Protein AF-A0A0V0VMG2-F1 (afdb_monomer_lite)

Secondary structure (DSSP, 8-state):
----------------S--HHHHHTTS-HHHHHHHHHHHHHHT-HHHHHSHHHHHHHHHHHHHHHHHHHHHHHTHHHHH---SSHHHHHHHHHHHHTTTEEEEEEE-----TT----SHHHHHHHHHHHHHHHHHHTT--TT-EEEE-HHHHS-HHHHHHHHHHHHHHHHHHHHHH---HHHHHHS-B-GGGG-S--TT-EETTEEPPHHHHHHHHHHS-B-TTS-B--S--STTSTTTHHHHHHHHTTGGGTTT--HHHHHHHHHHHHHHHHHHHHHHHHT-EEEE----TTTHHHHHHHHHHHHHHH-SSS-SEEEEEETTBTTHHHHHHHHHHHHHHTT--EEEEEE--S-HHHHHHHHHHTT---SB-SSHHHHHHHHHHHHHHHHHHHHHSPTTSEEEEEE---HHHHHHHHHHHHHTT---SSTT-TTGGGEEEEEETTS-HHHHHHHHHTT--EEEEEEES-HHHHHHHHHHHHHHHHTTHHHHHHHHHHHHHHHHHHHHHHHHHHHHTS-----------------------------------------------------------------PPP-PPPP----S--HHHHHHHHHHHHHHH-GGGGSTT----SSSSSSSTTSSTTS-----------PPPPPS-HHHHHHHHHHTT--S--SSPPPPPHHHHHHHHH-

Structure (mmCIF, N/CA/C/O backbone):
data_AF-A0A0V0VMG2-F1
#
_entry.id   AF-A0A0V0VMG2-F1
#
loop_
_atom_site.group_PDB
_atom_site.id
_atom_site.type_symbol
_atom_site.label_atom_id
_atom_site.label_alt_id
_atom_site.label_comp_id
_atom_site.label_asym_id
_atom_site.label_entity_id
_atom_site.label_seq_id
_atom_site.pdbx_PDB_ins_code
_atom_site.Cartn_x
_atom_site.Cartn_y
_atom_site.Cartn_z
_atom_site.occupancy
_atom_site.B_iso_or_equiv
_atom_site.auth_seq_id
_atom_site.auth_comp_id
_atom_site.auth_asym_id
_atom_site.auth_atom_id
_atom_site.pdbx_PDB_model_num
ATOM 1 N N . LEU A 1 1 ? -10.700 -21.697 -31.529 1.00 39.81 1 LEU A N 1
ATOM 2 C CA . LEU A 1 1 ? -10.931 -23.102 -31.113 1.00 39.81 1 LEU A CA 1
ATOM 3 C C . LEU A 1 1 ? -10.022 -23.966 -31.989 1.00 39.81 1 LEU A C 1
ATOM 5 O O . LEU A 1 1 ? -10.316 -24.110 -33.157 1.00 39.81 1 LEU A O 1
ATOM 9 N N . SER A 1 2 ? -8.810 -24.315 -31.566 1.00 21.41 2 SER A N 1
ATOM 10 C CA . SER A 1 2 ? -8.546 -25.522 -30.778 1.00 21.41 2 SER A CA 1
ATOM 11 C C . SER A 1 2 ? -7.475 -25.305 -29.703 1.00 21.41 2 SER A C 1
ATOM 13 O O . SER A 1 2 ? -6.423 -24.722 -29.942 1.00 21.41 2 SER A O 1
ATOM 15 N N . SER A 1 3 ? -7.785 -25.816 -28.518 1.00 31.03 3 SER A N 1
ATOM 16 C CA . SER A 1 3 ? -6.946 -26.024 -27.337 1.00 31.03 3 SER A CA 1
ATOM 17 C C . SER A 1 3 ? -5.453 -26.283 -27.607 1.00 31.03 3 SER A C 1
ATOM 19 O O . SER A 1 3 ? -5.036 -27.425 -27.800 1.00 31.03 3 SER A O 1
ATOM 21 N N . GLY A 1 4 ? -4.630 -25.239 -27.500 1.00 25.58 4 GLY A N 1
ATOM 22 C CA . GLY A 1 4 ? -3.201 -25.367 -27.218 1.00 25.58 4 GLY A CA 1
ATOM 23 C C . GLY A 1 4 ? -3.015 -25.719 -25.745 1.00 25.58 4 GLY A C 1
ATOM 24 O O . GLY A 1 4 ? -2.840 -24.839 -24.904 1.00 25.58 4 GLY A O 1
ATOM 25 N N . GLY A 1 5 ? -3.140 -27.005 -25.416 1.00 25.36 5 GLY A N 1
ATOM 26 C CA . GLY A 1 5 ? -2.872 -27.512 -24.076 1.00 25.36 5 GLY A CA 1
ATOM 27 C C . GLY A 1 5 ? -1.445 -27.162 -23.660 1.00 25.36 5 GLY A C 1
ATOM 28 O O . GLY A 1 5 ? -0.486 -27.651 -24.255 1.00 25.36 5 GLY A O 1
ATOM 29 N N . LEU A 1 6 ? -1.304 -26.313 -22.636 1.00 35.09 6 LEU A N 1
ATOM 30 C CA . LEU A 1 6 ? -0.023 -26.099 -21.972 1.00 35.09 6 LEU A CA 1
ATOM 31 C C . LEU A 1 6 ? 0.527 -27.462 -21.536 1.00 35.09 6 LEU A C 1
ATOM 33 O O . LEU A 1 6 ? -0.142 -28.191 -20.799 1.00 35.09 6 LEU A O 1
ATOM 37 N N . LYS A 1 7 ? 1.773 -27.767 -21.907 1.00 30.28 7 LYS A N 1
ATOM 38 C CA . LYS A 1 7 ? 2.566 -28.815 -21.255 1.00 30.28 7 LYS A CA 1
ATOM 39 C C . LYS A 1 7 ? 2.822 -28.399 -19.797 1.00 30.28 7 LYS A C 1
ATOM 41 O O . LYS A 1 7 ? 3.878 -27.880 -19.466 1.00 30.28 7 LYS A O 1
ATOM 46 N N . ARG A 1 8 ? 1.837 -28.587 -18.913 1.00 38.66 8 ARG A N 1
ATOM 47 C CA . ARG A 1 8 ? 1.962 -28.415 -17.456 1.00 38.66 8 ARG A CA 1
ATOM 48 C C . ARG A 1 8 ? 2.475 -29.711 -16.829 1.00 38.66 8 ARG A C 1
ATOM 50 O O . ARG A 1 8 ? 1.759 -30.361 -16.081 1.00 38.66 8 ARG A O 1
ATOM 57 N N . ASN A 1 9 ? 3.712 -30.080 -17.153 1.00 30.77 9 ASN A N 1
ATOM 58 C CA . ASN A 1 9 ? 4.460 -31.101 -16.420 1.00 30.77 9 ASN A CA 1
ATOM 59 C C . ASN A 1 9 ? 5.628 -30.415 -15.716 1.00 30.77 9 ASN A C 1
ATOM 61 O O . ASN A 1 9 ? 6.744 -30.382 -16.221 1.00 30.77 9 ASN A O 1
ATOM 65 N N . GLY A 1 10 ? 5.345 -29.842 -14.554 1.00 33.88 10 GLY A N 1
ATOM 66 C CA . GLY A 1 10 ? 6.359 -29.365 -13.632 1.00 33.88 10 GLY A CA 1
ATOM 67 C C . GLY A 1 10 ? 5.893 -29.675 -12.222 1.00 33.88 10 GLY A C 1
ATOM 68 O O . GLY A 1 10 ? 4.932 -29.086 -11.738 1.00 33.88 10 GLY A O 1
ATOM 69 N N . THR A 1 11 ? 6.572 -30.598 -11.544 1.00 38.75 11 THR A N 1
ATOM 70 C CA . THR A 1 11 ? 6.748 -30.475 -10.091 1.00 38.75 11 THR A CA 1
ATOM 71 C C . THR A 1 11 ? 7.225 -29.053 -9.792 1.00 38.75 11 THR A C 1
ATOM 73 O O . THR A 1 11 ? 7.869 -28.471 -10.663 1.00 38.75 11 THR A O 1
ATOM 76 N N . VAL A 1 12 ? 6.965 -28.498 -8.601 1.00 46.84 12 VAL A N 1
ATOM 77 C CA . VAL A 1 12 ? 7.639 -27.264 -8.148 1.00 46.84 12 VAL A CA 1
ATOM 78 C C . VAL A 1 12 ? 9.145 -27.540 -8.158 1.00 46.84 12 VAL A C 1
ATOM 80 O O . VAL A 1 12 ? 9.714 -28.028 -7.181 1.00 46.84 12 VAL A O 1
ATOM 83 N N . GLY A 1 13 ? 9.764 -27.332 -9.317 1.00 54.22 13 GLY A N 1
ATOM 84 C CA . GLY A 1 13 ? 11.194 -27.312 -9.489 1.00 54.22 13 GLY A CA 1
ATOM 85 C C . GLY A 1 13 ? 11.717 -26.180 -8.630 1.00 54.22 13 GLY A C 1
ATOM 86 O O . GLY A 1 13 ? 11.004 -25.226 -8.314 1.00 54.22 13 GLY A O 1
ATOM 87 N N . GLU A 1 14 ? 12.955 -26.318 -8.194 1.00 66.00 14 GLU A N 1
ATOM 88 C CA . GLU A 1 14 ? 13.645 -25.235 -7.518 1.00 66.00 14 GLU A CA 1
ATOM 89 C C . GLU A 1 14 ? 13.591 -23.987 -8.413 1.00 66.00 14 GLU A C 1
ATOM 91 O O . GLU A 1 14 ? 14.091 -24.013 -9.538 1.00 66.00 14 GLU A O 1
ATOM 96 N N . VAL A 1 15 ? 12.903 -22.931 -7.961 1.00 82.06 15 VAL A N 1
ATOM 97 C CA . VAL A 1 15 ? 12.816 -21.673 -8.711 1.00 82.06 15 VAL A CA 1
ATOM 98 C C . VAL A 1 15 ? 14.220 -21.086 -8.761 1.00 82.06 15 VAL A C 1
ATOM 100 O O . VAL A 1 15 ? 14.785 -20.729 -7.726 1.00 82.06 15 VAL A O 1
ATOM 103 N N . LYS A 1 16 ? 14.792 -21.018 -9.963 1.00 85.81 16 LYS A N 1
ATOM 104 C CA . LYS A 1 16 ? 16.144 -20.509 -10.190 1.00 85.81 16 LYS A CA 1
ATOM 105 C C . LYS A 1 16 ? 16.098 -19.024 -10.516 1.00 85.81 16 LYS A C 1
ATOM 107 O O . LYS A 1 16 ? 15.518 -18.624 -11.522 1.00 85.81 16 LYS A O 1
ATOM 112 N N . PHE A 1 17 ? 16.721 -18.215 -9.666 1.00 89.25 17 PHE A N 1
ATOM 113 C CA . PHE A 1 17 ? 16.782 -16.756 -9.819 1.00 89.25 17 PHE A CA 1
ATOM 114 C C . PHE A 1 17 ? 18.029 -16.273 -10.580 1.00 89.25 17 PHE A C 1
ATOM 116 O O . PHE A 1 17 ? 18.249 -15.074 -10.719 1.00 89.25 17 PHE A O 1
ATOM 123 N N . ASP A 1 18 ? 18.853 -17.195 -11.082 1.00 88.81 18 ASP A N 1
ATOM 124 C CA . ASP A 1 18 ? 20.083 -16.935 -11.835 1.00 88.81 18 ASP A CA 1
ATOM 125 C C . ASP A 1 18 ? 19.953 -17.220 -13.346 1.00 88.81 18 ASP A C 1
ATOM 127 O O . ASP A 1 18 ? 20.904 -17.014 -14.103 1.00 88.81 18 ASP A O 1
ATOM 131 N N . ASP A 1 19 ? 18.773 -17.629 -13.826 1.00 88.94 19 ASP A N 1
ATOM 132 C CA . ASP A 1 19 ? 18.527 -17.834 -15.255 1.00 88.94 19 ASP A CA 1
ATOM 133 C C . ASP A 1 19 ? 18.270 -16.500 -15.979 1.00 88.94 19 ASP A C 1
ATOM 135 O O . ASP A 1 19 ? 17.160 -15.957 -16.012 1.00 88.94 19 ASP A O 1
ATOM 139 N N . SER A 1 20 ? 19.324 -15.981 -16.613 1.00 90.62 20 SER A N 1
ATOM 140 C CA . SER A 1 20 ? 19.277 -14.728 -17.376 1.00 90.62 20 SER A CA 1
ATOM 141 C C . SER A 1 20 ? 18.314 -14.749 -18.579 1.00 90.62 20 SER A C 1
ATOM 143 O O . SER A 1 20 ? 17.763 -13.700 -18.933 1.00 90.62 20 SER A O 1
ATOM 145 N N . LYS A 1 21 ? 18.052 -15.918 -19.185 1.00 89.75 21 LYS A N 1
ATOM 146 C CA . LYS A 1 21 ? 17.154 -16.056 -20.344 1.00 89.75 21 LYS A CA 1
ATOM 147 C C . LYS A 1 21 ? 15.699 -15.940 -19.905 1.00 89.75 21 LYS A C 1
ATOM 149 O O . LYS A 1 21 ? 14.932 -15.226 -20.554 1.00 89.75 21 LYS A O 1
ATOM 154 N N . ILE A 1 22 ? 15.324 -16.600 -18.808 1.00 88.81 22 ILE A N 1
ATOM 155 C CA . ILE A 1 22 ? 13.973 -16.494 -18.234 1.00 88.81 22 ILE A CA 1
ATOM 156 C C . ILE A 1 22 ? 13.742 -15.074 -17.707 1.00 88.81 22 ILE A C 1
ATOM 158 O O . ILE A 1 22 ? 12.740 -14.445 -18.049 1.00 88.81 22 ILE A O 1
ATOM 162 N N . ALA A 1 23 ? 14.702 -14.536 -16.949 1.00 88.94 23 ALA A N 1
ATOM 163 C CA . ALA A 1 23 ? 14.617 -13.207 -16.350 1.00 88.94 23 ALA A CA 1
ATOM 164 C C . ALA A 1 23 ? 14.405 -12.093 -17.390 1.00 88.94 23 ALA A C 1
ATOM 166 O O . ALA A 1 23 ? 13.524 -11.246 -17.242 1.00 88.94 23 ALA A O 1
ATOM 167 N N . PHE A 1 24 ? 15.194 -12.096 -18.470 1.00 91.25 24 PHE A N 1
ATOM 168 C CA . PHE A 1 24 ? 15.283 -10.951 -19.380 1.00 91.25 24 PHE A CA 1
ATOM 169 C C . PHE A 1 24 ? 14.869 -11.233 -20.823 1.00 91.25 24 PHE A C 1
ATOM 171 O O . PHE A 1 24 ? 14.927 -10.328 -21.660 1.00 91.25 24 PHE A O 1
ATOM 178 N N . GLY A 1 25 ? 14.400 -12.442 -21.139 1.00 86.25 25 GLY A N 1
ATOM 179 C CA . GLY A 1 25 ? 13.949 -12.816 -22.484 1.00 86.25 25 GLY A CA 1
ATOM 180 C C . GLY A 1 25 ? 12.873 -11.888 -23.060 1.00 86.25 25 GLY A C 1
ATOM 181 O O . GLY A 1 25 ? 12.805 -11.706 -24.270 1.00 86.25 25 GLY A O 1
ATOM 182 N N . HIS A 1 26 ? 12.085 -11.242 -22.198 1.00 85.75 26 HIS A N 1
ATOM 183 C CA . HIS A 1 26 ? 11.036 -10.295 -22.578 1.00 85.75 26 HIS A CA 1
ATOM 184 C C . HIS A 1 26 ? 11.552 -8.892 -22.961 1.00 85.75 26 HIS A C 1
ATOM 186 O O . HIS A 1 26 ? 10.819 -8.126 -23.584 1.00 85.75 26 HIS A O 1
ATOM 192 N N . LYS A 1 27 ? 12.783 -8.517 -22.580 1.00 89.25 27 LYS A N 1
ATOM 193 C CA . LYS A 1 27 ? 13.355 -7.197 -22.895 1.00 89.25 27 LYS A CA 1
ATOM 194 C C . LYS A 1 27 ? 14.030 -7.199 -24.255 1.00 89.25 27 LYS A C 1
ATOM 196 O O . LYS A 1 27 ? 14.632 -8.195 -24.639 1.00 89.25 27 LYS A O 1
ATOM 201 N N . THR A 1 28 ? 14.046 -6.065 -24.949 1.00 90.88 28 THR A N 1
ATOM 202 C CA . THR A 1 28 ? 14.885 -5.847 -26.141 1.00 90.88 28 THR A CA 1
ATOM 203 C C . THR A 1 28 ? 16.340 -5.541 -25.762 1.00 90.88 28 THR A C 1
ATOM 205 O O . THR A 1 28 ? 16.650 -5.231 -24.611 1.00 90.88 28 THR A O 1
ATOM 208 N N . LYS A 1 29 ? 17.267 -5.585 -26.733 1.00 92.00 29 LYS A N 1
ATOM 209 C CA . LYS A 1 29 ? 18.683 -5.225 -26.500 1.00 92.00 29 LYS A CA 1
ATOM 210 C C . LYS A 1 29 ? 18.839 -3.776 -26.017 1.00 92.00 29 LYS A C 1
ATOM 212 O O . LYS A 1 29 ? 19.644 -3.512 -25.132 1.00 92.00 29 LYS A O 1
ATOM 217 N N . ILE A 1 30 ? 18.048 -2.855 -26.573 1.00 90.88 30 ILE A N 1
ATOM 218 C CA . ILE A 1 30 ? 18.053 -1.436 -26.182 1.00 90.88 30 ILE A CA 1
ATOM 219 C C . ILE A 1 30 ? 17.526 -1.282 -24.754 1.00 90.88 30 ILE A C 1
ATOM 221 O O . ILE A 1 30 ? 18.122 -0.569 -23.954 1.00 90.88 30 ILE A O 1
ATOM 225 N N . GLN A 1 31 ? 16.451 -1.995 -24.406 1.00 90.44 31 GLN A N 1
ATOM 226 C CA . GLN A 1 31 ? 15.920 -1.987 -23.043 1.00 90.44 31 GLN A CA 1
ATOM 227 C C . GLN A 1 31 ? 16.929 -2.545 -22.034 1.00 90.44 31 GLN A C 1
ATOM 229 O O . GLN A 1 31 ? 17.082 -1.950 -20.974 1.00 90.44 31 GLN A O 1
ATOM 234 N N . LEU A 1 32 ? 17.652 -3.619 -22.374 1.00 90.81 32 LEU A N 1
ATOM 235 C CA . LEU A 1 32 ? 18.738 -4.156 -21.546 1.00 90.81 32 LEU A CA 1
ATOM 236 C C . LEU A 1 32 ? 19.848 -3.125 -21.316 1.00 90.81 32 LEU A C 1
ATOM 238 O O . LEU A 1 32 ? 20.233 -2.885 -20.175 1.00 90.81 32 LEU A O 1
ATOM 242 N N . LEU A 1 33 ? 20.331 -2.480 -22.382 1.00 91.44 33 LEU A N 1
ATOM 243 C CA . LEU A 1 33 ? 21.357 -1.437 -22.279 1.00 91.44 33 LEU A CA 1
ATOM 244 C C . LEU A 1 33 ? 20.886 -0.251 -21.429 1.00 91.44 33 LEU A C 1
ATOM 246 O O . LEU A 1 33 ? 21.636 0.229 -20.582 1.00 91.44 33 LEU A O 1
ATOM 250 N N . ARG A 1 34 ? 19.634 0.185 -21.610 1.00 91.38 34 ARG A N 1
ATOM 251 C CA . ARG A 1 34 ? 19.020 1.236 -20.793 1.00 91.38 34 ARG A CA 1
ATOM 252 C C . ARG A 1 34 ? 18.950 0.833 -19.322 1.00 91.38 34 ARG A C 1
ATOM 254 O O . ARG A 1 34 ? 19.379 1.609 -18.479 1.00 91.38 34 ARG A O 1
ATOM 261 N N . SER A 1 35 ? 18.462 -0.367 -19.007 1.00 89.56 35 SER A N 1
ATOM 262 C CA . SER A 1 35 ? 18.397 -0.872 -17.629 1.00 89.56 35 SER A CA 1
ATOM 263 C C . SER A 1 35 ? 19.784 -0.933 -16.987 1.00 89.56 35 SER A C 1
ATOM 265 O O . SER A 1 35 ? 19.972 -0.433 -15.883 1.00 89.56 35 SER A O 1
ATOM 267 N N . MET A 1 36 ? 20.789 -1.438 -17.707 1.00 89.12 36 MET A N 1
ATOM 268 C CA . MET A 1 36 ? 22.181 -1.438 -17.245 1.00 89.12 36 MET A CA 1
ATOM 269 C C . MET A 1 36 ? 22.717 -0.021 -16.977 1.00 89.12 36 MET A C 1
ATOM 271 O O . MET A 1 36 ? 23.418 0.189 -15.987 1.00 89.12 36 MET A O 1
ATOM 275 N N . ALA A 1 37 ? 22.388 0.956 -17.829 1.00 89.00 37 ALA A N 1
ATOM 276 C CA . ALA A 1 37 ? 22.774 2.351 -17.630 1.00 89.00 37 ALA A CA 1
ATOM 277 C C . ALA A 1 37 ? 22.079 2.971 -16.407 1.00 89.00 37 ALA A C 1
ATOM 279 O O . ALA A 1 37 ? 22.745 3.603 -15.589 1.00 89.00 37 ALA A O 1
ATOM 280 N N . VAL A 1 38 ? 20.772 2.747 -16.242 1.00 86.62 38 VAL A N 1
ATOM 281 C CA . VAL A 1 38 ? 20.004 3.264 -15.100 1.00 86.62 38 VAL A CA 1
ATOM 282 C C . VAL A 1 38 ? 20.502 2.675 -13.784 1.00 86.62 38 VAL A C 1
ATOM 284 O O . VAL A 1 38 ? 20.740 3.438 -12.855 1.00 86.62 38 VAL A O 1
ATOM 287 N N . LEU A 1 39 ? 20.776 1.367 -13.705 1.00 81.62 39 LEU A N 1
ATOM 288 C CA . LEU A 1 39 ? 21.361 0.769 -12.496 1.00 81.62 39 LEU A CA 1
ATOM 289 C C . LEU A 1 39 ? 22.702 1.416 -12.119 1.00 81.62 39 LEU A C 1
ATOM 291 O O . LEU A 1 39 ? 22.976 1.646 -10.941 1.00 81.62 39 LEU A O 1
ATOM 295 N N . LYS A 1 40 ? 23.525 1.774 -13.113 1.00 83.00 40 LYS A N 1
ATOM 296 C CA . LYS A 1 40 ? 24.779 2.497 -12.875 1.00 83.00 40 LYS A CA 1
ATOM 297 C C . LYS A 1 40 ? 24.532 3.928 -12.386 1.00 83.00 40 LYS A C 1
ATOM 299 O O . LYS A 1 40 ? 25.229 4.387 -11.483 1.00 83.00 40 LYS A O 1
ATOM 304 N N . LEU A 1 41 ? 23.526 4.622 -12.914 1.00 80.94 41 LEU A N 1
ATOM 305 C CA . LEU A 1 41 ? 23.134 5.946 -12.418 1.00 80.94 41 LEU A CA 1
ATOM 306 C C . LEU A 1 41 ? 22.622 5.869 -10.970 1.00 80.94 41 LEU A C 1
ATOM 308 O O . LEU A 1 41 ? 23.076 6.650 -10.140 1.00 80.94 41 LEU A O 1
ATOM 312 N N . CYS A 1 42 ? 21.797 4.870 -10.636 1.00 75.94 42 CYS A N 1
ATOM 313 C CA . CYS A 1 42 ? 21.347 4.601 -9.264 1.00 75.94 42 CYS A CA 1
ATOM 314 C C . CYS A 1 42 ? 22.496 4.251 -8.309 1.00 75.94 42 CYS A C 1
ATOM 316 O O . CYS A 1 42 ? 22.347 4.391 -7.106 1.00 75.94 42 CYS A O 1
ATOM 318 N N . SER A 1 43 ? 23.648 3.796 -8.808 1.00 74.75 43 SER A N 1
ATOM 319 C CA . SER A 1 43 ? 24.835 3.567 -7.971 1.00 74.75 43 SER A CA 1
ATOM 320 C C . SER A 1 43 ? 25.621 4.847 -7.645 1.00 74.75 43 SER A C 1
ATOM 322 O O . SER A 1 43 ? 26.595 4.800 -6.897 1.00 74.75 43 SER A O 1
ATOM 324 N N . THR A 1 44 ? 25.217 6.002 -8.189 1.00 78.38 44 THR A N 1
ATOM 325 C CA . THR A 1 44 ? 25.938 7.273 -8.039 1.00 78.38 44 THR A CA 1
ATOM 326 C C . THR A 1 44 ? 25.295 8.154 -6.972 1.00 78.38 44 THR A C 1
ATOM 328 O O . THR A 1 44 ? 24.248 8.752 -7.206 1.00 78.38 44 THR A O 1
ATOM 331 N N . LYS A 1 45 ? 25.970 8.319 -5.826 1.00 75.38 45 LYS A N 1
ATOM 332 C CA . LYS A 1 45 ? 25.470 9.098 -4.676 1.00 75.38 45 LYS A CA 1
ATOM 333 C C . LYS A 1 45 ? 24.998 10.516 -5.034 1.00 75.38 45 LYS A C 1
ATOM 335 O O . LYS A 1 45 ? 23.925 10.922 -4.617 1.00 75.38 45 LYS A O 1
ATOM 340 N N . MET A 1 46 ? 25.734 11.237 -5.884 1.00 76.06 46 MET A N 1
ATOM 341 C CA . MET A 1 46 ? 25.354 12.595 -6.309 1.00 76.06 46 MET A CA 1
ATOM 342 C C . MET A 1 46 ? 24.005 12.647 -7.047 1.00 76.06 46 MET A C 1
ATOM 344 O O . MET A 1 46 ? 23.242 13.588 -6.859 1.00 76.06 46 MET A O 1
ATOM 348 N N . VAL A 1 47 ? 23.712 11.643 -7.881 1.00 75.19 47 VAL A N 1
ATOM 349 C CA . VAL A 1 47 ? 22.453 11.566 -8.643 1.00 75.19 47 VAL A CA 1
ATOM 350 C C . VAL A 1 47 ? 21.274 11.274 -7.715 1.00 75.19 47 VAL A C 1
ATOM 352 O O . VAL A 1 47 ? 20.169 11.729 -7.976 1.00 75.19 47 VAL A O 1
ATOM 355 N N . LEU A 1 48 ? 21.508 10.539 -6.629 1.00 70.25 48 LEU A N 1
ATOM 356 C CA . LEU A 1 48 ? 20.483 10.186 -5.649 1.00 70.25 48 LEU A CA 1
ATOM 357 C C . LEU A 1 48 ? 20.178 11.342 -4.698 1.00 70.25 48 LEU A C 1
ATOM 359 O O . LEU A 1 48 ? 19.014 11.662 -4.482 1.00 70.25 48 LEU A O 1
ATOM 363 N N . ASP A 1 49 ? 21.227 11.963 -4.155 1.00 72.75 49 ASP A N 1
ATOM 364 C CA . ASP A 1 49 ? 21.101 12.985 -3.115 1.00 72.75 49 ASP A CA 1
ATOM 365 C C . ASP A 1 49 ? 20.636 14.330 -3.692 1.00 72.75 49 ASP A C 1
ATOM 367 O O . ASP A 1 49 ? 19.983 15.103 -3.002 1.00 72.75 49 ASP A O 1
ATOM 371 N N . ARG A 1 50 ? 20.970 14.622 -4.959 1.00 78.94 50 ARG A N 1
ATOM 372 C CA . ARG A 1 50 ? 20.644 15.892 -5.636 1.00 78.94 50 ARG A CA 1
ATOM 373 C C . ARG A 1 50 ? 19.852 15.701 -6.926 1.00 78.94 50 ARG A C 1
ATOM 375 O O . ARG A 1 50 ? 19.871 16.569 -7.792 1.00 78.94 50 ARG A O 1
ATOM 382 N N . GLY A 1 51 ? 19.188 14.559 -7.101 1.00 76.94 51 GLY A N 1
ATOM 383 C CA . GLY A 1 51 ? 18.508 14.219 -8.356 1.00 76.94 51 GLY A CA 1
ATOM 384 C C . GLY A 1 51 ? 17.454 15.245 -8.775 1.00 76.94 51 GLY A C 1
ATOM 385 O O . GLY A 1 51 ? 17.363 15.586 -9.953 1.00 76.94 51 GLY A O 1
ATOM 386 N N . GLU A 1 52 ? 16.708 15.780 -7.808 1.00 78.81 52 GLU A N 1
ATOM 387 C CA . GLU A 1 52 ? 15.704 16.813 -8.057 1.00 78.81 52 GLU A CA 1
ATOM 388 C C . GLU A 1 52 ? 16.339 18.135 -8.503 1.00 78.81 52 GLU A C 1
ATOM 390 O O . GLU A 1 52 ? 15.951 18.685 -9.532 1.00 78.81 52 GLU A O 1
ATOM 395 N N . ASP A 1 53 ? 17.365 18.605 -7.789 1.00 83.12 53 ASP A N 1
ATOM 396 C CA . ASP A 1 53 ? 18.090 19.834 -8.130 1.00 83.12 53 ASP A CA 1
ATOM 397 C C . ASP A 1 53 ? 18.783 19.715 -9.487 1.00 83.12 53 ASP A C 1
ATOM 399 O O . ASP A 1 53 ? 18.705 20.620 -10.313 1.00 83.12 53 ASP A O 1
ATOM 403 N N . LEU A 1 54 ? 19.412 18.569 -9.762 1.00 82.88 54 LEU A N 1
ATOM 404 C CA . LEU A 1 54 ? 20.032 18.277 -11.054 1.00 82.88 54 LEU A CA 1
ATOM 405 C C . LEU A 1 54 ? 19.001 18.309 -12.181 1.00 82.88 54 LEU A C 1
ATOM 407 O O . LEU A 1 54 ? 19.288 18.837 -13.255 1.00 82.88 54 LEU A O 1
ATOM 411 N N . PHE A 1 55 ? 17.804 17.771 -11.950 1.00 82.69 55 PHE A N 1
ATOM 412 C CA . PHE A 1 55 ? 16.736 17.812 -12.939 1.00 82.69 55 PHE A CA 1
ATOM 413 C C . PHE A 1 55 ? 16.174 19.227 -13.123 1.00 82.69 55 PHE A C 1
ATOM 415 O O . PHE A 1 55 ? 15.937 19.634 -14.259 1.00 82.69 55 PHE A O 1
ATOM 422 N N . LYS A 1 56 ? 16.032 20.014 -12.048 1.00 85.00 56 LYS A N 1
ATOM 423 C CA . LYS A 1 56 ? 15.659 21.438 -12.117 1.00 85.00 56 LYS A CA 1
ATOM 424 C C . LYS A 1 56 ? 16.685 22.243 -12.914 1.00 85.00 56 LYS A C 1
ATOM 426 O O . LYS A 1 56 ? 16.301 22.982 -13.815 1.00 85.00 56 LYS A O 1
ATOM 431 N N . ILE A 1 57 ? 17.978 22.042 -12.655 1.00 86.81 57 ILE A N 1
ATOM 432 C CA . ILE A 1 57 ? 19.073 22.668 -13.410 1.00 86.81 57 ILE A CA 1
ATOM 433 C C . ILE A 1 57 ? 19.015 22.241 -14.879 1.00 86.81 57 ILE A C 1
ATOM 435 O O . ILE A 1 57 ? 19.101 23.088 -15.761 1.00 86.81 57 ILE A O 1
ATOM 439 N N . LEU A 1 58 ? 18.814 20.950 -15.162 1.00 86.00 58 LEU A N 1
ATOM 440 C CA . LEU A 1 58 ? 18.689 20.445 -16.530 1.00 86.00 58 LEU A CA 1
ATOM 441 C C . LEU A 1 58 ? 17.525 21.116 -17.276 1.00 86.00 58 LEU A C 1
ATOM 443 O O . LEU A 1 58 ? 17.717 21.575 -18.403 1.00 86.00 58 LEU A O 1
ATOM 447 N N . ARG A 1 59 ? 16.350 21.224 -16.637 1.00 87.81 59 ARG A N 1
ATOM 448 C CA . ARG A 1 59 ? 15.176 21.922 -17.191 1.00 87.81 59 ARG A CA 1
ATOM 449 C C . ARG A 1 59 ? 15.460 23.395 -17.424 1.00 87.81 59 ARG A C 1
ATOM 451 O O . ARG A 1 59 ? 15.147 23.900 -18.495 1.00 87.81 59 ARG A O 1
ATOM 458 N N . TRP A 1 60 ? 16.099 24.059 -16.469 1.00 89.06 60 TRP A N 1
ATOM 459 C CA . TRP A 1 60 ? 16.467 25.464 -16.589 1.00 89.06 60 TRP A CA 1
ATOM 460 C C . TRP A 1 60 ? 17.479 25.710 -17.722 1.00 89.06 60 TRP A C 1
ATOM 462 O O . TRP A 1 60 ? 17.337 26.665 -18.477 1.00 89.06 60 TRP A O 1
ATOM 472 N N . THR A 1 61 ? 18.471 24.831 -17.898 1.00 91.06 61 THR A N 1
ATOM 473 C CA . THR A 1 61 ? 19.528 24.994 -18.913 1.00 91.06 61 THR A CA 1
ATOM 474 C C . THR A 1 61 ? 19.098 24.575 -20.321 1.00 91.06 61 THR A C 1
ATOM 476 O O . THR A 1 61 ? 19.451 25.241 -21.291 1.00 91.06 61 THR A O 1
ATOM 479 N N . PHE A 1 62 ? 18.377 23.461 -20.465 1.00 90.75 62 PHE A N 1
ATOM 480 C CA . PHE A 1 62 ? 18.074 22.852 -21.771 1.00 90.75 62 PHE A CA 1
ATOM 481 C C . PHE A 1 62 ? 16.585 22.878 -22.137 1.00 90.75 62 PHE A C 1
ATOM 483 O O . PHE A 1 62 ? 16.201 22.425 -23.220 1.00 90.75 62 PHE A O 1
ATOM 490 N N . GLY A 1 63 ? 15.737 23.386 -21.245 1.00 89.12 63 GLY A N 1
ATOM 491 C CA . GLY A 1 63 ? 14.290 23.395 -21.400 1.00 89.12 63 GLY A CA 1
ATOM 492 C C . GLY A 1 63 ? 13.638 22.032 -21.154 1.00 89.12 63 GLY A C 1
ATOM 493 O O . GLY A 1 63 ? 14.281 20.977 -21.059 1.00 89.12 63 GLY A O 1
ATOM 494 N N . ASP A 1 64 ? 12.309 22.048 -21.099 1.00 86.12 64 ASP A N 1
ATOM 495 C CA . ASP A 1 64 ? 11.488 20.879 -20.771 1.00 86.12 64 ASP A CA 1
ATOM 496 C C . ASP A 1 64 ? 11.574 19.763 -21.806 1.00 86.12 64 ASP A C 1
ATOM 498 O O . ASP A 1 64 ? 11.603 18.584 -21.458 1.00 86.12 64 ASP A O 1
ATOM 502 N N . ARG A 1 65 ? 11.668 20.109 -23.092 1.00 88.62 65 ARG A N 1
ATOM 503 C CA . ARG A 1 65 ? 11.664 19.120 -24.175 1.00 88.62 65 ARG A CA 1
ATOM 504 C C . ARG A 1 65 ? 12.863 18.175 -24.099 1.00 88.62 65 ARG A C 1
ATOM 506 O O . ARG A 1 65 ? 12.695 16.959 -24.196 1.00 88.62 65 ARG A O 1
ATOM 513 N N . ILE A 1 66 ? 14.065 18.727 -23.934 1.00 88.38 66 ILE A N 1
ATOM 514 C CA . ILE A 1 66 ? 15.305 17.942 -23.863 1.00 88.38 66 ILE A CA 1
ATOM 515 C C . ILE A 1 66 ? 15.352 17.177 -22.542 1.00 88.38 66 ILE A C 1
ATOM 517 O O . ILE A 1 66 ? 15.619 15.975 -22.538 1.00 88.38 66 ILE A O 1
ATOM 521 N N . SER A 1 67 ? 15.015 17.846 -21.440 1.00 86.19 67 SER A N 1
ATOM 522 C CA . SER A 1 67 ? 15.039 17.256 -20.101 1.00 86.19 67 SER A CA 1
ATOM 523 C C . SER A 1 67 ? 14.079 16.074 -19.972 1.00 86.19 67 SER A C 1
ATOM 525 O O . SER A 1 67 ? 14.476 14.995 -19.528 1.00 86.19 67 SER A O 1
ATOM 527 N N . ASN A 1 68 ? 12.840 16.224 -20.449 1.00 86.44 68 ASN A N 1
ATOM 528 C CA . ASN A 1 68 ? 11.852 15.146 -20.441 1.00 86.44 68 ASN A CA 1
ATOM 529 C C . ASN A 1 68 ? 12.257 14.005 -21.379 1.00 86.44 68 ASN A C 1
ATOM 531 O O . ASN A 1 68 ? 12.093 12.839 -21.027 1.00 86.44 68 ASN A O 1
ATOM 535 N N . SER A 1 69 ? 12.832 14.310 -22.547 1.00 87.94 69 SER A N 1
ATOM 536 C CA . SER A 1 69 ? 13.356 13.283 -23.457 1.00 87.94 69 SER A CA 1
ATOM 537 C C . SER A 1 69 ? 14.472 12.460 -22.802 1.00 87.94 69 SER A C 1
ATOM 539 O O . SER A 1 69 ? 14.449 11.228 -22.852 1.00 87.94 69 SER A O 1
ATOM 541 N N . LEU A 1 70 ? 15.403 13.117 -22.099 1.00 87.94 70 LEU A N 1
ATOM 542 C CA . LEU A 1 70 ? 16.471 12.439 -21.365 1.00 87.94 70 LEU A CA 1
ATOM 543 C C . LEU A 1 70 ? 15.918 11.556 -20.239 1.00 87.94 70 LEU A C 1
ATOM 545 O O . LEU A 1 70 ? 16.349 10.410 -20.089 1.00 87.94 70 LEU A O 1
ATOM 549 N N . MET A 1 71 ? 14.932 12.046 -19.483 1.00 86.56 71 MET A N 1
ATOM 550 C CA . MET A 1 71 ? 14.268 11.249 -18.448 1.00 86.56 71 MET A CA 1
ATOM 551 C C . MET A 1 71 ? 13.595 10.010 -19.038 1.00 86.56 71 MET A C 1
ATOM 553 O O . MET A 1 71 ? 13.820 8.899 -18.549 1.00 86.56 71 MET A O 1
ATOM 557 N N . LYS A 1 72 ? 12.841 10.164 -20.135 1.00 88.12 72 LYS A N 1
ATOM 558 C CA . LYS A 1 72 ? 12.190 9.056 -20.861 1.00 88.12 72 LYS A CA 1
ATOM 559 C C . LYS A 1 72 ? 13.193 8.035 -21.392 1.00 88.12 72 LYS A C 1
ATOM 561 O O . LYS A 1 72 ? 12.935 6.831 -21.347 1.00 88.12 72 LYS A O 1
ATOM 566 N N . ALA A 1 73 ? 14.357 8.492 -21.842 1.00 87.62 73 ALA A N 1
ATOM 567 C CA . ALA A 1 73 ? 15.439 7.624 -22.288 1.00 87.62 73 ALA A CA 1
ATOM 568 C C . ALA A 1 73 ? 16.142 6.877 -21.135 1.00 87.62 73 ALA A C 1
ATOM 570 O O . ALA A 1 73 ? 16.833 5.892 -21.393 1.00 87.62 73 ALA A O 1
ATOM 571 N N . THR A 1 74 ? 15.959 7.304 -19.879 1.00 87.81 74 THR A N 1
ATOM 572 C CA . THR A 1 74 ? 16.670 6.791 -18.695 1.00 87.81 74 THR A CA 1
ATOM 573 C C . THR A 1 74 ? 15.707 6.260 -17.620 1.00 87.81 74 THR A C 1
ATOM 575 O O . THR A 1 74 ? 15.076 5.221 -17.835 1.00 87.81 74 THR A O 1
ATOM 578 N N . PHE A 1 75 ? 15.616 6.929 -16.462 1.00 83.44 75 PHE A N 1
ATOM 579 C CA . PHE A 1 75 ? 14.889 6.493 -15.265 1.00 83.44 75 PHE A CA 1
ATOM 580 C C . PHE A 1 75 ? 13.403 6.299 -15.534 1.00 83.44 75 PHE A C 1
ATOM 582 O O . PHE A 1 75 ? 12.844 5.259 -15.190 1.00 83.44 75 PHE A O 1
ATOM 589 N N . TYR A 1 76 ? 12.783 7.278 -16.195 1.00 88.38 76 TYR A N 1
ATOM 590 C CA . TYR A 1 76 ? 11.355 7.250 -16.465 1.00 88.38 76 TYR A CA 1
ATOM 591 C C . TYR A 1 76 ? 11.001 6.040 -17.329 1.00 88.38 76 TYR A C 1
ATOM 593 O O . TYR A 1 76 ? 10.209 5.201 -16.924 1.00 88.38 76 TYR A O 1
ATOM 601 N N . GLY A 1 77 ? 11.662 5.862 -18.476 1.00 87.25 77 GLY A N 1
ATOM 602 C CA . GLY A 1 77 ? 11.352 4.739 -19.361 1.00 87.25 77 GLY A CA 1
ATOM 603 C C . GLY A 1 77 ? 11.691 3.363 -18.775 1.00 87.25 77 GLY A C 1
ATOM 604 O O . GLY A 1 77 ? 11.257 2.349 -19.327 1.00 87.25 77 GLY A O 1
ATOM 605 N N . HIS A 1 78 ? 12.492 3.302 -17.707 1.00 89.12 78 HIS A N 1
ATOM 606 C CA . HIS A 1 78 ? 12.830 2.060 -17.020 1.00 89.12 78 HIS A CA 1
ATOM 607 C C . HIS A 1 78 ? 11.811 1.671 -15.943 1.00 89.12 78 HIS A C 1
ATOM 609 O O . HIS A 1 78 ? 11.436 0.499 -15.899 1.00 89.12 78 HIS A O 1
ATOM 615 N N . PHE A 1 79 ? 11.380 2.626 -15.114 1.00 90.06 79 PHE A N 1
ATOM 616 C CA . PHE A 1 79 ? 10.520 2.376 -13.951 1.00 90.06 79 PHE A CA 1
ATOM 617 C C . PHE A 1 79 ? 9.046 2.733 -14.175 1.00 90.06 79 PHE A C 1
ATOM 619 O O . PHE A 1 79 ? 8.204 2.278 -13.409 1.00 90.06 79 PHE A O 1
ATOM 626 N N . VAL A 1 80 ? 8.723 3.507 -15.214 1.00 92.12 80 VAL A N 1
ATOM 627 C CA . VAL A 1 80 ? 7.371 4.004 -15.511 1.00 92.12 80 VAL A CA 1
ATOM 628 C C . VAL A 1 80 ? 6.850 3.364 -16.790 1.00 92.12 80 VAL A C 1
ATOM 630 O O . VAL A 1 80 ? 7.585 3.167 -17.761 1.00 92.12 80 VAL A O 1
ATOM 633 N N . ALA A 1 81 ? 5.574 2.999 -16.778 1.00 92.31 81 ALA A N 1
ATOM 634 C CA . ALA A 1 81 ? 4.915 2.290 -17.869 1.00 92.31 81 ALA A CA 1
ATOM 635 C C . ALA A 1 81 ? 4.603 3.184 -19.075 1.00 92.31 81 ALA A C 1
ATOM 637 O O . ALA A 1 81 ? 4.494 2.681 -20.192 1.00 92.31 81 ALA A O 1
ATOM 638 N N . GLY A 1 82 ? 4.471 4.489 -18.839 1.00 90.94 82 GLY A N 1
ATOM 639 C CA . GLY A 1 82 ? 4.124 5.490 -19.837 1.00 90.94 82 GLY A CA 1
ATOM 640 C C . GLY A 1 82 ? 3.474 6.722 -19.214 1.00 90.94 82 GLY A C 1
ATOM 641 O O . GLY A 1 82 ? 3.250 6.767 -18.001 1.00 90.94 82 GLY A O 1
ATOM 642 N N . GLU A 1 83 ? 3.201 7.727 -20.048 1.00 90.56 83 GLU A N 1
ATOM 643 C CA . GLU A 1 83 ? 2.699 9.033 -19.586 1.00 90.56 83 GLU A CA 1
ATOM 644 C C . GLU A 1 83 ? 1.198 9.046 -19.359 1.00 90.56 83 GLU A C 1
ATOM 646 O O . GLU A 1 83 ? 0.700 9.787 -18.518 1.00 90.56 83 GLU A O 1
ATOM 651 N N . ASN A 1 84 ? 0.488 8.211 -20.103 1.00 93.38 84 ASN A N 1
ATOM 652 C CA . ASN A 1 84 ? -0.958 8.134 -20.107 1.00 93.38 84 ASN A CA 1
ATOM 653 C C . ASN A 1 84 ? -1.411 6.683 -19.896 1.00 93.38 84 ASN A C 1
ATOM 655 O O . ASN A 1 84 ? -0.620 5.733 -19.928 1.00 93.38 84 ASN A O 1
ATOM 659 N N . LEU A 1 85 ? -2.715 6.521 -19.685 1.00 94.75 85 LEU A N 1
ATOM 660 C CA . LEU A 1 85 ? -3.322 5.220 -19.434 1.00 94.75 85 LEU A CA 1
ATOM 661 C C . LEU A 1 85 ? -3.137 4.246 -20.609 1.00 94.75 85 LEU A C 1
ATOM 663 O O . LEU A 1 85 ? -2.921 3.057 -20.383 1.00 94.75 85 LEU A O 1
ATOM 667 N N . HIS A 1 86 ? -3.181 4.730 -21.852 1.00 94.69 86 HIS A N 1
ATOM 668 C CA . HIS A 1 86 ? -3.010 3.886 -23.035 1.00 94.69 86 HIS A CA 1
ATOM 669 C C . HIS A 1 86 ? -1.629 3.206 -23.049 1.00 94.69 86 HIS A C 1
ATOM 671 O O . HIS A 1 86 ? -1.539 1.980 -23.155 1.00 94.69 86 HIS A O 1
ATOM 677 N N . ASP A 1 87 ? -0.556 3.972 -22.841 1.00 94.00 87 ASP A N 1
ATOM 678 C CA . ASP A 1 87 ? 0.812 3.443 -22.773 1.00 94.00 87 ASP A CA 1
ATOM 679 C C . ASP A 1 87 ? 0.983 2.433 -21.626 1.00 94.00 87 ASP A C 1
ATOM 681 O O . ASP A 1 87 ? 1.653 1.396 -21.758 1.00 94.00 87 ASP A O 1
ATOM 685 N N . ALA A 1 88 ? 0.344 2.721 -20.489 1.00 95.69 88 ALA A N 1
ATOM 686 C CA . ALA A 1 88 ? 0.353 1.838 -19.339 1.00 95.69 88 ALA A CA 1
ATOM 687 C C . ALA A 1 88 ? -0.332 0.502 -19.661 1.00 95.69 88 ALA A C 1
ATOM 689 O O . ALA A 1 88 ? 0.251 -0.555 -19.414 1.00 95.69 88 ALA A O 1
ATOM 690 N N . VAL A 1 89 ? -1.513 0.530 -20.287 1.00 96.19 89 VAL A N 1
ATOM 691 C CA . VAL A 1 89 ? -2.278 -0.662 -20.693 1.00 96.19 89 VAL A CA 1
ATOM 692 C C . VAL A 1 89 ? -1.512 -1.510 -21.710 1.00 96.19 89 VAL A C 1
ATOM 694 O O . VAL A 1 89 ? -1.511 -2.737 -21.600 1.00 96.19 89 VAL A O 1
ATOM 697 N N . GLU A 1 90 ? -0.787 -0.900 -22.648 1.00 95.44 90 GLU A N 1
ATOM 698 C CA . GLU A 1 90 ? 0.103 -1.643 -23.550 1.00 95.44 90 GLU A CA 1
ATOM 699 C C . GLU A 1 90 ? 1.211 -2.377 -22.782 1.00 95.44 90 GLU A C 1
ATOM 701 O O . GLU A 1 90 ? 1.539 -3.533 -23.071 1.00 95.44 90 GLU A O 1
ATOM 706 N N . THR A 1 91 ? 1.752 -1.762 -21.729 1.00 94.81 91 THR A N 1
ATOM 707 C CA . THR A 1 91 ? 2.691 -2.443 -20.830 1.00 94.81 91 THR A CA 1
ATOM 708 C C . THR A 1 91 ? 2.026 -3.581 -20.051 1.00 94.81 91 THR A C 1
ATOM 710 O O . THR A 1 91 ? 2.620 -4.659 -19.951 1.00 94.81 91 THR A O 1
ATOM 713 N N . VAL A 1 92 ? 0.789 -3.399 -19.573 1.00 95.75 92 VAL A N 1
ATOM 714 C CA . VAL A 1 92 ? 0.005 -4.461 -18.915 1.00 95.75 92 VAL A CA 1
ATOM 715 C C . VAL A 1 92 ? -0.178 -5.660 -19.849 1.00 95.75 92 VAL A C 1
ATOM 717 O O . VAL A 1 92 ? 0.093 -6.794 -19.451 1.00 95.75 92 VAL A O 1
ATOM 720 N N . LYS A 1 93 ? -0.571 -5.437 -21.112 1.00 95.31 93 LYS A N 1
ATOM 721 C CA . LYS A 1 93 ? -0.739 -6.506 -22.114 1.00 95.31 93 LYS A CA 1
ATOM 722 C C . LYS A 1 93 ? 0.562 -7.281 -22.343 1.00 95.31 93 LYS A C 1
ATOM 724 O O . LYS A 1 93 ? 0.547 -8.515 -22.342 1.00 95.31 93 LYS A O 1
ATOM 729 N N . ARG A 1 94 ? 1.697 -6.579 -22.471 1.00 93.38 94 ARG A N 1
ATOM 730 C CA . ARG A 1 94 ? 3.025 -7.205 -22.632 1.00 93.38 94 ARG A CA 1
ATOM 731 C C . ARG A 1 94 ? 3.419 -8.072 -21.436 1.00 93.38 94 ARG A C 1
ATOM 733 O O . ARG A 1 94 ? 3.937 -9.170 -21.631 1.00 93.38 94 ARG A O 1
ATOM 740 N N . LEU A 1 95 ? 3.176 -7.602 -20.212 1.00 93.75 95 LEU A N 1
ATOM 741 C CA . LEU A 1 95 ? 3.446 -8.377 -18.996 1.00 93.75 95 LEU A CA 1
ATOM 742 C C . LEU A 1 95 ? 2.528 -9.606 -18.912 1.00 93.75 95 LEU A C 1
ATOM 744 O O . LEU A 1 95 ? 3.004 -10.721 -18.675 1.00 93.75 95 LEU A O 1
ATOM 748 N N . LYS A 1 96 ? 1.234 -9.430 -19.209 1.00 92.06 96 LYS A N 1
ATOM 749 C CA . LYS A 1 96 ? 0.233 -10.505 -19.184 1.00 92.06 96 LYS A CA 1
ATOM 750 C C . LYS A 1 96 ? 0.577 -11.638 -20.153 1.00 92.06 96 LYS A C 1
ATOM 752 O O . LYS A 1 96 ? 0.440 -12.804 -19.788 1.00 92.06 96 LYS A O 1
ATOM 757 N N . ALA A 1 97 ? 1.105 -11.325 -21.340 1.00 92.38 97 ALA A N 1
ATOM 758 C CA . ALA A 1 97 ? 1.584 -12.319 -22.312 1.00 92.38 97 ALA A CA 1
ATOM 759 C C . ALA A 1 97 ? 2.719 -13.223 -21.775 1.00 92.38 97 ALA A C 1
ATOM 761 O O . ALA A 1 97 ? 3.034 -14.266 -22.349 1.00 92.38 97 ALA A O 1
ATOM 762 N N . ARG A 1 98 ? 3.342 -12.842 -20.655 1.00 89.94 98 ARG A N 1
ATOM 763 C CA . ARG A 1 98 ? 4.388 -13.596 -19.951 1.00 89.94 98 ARG A CA 1
ATOM 764 C C . ARG A 1 98 ? 3.921 -14.104 -18.582 1.00 89.94 98 ARG A C 1
ATOM 766 O O . ARG A 1 98 ? 4.752 -14.417 -17.741 1.00 89.94 98 ARG A O 1
ATOM 773 N N . ASN A 1 99 ? 2.604 -14.199 -18.371 1.00 89.12 99 ASN A N 1
ATOM 774 C CA . ASN A 1 99 ? 1.977 -14.651 -17.125 1.00 89.12 99 ASN A CA 1
ATOM 775 C C . ASN A 1 99 ? 2.300 -13.772 -15.896 1.00 89.12 99 ASN A C 1
ATOM 777 O O . ASN A 1 99 ? 2.195 -14.219 -14.757 1.00 89.12 99 ASN A O 1
ATOM 781 N N . VAL A 1 100 ? 2.662 -12.506 -16.122 1.00 92.62 100 VAL A N 1
ATOM 782 C CA . VAL A 1 100 ? 2.874 -11.503 -15.071 1.00 92.62 100 VAL A CA 1
ATOM 783 C C . VAL A 1 100 ? 1.734 -10.494 -15.143 1.00 92.62 100 VAL A C 1
ATOM 785 O O . VAL A 1 100 ? 1.491 -9.896 -16.187 1.00 92.62 100 VAL A O 1
ATOM 788 N N . ARG A 1 101 ? 1.004 -10.303 -14.048 1.00 94.69 101 ARG A N 1
ATOM 789 C CA . ARG A 1 101 ? -0.074 -9.310 -13.967 1.00 94.69 101 ARG A CA 1
ATOM 790 C C . ARG A 1 101 ? 0.460 -7.963 -13.515 1.00 94.69 101 ARG A C 1
ATOM 792 O O . ARG A 1 101 ? 1.618 -7.841 -13.114 1.00 94.69 101 ARG A O 1
ATOM 799 N N . SER A 1 102 ? -0.392 -6.951 -13.565 1.00 94.81 102 SER A N 1
ATOM 800 C CA . SER A 1 102 ? -0.028 -5.605 -13.158 1.00 94.81 102 SER A CA 1
ATOM 801 C C . SER A 1 102 ? -0.893 -5.145 -11.998 1.00 94.81 102 SER A C 1
ATOM 803 O O . SER A 1 102 ? -2.086 -5.431 -11.932 1.00 94.81 102 SER A O 1
ATOM 805 N N . LEU A 1 103 ? -0.253 -4.442 -11.075 1.00 97.00 103 LEU A N 1
ATOM 806 C CA . LEU A 1 103 ? -0.915 -3.574 -10.120 1.00 97.00 103 LEU A CA 1
ATOM 807 C C . LEU A 1 103 ? -0.715 -2.154 -10.647 1.00 97.00 103 LEU A C 1
ATOM 809 O O . LEU A 1 103 ? 0.358 -1.582 -10.463 1.00 97.00 103 LEU A O 1
ATOM 813 N N . LEU A 1 104 ? -1.690 -1.664 -11.410 1.00 97.31 104 LEU A N 1
ATOM 814 C CA . LEU A 1 104 ? -1.608 -0.389 -12.118 1.00 97.31 104 LEU A CA 1
ATOM 815 C C . LEU A 1 104 ? -1.722 0.769 -11.124 1.00 97.31 104 LEU A C 1
ATOM 817 O O . LEU A 1 104 ? -2.663 0.797 -10.338 1.00 97.31 104 LEU A O 1
ATOM 821 N N . ASP A 1 105 ? -0.784 1.709 -11.162 1.00 95.94 105 ASP A N 1
ATOM 822 C CA . ASP A 1 105 ? -0.715 2.837 -10.231 1.00 95.94 105 ASP A CA 1
ATOM 823 C C . ASP A 1 105 ? -0.682 4.160 -10.994 1.00 95.94 105 ASP A C 1
ATOM 825 O O . ASP A 1 105 ? 0.285 4.445 -11.704 1.00 95.94 105 ASP A O 1
ATOM 829 N N . TYR A 1 106 ? -1.728 4.971 -10.834 1.00 94.62 106 TYR A N 1
ATOM 830 C CA . TYR A 1 106 ? -1.675 6.363 -11.263 1.00 94.62 106 TYR A CA 1
ATOM 831 C C . TYR A 1 106 ? -0.836 7.136 -10.246 1.00 94.62 106 TYR A C 1
ATOM 833 O O . TYR A 1 106 ? -1.238 7.326 -9.098 1.00 94.62 106 TYR A O 1
ATOM 841 N N . CYS A 1 107 ? 0.366 7.523 -10.663 1.00 84.88 107 CYS A N 1
ATOM 842 C CA . CYS A 1 107 ? 1.433 7.963 -9.774 1.00 84.88 107 CYS A CA 1
ATOM 843 C C . CYS A 1 107 ? 1.304 9.457 -9.419 1.00 84.88 107 CYS A C 1
ATOM 845 O O . CYS A 1 107 ? 2.216 10.251 -9.644 1.00 84.88 107 CYS A O 1
ATOM 847 N N . PHE A 1 108 ? 0.152 9.816 -8.857 1.00 83.12 108 PHE A N 1
ATOM 848 C CA . PHE A 1 108 ? -0.157 11.141 -8.339 1.00 83.12 108 PHE A CA 1
ATOM 849 C C . PHE A 1 108 ? -0.297 11.095 -6.810 1.00 83.12 108 PHE A C 1
ATOM 851 O O . PHE A 1 108 ? -1.012 10.254 -6.260 1.00 83.12 108 PHE A O 1
ATOM 858 N N . GLU A 1 109 ? 0.393 12.005 -6.123 1.00 73.25 109 GLU A N 1
ATOM 859 C CA . GLU A 1 109 ? 0.378 12.167 -4.665 1.00 73.25 109 GLU A CA 1
ATOM 860 C C . GLU A 1 109 ? 0.163 13.649 -4.336 1.00 73.25 109 GLU A C 1
ATOM 862 O O . GLU A 1 109 ? 0.845 14.509 -4.895 1.00 73.25 109 GLU A O 1
ATOM 867 N N . GLN A 1 110 ? -0.769 13.956 -3.429 1.00 75.19 110 GLN A N 1
ATOM 868 C CA . GLN A 1 110 ? -0.968 15.328 -2.955 1.00 75.19 110 GLN A CA 1
ATOM 869 C C . GLN A 1 110 ? -0.031 15.650 -1.784 1.00 75.19 110 GLN A C 1
ATOM 871 O O . GLN A 1 110 ? 0.222 14.807 -0.921 1.00 75.19 110 GLN A O 1
ATOM 876 N N . THR A 1 111 ? 0.455 16.890 -1.727 1.00 72.00 111 THR A N 1
ATOM 877 C CA . THR A 1 111 ? 1.218 17.430 -0.593 1.00 72.00 111 THR A CA 1
ATOM 878 C C . THR A 1 111 ? 0.291 18.064 0.450 1.00 72.00 111 THR A C 1
ATOM 880 O O . THR A 1 111 ? -0.869 18.365 0.175 1.00 72.00 111 THR A O 1
ATOM 883 N N . LEU A 1 112 ? 0.800 18.262 1.672 1.00 68.69 112 LEU A N 1
ATOM 884 C CA . LEU A 1 112 ? 0.044 18.876 2.776 1.00 68.69 112 LEU A CA 1
ATOM 885 C C . LEU A 1 112 ? -0.298 20.356 2.535 1.00 68.69 112 LEU A C 1
ATOM 887 O O . LEU A 1 112 ? -1.241 20.855 3.145 1.00 68.69 112 LEU A O 1
ATOM 891 N N . ASP A 1 113 ? 0.443 21.027 1.654 1.00 63.25 113 ASP A N 1
ATOM 892 C CA . ASP A 1 113 ? 0.322 22.467 1.393 1.00 63.25 113 ASP A CA 1
ATOM 893 C C . ASP A 1 113 ? -0.859 22.813 0.471 1.00 63.25 113 ASP A C 1
ATOM 895 O O . ASP A 1 113 ? -1.250 23.972 0.354 1.00 63.25 113 ASP A O 1
ATOM 899 N N . ASN A 1 114 ? -1.461 21.805 -0.164 1.00 61.62 114 ASN A N 1
ATOM 900 C CA . ASN A 1 114 ? -2.578 21.995 -1.078 1.00 61.62 114 ASN A CA 1
ATOM 901 C C . ASN A 1 114 ? -3.904 21.951 -0.307 1.00 61.62 114 ASN A C 1
ATOM 903 O O . ASN A 1 114 ? -4.438 20.873 -0.026 1.00 61.62 114 ASN A O 1
ATOM 907 N N . ASP A 1 115 ? -4.473 23.116 0.012 1.00 64.69 115 ASP A N 1
ATOM 908 C CA . ASP A 1 115 ? -5.871 23.181 0.444 1.00 64.69 115 ASP A CA 1
ATOM 909 C C . ASP A 1 115 ? -6.771 23.044 -0.791 1.00 64.69 115 ASP A C 1
ATOM 911 O O . ASP A 1 115 ? -7.011 24.000 -1.526 1.00 64.69 115 ASP A O 1
ATOM 915 N N . SER A 1 116 ? -7.178 21.809 -1.091 1.00 68.69 116 SER A N 1
ATOM 916 C CA . SER A 1 116 ? -7.997 21.524 -2.267 1.00 68.69 116 SER A CA 1
ATOM 917 C C . SER A 1 116 ? -9.481 21.780 -2.001 1.00 68.69 116 SER A C 1
ATOM 919 O O . SER A 1 116 ? -10.036 21.375 -0.975 1.00 68.69 116 SER A O 1
ATOM 921 N N . ASP A 1 117 ? -10.142 22.374 -2.992 1.00 81.12 117 ASP A N 1
ATOM 922 C CA . ASP A 1 117 ? -11.599 22.454 -3.128 1.00 81.12 117 ASP A CA 1
ATOM 923 C C . ASP A 1 117 ? -12.245 21.103 -3.515 1.00 81.12 117 ASP A C 1
ATOM 925 O O . ASP A 1 117 ? -13.465 20.995 -3.637 1.00 81.12 117 ASP A O 1
ATOM 929 N N . GLY A 1 118 ? -11.436 20.052 -3.687 1.00 85.06 118 GLY A N 1
ATOM 930 C CA . GLY A 1 118 ? -11.861 18.712 -4.067 1.00 85.06 118 GLY A CA 1
ATOM 931 C C . GLY A 1 118 ? -11.790 18.424 -5.569 1.00 85.06 118 GLY A C 1
ATOM 932 O O . GLY A 1 118 ? -12.047 17.283 -5.963 1.00 85.06 118 GLY A O 1
ATOM 933 N N . SER A 1 119 ? -11.460 19.414 -6.407 1.00 89.19 119 SER A N 1
ATOM 934 C CA . SER A 1 119 ? -11.371 19.261 -7.869 1.00 89.19 119 SER A CA 1
ATOM 935 C C . SER A 1 119 ? -10.280 18.272 -8.292 1.00 89.19 119 SER A C 1
ATOM 937 O O . SER A 1 119 ? -10.490 17.445 -9.184 1.00 89.19 119 SER A O 1
ATOM 939 N N . VAL A 1 120 ? -9.135 18.302 -7.607 1.00 89.56 120 VAL A N 1
ATOM 940 C CA . VAL A 1 120 ? -7.985 17.427 -7.871 1.00 89.56 120 VAL A CA 1
ATOM 941 C C . VAL A 1 120 ? -8.329 15.973 -7.556 1.00 89.56 120 VAL A C 1
ATOM 943 O O . VAL A 1 120 ? -8.025 15.074 -8.344 1.00 89.56 120 VAL A O 1
ATOM 946 N N . GLU A 1 121 ? -9.000 15.711 -6.436 1.00 92.88 121 GLU A N 1
ATOM 947 C CA . GLU A 1 121 ? -9.440 14.358 -6.096 1.00 92.88 121 GLU A CA 1
ATOM 948 C C . GLU A 1 121 ? -10.553 13.854 -7.012 1.00 92.88 121 GLU A C 1
ATOM 950 O O . GLU A 1 121 ? -10.632 12.653 -7.260 1.00 92.88 121 GLU A O 1
ATOM 955 N N . GLU A 1 122 ? -11.405 14.738 -7.536 1.00 94.75 122 GLU A N 1
ATOM 956 C CA . GLU A 1 122 ? -12.416 14.357 -8.526 1.00 94.75 122 GLU A CA 1
ATOM 957 C C . GLU A 1 122 ? -11.767 13.991 -9.869 1.00 94.75 122 GLU A C 1
ATOM 959 O O . GLU A 1 122 ? -12.142 13.000 -10.497 1.00 94.75 122 GLU A O 1
ATOM 964 N N . CYS A 1 123 ? -10.742 14.738 -10.290 1.00 93.19 123 CYS A N 1
ATOM 965 C CA . CYS A 1 123 ? -9.924 14.386 -11.450 1.00 93.19 123 CYS A CA 1
ATOM 966 C C . CYS A 1 123 ? -9.211 13.040 -11.239 1.00 93.19 123 CYS A C 1
ATOM 968 O O . CYS A 1 123 ? -9.270 12.152 -12.091 1.00 93.19 123 CYS A O 1
ATOM 970 N N . THR A 1 124 ? -8.623 12.843 -10.056 1.00 94.69 124 THR A N 1
ATOM 971 C CA . THR A 1 124 ? -7.975 11.582 -9.672 1.00 94.69 124 THR A CA 1
ATOM 972 C C . THR A 1 124 ? -8.966 10.418 -9.705 1.00 94.69 124 THR A C 1
ATOM 974 O O . THR A 1 124 ? -8.657 9.367 -10.267 1.00 94.69 124 THR A O 1
ATOM 977 N N . LEU A 1 125 ? -10.175 10.600 -9.162 1.00 97.12 125 LEU A N 1
ATOM 978 C CA . LEU A 1 125 ? -11.243 9.605 -9.222 1.00 97.12 125 LEU A CA 1
ATOM 979 C C . LEU A 1 125 ? -11.554 9.226 -10.674 1.00 97.12 125 LEU A C 1
ATOM 981 O O . LEU A 1 125 ? -11.547 8.039 -10.993 1.00 97.12 125 LEU A O 1
ATOM 985 N N . LYS A 1 126 ? -11.764 10.204 -11.565 1.00 97.12 126 LYS A N 1
ATOM 986 C CA . LYS A 1 126 ? -12.031 9.951 -12.992 1.00 97.12 126 LYS A CA 1
ATOM 987 C C . LYS A 1 126 ? -10.911 9.147 -13.655 1.00 97.12 126 LYS A C 1
ATOM 989 O O . LYS A 1 126 ? -11.192 8.166 -14.343 1.00 97.12 126 LYS A O 1
ATOM 994 N N . THR A 1 127 ? -9.652 9.502 -13.402 1.00 96.62 127 THR A N 1
ATOM 995 C CA . THR A 1 127 ? -8.491 8.763 -13.921 1.00 96.62 127 THR A CA 1
ATOM 996 C C . THR A 1 127 ? -8.468 7.319 -13.419 1.00 96.62 127 THR A C 1
ATOM 998 O O . THR A 1 127 ? -8.255 6.392 -14.204 1.00 96.62 127 THR A O 1
ATOM 1001 N N . LEU A 1 128 ? -8.735 7.095 -12.130 1.00 97.81 128 LEU A N 1
ATOM 1002 C CA . LEU A 1 128 ? -8.773 5.753 -11.545 1.00 97.81 128 LEU A CA 1
ATOM 1003 C C . LEU A 1 128 ? -9.963 4.919 -12.050 1.00 97.81 128 LEU A C 1
ATOM 1005 O O . LEU A 1 128 ? -9.808 3.717 -12.264 1.00 97.81 128 LEU A O 1
ATOM 1009 N N . ILE A 1 129 ? -11.122 5.534 -12.303 1.00 98.38 129 ILE A N 1
ATOM 1010 C CA . ILE A 1 129 ? -12.253 4.878 -12.979 1.00 98.38 129 ILE A CA 1
ATOM 1011 C C . ILE A 1 129 ? -11.846 4.440 -14.390 1.00 98.38 129 ILE A C 1
ATOM 1013 O O . ILE A 1 129 ? -12.028 3.274 -14.736 1.00 98.38 129 ILE A O 1
ATOM 1017 N N . GLY A 1 130 ? -11.193 5.318 -15.159 1.00 98.00 130 GLY A N 1
ATOM 1018 C CA . GLY A 1 130 ? -10.642 4.965 -16.469 1.00 98.00 130 GLY A CA 1
ATOM 1019 C C . GLY A 1 130 ? -9.657 3.791 -16.400 1.00 98.00 130 GLY A C 1
ATOM 1020 O O . GLY A 1 130 ? -9.706 2.892 -17.239 1.00 98.00 130 GLY A O 1
ATOM 1021 N N . CYS A 1 131 ? -8.810 3.738 -15.364 1.00 97.88 131 CYS A N 1
ATOM 1022 C CA . CYS A 1 131 ? -7.915 2.600 -15.122 1.00 97.88 131 CYS A CA 1
ATOM 1023 C C . CYS A 1 131 ? -8.689 1.293 -14.920 1.00 97.88 131 CYS A C 1
ATOM 1025 O O . CYS A 1 131 ? -8.321 0.265 -15.491 1.00 97.88 131 CYS A O 1
ATOM 1027 N N . ILE A 1 132 ? -9.754 1.326 -14.115 1.00 98.00 132 ILE A N 1
ATOM 1028 C CA . ILE A 1 132 ? -10.605 0.161 -13.864 1.00 98.00 132 ILE A CA 1
ATOM 1029 C C . ILE A 1 132 ? -11.267 -0.308 -15.164 1.00 98.00 132 ILE A C 1
ATOM 1031 O O . ILE A 1 132 ? -11.191 -1.495 -15.483 1.00 98.00 132 ILE A O 1
ATOM 1035 N N . ASP A 1 133 ? -11.862 0.604 -15.933 1.00 97.75 133 ASP A N 1
ATOM 1036 C CA . ASP A 1 133 ? -12.503 0.290 -17.214 1.00 97.75 133 ASP A CA 1
ATOM 1037 C C . ASP A 1 133 ? -11.512 -0.331 -18.212 1.00 97.75 133 ASP A C 1
ATOM 1039 O O . ASP A 1 133 ? -11.796 -1.363 -18.829 1.00 97.75 133 ASP A O 1
ATOM 1043 N N . ALA A 1 134 ? -10.312 0.243 -18.323 1.00 96.50 134 ALA A N 1
ATOM 1044 C CA . ALA A 1 134 ? -9.281 -0.254 -19.225 1.00 96.50 134 ALA A CA 1
ATOM 1045 C C . ALA A 1 134 ? -8.772 -1.652 -18.833 1.00 96.50 134 ALA A C 1
ATOM 1047 O O . ALA A 1 134 ? -8.560 -2.500 -19.702 1.00 96.50 134 ALA A O 1
ATOM 1048 N N . LEU A 1 135 ? -8.599 -1.923 -17.533 1.00 95.62 135 LEU A N 1
ATOM 1049 C CA . LEU A 1 135 ? -8.208 -3.251 -17.050 1.00 95.62 135 LEU A CA 1
ATOM 1050 C C . LEU A 1 135 ? -9.333 -4.279 -17.208 1.00 95.62 135 LEU A C 1
ATOM 1052 O O . LEU A 1 135 ? -9.054 -5.427 -17.561 1.00 95.62 135 LEU A O 1
ATOM 1056 N N . ALA A 1 136 ? -10.590 -3.880 -17.003 1.00 94.88 136 ALA A N 1
ATOM 1057 C CA . ALA A 1 136 ? -11.749 -4.746 -17.205 1.00 94.88 136 ALA A CA 1
ATOM 1058 C C . ALA A 1 136 ? -11.849 -5.230 -18.662 1.00 94.88 136 ALA A C 1
ATOM 1060 O O . ALA A 1 136 ? -12.112 -6.409 -18.905 1.00 94.88 136 ALA A O 1
ATOM 1061 N N . GLY A 1 137 ? -11.518 -4.365 -19.630 1.00 93.56 137 GLY A N 1
ATOM 1062 C CA . GLY A 1 137 ? -11.437 -4.716 -21.053 1.00 93.56 137 GLY A CA 1
ATOM 1063 C C . GLY A 1 137 ? -10.413 -5.812 -21.390 1.00 93.56 137 GLY A C 1
ATOM 1064 O O . GLY A 1 137 ? -10.475 -6.408 -22.464 1.00 93.56 137 GLY A O 1
ATOM 1065 N N . LEU A 1 138 ? -9.489 -6.140 -20.477 1.00 90.69 138 LEU A N 1
ATOM 1066 C CA . LEU A 1 138 ? -8.518 -7.223 -20.663 1.00 90.69 138 LEU A CA 1
ATOM 1067 C C . LEU A 1 138 ? -9.078 -8.615 -20.328 1.00 90.69 138 LEU A C 1
ATOM 1069 O O . LEU A 1 138 ? -8.348 -9.595 -20.511 1.00 90.69 138 LEU A O 1
ATOM 1073 N N . ASN A 1 139 ? -10.317 -8.728 -19.832 1.00 86.25 139 ASN A N 1
ATOM 1074 C CA . ASN A 1 139 ? -10.965 -9.994 -19.457 1.00 86.25 139 ASN A CA 1
ATOM 1075 C C . ASN A 1 139 ? -10.113 -10.853 -18.495 1.00 86.25 139 ASN A C 1
ATOM 1077 O O . ASN A 1 139 ? -9.934 -12.056 -18.695 1.00 86.25 139 ASN A O 1
ATOM 1081 N N . ASP A 1 140 ? -9.517 -10.231 -17.474 1.00 85.06 140 ASP A N 1
ATOM 1082 C CA . ASP A 1 140 ? -8.730 -10.906 -16.434 1.00 85.06 140 ASP A CA 1
ATOM 1083 C C . ASP A 1 140 ? -9.129 -10.380 -15.046 1.00 85.06 140 ASP A C 1
ATOM 1085 O O . ASP A 1 140 ? -8.703 -9.289 -14.669 1.00 85.06 140 ASP A O 1
ATOM 1089 N N . PRO A 1 141 ? -9.917 -11.145 -14.268 1.00 79.12 141 PRO A N 1
ATOM 1090 C CA . PRO A 1 141 ? -10.506 -10.684 -13.005 1.00 79.12 141 PRO A CA 1
ATOM 1091 C C . PRO A 1 141 ? -9.489 -10.553 -11.860 1.00 79.12 141 PRO A C 1
ATOM 1093 O O . PRO A 1 141 ? -9.826 -10.216 -10.727 1.00 79.12 141 PRO A O 1
ATOM 1096 N N . LEU A 1 142 ? -8.227 -10.889 -12.130 1.00 87.44 142 LEU A N 1
ATOM 1097 C CA . LEU A 1 142 ? -7.127 -10.764 -11.184 1.00 87.44 142 LEU A CA 1
ATOM 1098 C C . LEU A 1 142 ? -6.344 -9.459 -11.378 1.00 87.44 142 LEU A C 1
ATOM 1100 O O . LEU A 1 142 ? -5.391 -9.232 -10.644 1.00 87.44 142 LEU A O 1
ATOM 1104 N N . GLN A 1 143 ? -6.699 -8.607 -12.345 1.00 88.81 143 GLN A N 1
ATOM 1105 C CA . GLN A 1 143 ? -6.060 -7.298 -12.490 1.00 88.81 143 GLN A CA 1
ATOM 1106 C C . GLN A 1 143 ? -6.426 -6.371 -11.328 1.00 88.81 143 GLN A C 1
ATOM 1108 O O . GLN A 1 143 ? -7.503 -6.474 -10.731 1.00 88.81 143 GLN A O 1
ATOM 1113 N N . MET A 1 144 ? -5.496 -5.477 -10.995 1.00 96.12 144 MET A N 1
ATOM 1114 C CA . MET A 1 144 ? -5.604 -4.630 -9.815 1.00 96.12 144 MET A CA 1
ATOM 1115 C C . MET A 1 144 ? -5.218 -3.185 -10.116 1.00 96.12 144 MET A C 1
ATOM 1117 O O . MET A 1 144 ? -4.271 -2.935 -10.865 1.00 96.12 144 MET A O 1
ATOM 1121 N N . VAL A 1 145 ? -5.904 -2.250 -9.462 1.00 97.50 145 VAL A N 1
ATOM 1122 C CA . VAL A 1 145 ? -5.541 -0.827 -9.424 1.00 97.50 145 VAL A CA 1
ATOM 1123 C C . VAL A 1 145 ? -5.070 -0.467 -8.018 1.00 97.50 145 VAL A C 1
ATOM 1125 O O . VAL A 1 145 ? -5.713 -0.831 -7.032 1.00 97.50 145 VAL A O 1
ATOM 1128 N N . ALA A 1 146 ? -3.939 0.227 -7.921 1.00 97.62 146 ALA A N 1
ATOM 1129 C CA . ALA A 1 146 ? -3.473 0.841 -6.689 1.00 97.62 146 ALA A CA 1
ATOM 1130 C C . ALA A 1 146 ? -4.148 2.203 -6.508 1.00 97.62 146 ALA A C 1
ATOM 1132 O O . ALA A 1 146 ? -4.259 2.977 -7.458 1.00 97.62 146 ALA A O 1
ATOM 1133 N N . ILE A 1 147 ? -4.588 2.495 -5.288 1.00 97.00 147 ILE A N 1
ATOM 1134 C CA . ILE A 1 147 ? -5.136 3.798 -4.914 1.00 97.00 147 ILE A CA 1
ATOM 1135 C C . ILE A 1 147 ? -4.424 4.314 -3.668 1.00 97.00 147 ILE A C 1
ATOM 1137 O O . ILE A 1 147 ? -4.025 3.532 -2.801 1.00 97.00 147 ILE A O 1
ATOM 1141 N N . LYS A 1 148 ? -4.310 5.635 -3.560 1.00 95.19 148 LYS A N 1
ATOM 1142 C CA . LYS A 1 148 ? -3.790 6.333 -2.381 1.00 95.19 148 LYS A CA 1
ATOM 1143 C C . LYS A 1 148 ? -4.923 7.144 -1.780 1.00 95.19 148 LYS A C 1
ATOM 1145 O O . LYS A 1 148 ? -5.724 7.733 -2.502 1.00 95.19 148 LYS A O 1
ATOM 1150 N N . LEU A 1 149 ? -5.049 7.127 -0.459 1.00 94.69 149 LEU A N 1
ATOM 1151 C CA . LEU A 1 149 ? -6.180 7.803 0.172 1.00 94.69 149 LEU A CA 1
ATOM 1152 C C . LEU A 1 149 ? -5.962 9.315 0.216 1.00 94.69 149 LEU A C 1
ATOM 1154 O O . LEU A 1 149 ? -6.938 10.051 0.122 1.00 94.69 149 LEU A O 1
ATOM 1158 N N . THR A 1 150 ? -4.712 9.777 0.262 1.00 92.31 150 THR A N 1
ATOM 1159 C CA . THR A 1 150 ? -4.366 11.207 0.162 1.00 92.31 150 THR A CA 1
ATOM 1160 C C . THR A 1 150 ? -4.665 11.827 -1.207 1.00 92.31 150 THR A C 1
ATOM 1162 O O . THR A 1 150 ? -4.787 13.042 -1.304 1.00 92.31 150 THR A O 1
ATOM 1165 N N . SER A 1 151 ? -4.797 11.029 -2.273 1.00 91.25 151 SER A N 1
ATOM 1166 C CA . SER A 1 151 ? -5.186 11.531 -3.600 1.00 91.25 151 SER A CA 1
ATOM 1167 C C . SER A 1 151 ? -6.699 11.493 -3.833 1.00 91.25 151 SER A C 1
ATOM 1169 O O . SER A 1 151 ? -7.206 12.127 -4.754 1.00 91.25 151 SER A O 1
ATOM 1171 N N . LEU A 1 152 ? -7.432 10.782 -2.971 1.00 93.38 152 LEU A N 1
ATOM 1172 C CA . LEU A 1 152 ? -8.893 10.689 -2.970 1.00 93.38 152 LEU A CA 1
ATOM 1173 C C . LEU A 1 152 ? -9.539 11.424 -1.791 1.00 93.38 152 LEU A C 1
ATOM 1175 O O . LEU A 1 152 ? -10.763 11.378 -1.659 1.00 93.38 152 LEU A O 1
ATOM 1179 N N . GLY A 1 153 ? -8.766 12.110 -0.950 1.00 91.31 153 GLY A N 1
ATOM 1180 C CA . GLY A 1 153 ? -9.233 12.931 0.165 1.00 91.31 153 GLY A CA 1
ATOM 1181 C C . GLY A 1 153 ? -8.175 13.939 0.603 1.00 91.31 153 GLY A C 1
ATOM 1182 O O . GLY A 1 153 ? -6.986 13.671 0.483 1.00 91.31 153 GLY A O 1
ATOM 1183 N N . CYS A 1 154 ? -8.608 15.072 1.159 1.00 89.81 154 CYS A N 1
ATOM 1184 C CA . CYS A 1 154 ? -7.712 16.135 1.618 1.00 89.81 154 CYS A CA 1
ATOM 1185 C C . CYS A 1 154 ? -6.660 15.601 2.626 1.00 89.81 154 CYS A C 1
ATOM 1187 O O . CYS A 1 154 ? -7.041 15.125 3.706 1.00 89.81 154 CYS A O 1
ATOM 1189 N N . PRO A 1 155 ? -5.345 15.713 2.337 1.00 90.56 155 PRO A N 1
ATOM 1190 C CA . PRO A 1 155 ? -4.288 15.230 3.229 1.00 90.56 155 PRO A CA 1
ATOM 1191 C C . PRO A 1 155 ? -4.336 15.865 4.625 1.00 90.56 155 PRO A C 1
ATOM 1193 O O . PRO A 1 155 ? -4.230 15.164 5.631 1.00 90.56 155 PRO A O 1
ATOM 1196 N N . LYS A 1 156 ? -4.579 17.180 4.711 1.00 89.06 156 LYS A N 1
ATOM 1197 C CA . LYS A 1 156 ? -4.706 17.900 5.989 1.00 89.06 156 LYS A CA 1
ATOM 1198 C C . LYS A 1 156 ? -5.840 17.338 6.849 1.00 89.06 156 LYS A C 1
ATOM 1200 O O . LYS A 1 156 ? -5.644 17.091 8.034 1.00 89.06 156 LYS A O 1
ATOM 1205 N N . MET A 1 157 ? -6.992 17.045 6.244 1.00 91.06 157 MET A N 1
ATOM 1206 C CA . MET A 1 157 ? -8.103 16.386 6.938 1.00 91.06 157 MET A CA 1
ATOM 1207 C C . MET A 1 157 ? -7.697 14.998 7.456 1.00 91.06 157 MET A C 1
ATOM 1209 O O . MET A 1 157 ? -7.969 14.676 8.612 1.00 91.06 157 MET A O 1
ATOM 1213 N N . LEU A 1 158 ? -7.041 14.171 6.634 1.00 91.88 158 LEU A N 1
ATOM 1214 C CA . LEU A 1 158 ? -6.588 12.838 7.050 1.00 91.88 158 LEU A CA 1
ATOM 1215 C C . LEU A 1 158 ? -5.591 12.891 8.209 1.00 91.88 158 LEU A C 1
ATOM 1217 O O . LEU A 1 158 ? -5.667 12.052 9.110 1.00 91.88 158 LEU A O 1
ATOM 1221 N N . LEU A 1 159 ? -4.693 13.878 8.208 1.00 91.06 159 LEU A N 1
ATOM 1222 C CA . LEU A 1 159 ? -3.768 14.129 9.309 1.00 91.06 159 LEU A CA 1
ATOM 1223 C C . LEU A 1 159 ? -4.523 14.517 10.586 1.00 91.06 159 LEU A C 1
ATOM 1225 O O . LEU A 1 159 ? -4.313 13.885 11.619 1.00 91.06 159 LEU A O 1
ATOM 1229 N N . THR A 1 160 ? -5.441 15.487 10.510 1.00 89.94 160 THR A N 1
ATOM 1230 C CA . THR A 1 160 ? -6.250 15.936 11.657 1.00 89.94 160 THR A CA 1
ATOM 1231 C C . THR A 1 160 ? -7.049 14.788 12.271 1.00 89.94 160 THR A C 1
ATOM 1233 O O . THR A 1 160 ? -7.044 14.592 13.488 1.00 89.94 160 THR A O 1
ATOM 1236 N N . LEU A 1 161 ? -7.707 13.982 11.436 1.00 90.81 161 LEU A N 1
ATOM 1237 C CA . LEU A 1 161 ? -8.466 12.819 11.890 1.00 90.81 161 LEU A CA 1
ATOM 1238 C C . LEU A 1 161 ? -7.542 11.742 12.490 1.00 90.81 161 LEU A C 1
ATOM 1240 O O . LEU A 1 161 ? -7.885 11.146 13.510 1.00 90.81 161 LEU A O 1
ATOM 1244 N N . SER A 1 162 ? -6.355 11.519 11.914 1.00 91.69 162 SER A N 1
ATOM 1245 C CA . SER A 1 162 ? -5.378 10.547 12.434 1.00 91.69 162 SER A CA 1
ATOM 1246 C C . SER A 1 162 ? -4.815 10.952 13.789 1.00 91.69 162 SER A C 1
ATOM 1248 O O . SER A 1 162 ? -4.716 10.108 14.683 1.00 91.69 162 SER A O 1
ATOM 1250 N N . ASP A 1 163 ? -4.494 12.230 13.968 1.00 88.62 163 ASP A N 1
ATOM 1251 C CA . ASP A 1 163 ? -4.031 12.766 15.245 1.00 88.62 163 ASP A CA 1
ATOM 1252 C C . ASP A 1 163 ? -5.146 12.694 16.301 1.00 88.62 163 ASP A C 1
ATOM 1254 O O . ASP A 1 163 ? -4.955 12.135 17.382 1.00 88.62 163 ASP A O 1
ATOM 1258 N N . SER A 1 164 ? -6.359 13.135 15.953 1.00 87.81 164 SER A N 1
ATOM 1259 C CA . SER A 1 164 ? -7.533 13.062 16.834 1.00 87.81 164 SER A CA 1
ATOM 1260 C C . SER A 1 164 ? -7.826 11.636 17.308 1.00 87.81 164 SER A C 1
ATOM 1262 O O . SER A 1 164 ? -8.035 11.382 18.502 1.00 87.81 164 SER A O 1
ATOM 1264 N N . TRP A 1 165 ? -7.764 10.671 16.391 1.00 87.69 165 TRP A N 1
ATOM 1265 C CA . TRP A 1 165 ? -7.926 9.258 16.705 1.00 87.69 165 TRP A CA 1
ATOM 1266 C C . TRP A 1 165 ? -6.815 8.730 17.622 1.00 87.69 165 TRP A C 1
ATOM 1268 O O . TRP A 1 165 ? -7.096 8.105 18.646 1.00 87.69 165 TRP A O 1
ATOM 1278 N N . THR A 1 166 ? -5.556 9.032 17.305 1.00 87.25 166 THR A N 1
ATOM 1279 C CA . THR A 1 166 ? -4.389 8.578 18.079 1.00 87.25 166 THR A CA 1
ATOM 1280 C C . THR A 1 166 ? -4.412 9.125 19.507 1.00 87.25 166 THR A C 1
ATOM 1282 O O . THR A 1 166 ? -4.177 8.382 20.466 1.00 87.25 166 THR A O 1
ATOM 1285 N N . ARG A 1 167 ? -4.771 10.402 19.685 1.00 86.06 167 ARG A N 1
ATOM 1286 C CA . ARG A 1 167 ? -4.940 11.019 21.009 1.00 86.06 167 ARG A CA 1
ATOM 1287 C C . ARG A 1 167 ? -6.082 10.380 21.794 1.00 86.06 167 ARG A C 1
ATOM 1289 O O . ARG A 1 167 ? -5.907 10.084 22.978 1.00 86.06 167 ARG A O 1
ATOM 1296 N N . THR A 1 168 ? -7.211 10.115 21.132 1.00 84.69 168 THR A N 1
ATOM 1297 C CA . THR A 1 168 ? -8.365 9.447 21.751 1.00 84.69 168 THR A CA 1
ATOM 1298 C C . THR A 1 168 ? -7.972 8.062 22.267 1.00 84.69 168 THR A C 1
ATOM 1300 O O . THR A 1 168 ? -8.216 7.741 23.427 1.00 84.69 168 THR A O 1
ATOM 1303 N N . LEU A 1 169 ? -7.284 7.259 21.457 1.00 83.31 169 LEU A N 1
ATOM 1304 C CA . LEU A 1 169 ? -6.825 5.929 21.862 1.00 83.31 169 LEU A CA 1
ATOM 1305 C C . LEU A 1 169 ? -5.803 5.970 22.994 1.00 83.31 169 LEU A C 1
ATOM 1307 O O . LEU A 1 169 ? -5.920 5.201 23.942 1.00 83.31 169 LEU A O 1
ATOM 1311 N N . THR A 1 170 ? -4.849 6.901 22.935 1.00 84.12 170 THR A N 1
ATOM 1312 C CA . THR A 1 170 ? -3.843 7.085 23.993 1.00 84.12 170 THR A CA 1
ATOM 1313 C C . THR A 1 170 ? -4.508 7.438 25.326 1.00 84.12 170 THR A C 1
ATOM 1315 O O . THR A 1 170 ? -4.109 6.952 26.385 1.00 84.12 170 THR A O 1
ATOM 1318 N N . MET A 1 171 ? -5.549 8.276 25.295 1.00 84.31 171 MET A N 1
ATOM 1319 C CA . MET A 1 171 ? -6.355 8.582 26.477 1.00 84.31 171 MET A CA 1
ATOM 1320 C C . MET A 1 171 ? -7.043 7.320 27.018 1.00 84.31 171 MET A C 1
ATOM 1322 O O . MET A 1 171 ? -6.996 7.070 28.224 1.00 84.31 171 MET A O 1
ATOM 1326 N N . VAL A 1 172 ? -7.664 6.522 26.145 1.00 82.69 172 VAL A N 1
ATOM 1327 C CA . VAL A 1 172 ? -8.363 5.292 26.542 1.00 82.69 172 VAL A CA 1
ATOM 1328 C C . VAL A 1 172 ? -7.403 4.244 27.104 1.00 82.69 172 VAL A C 1
ATOM 1330 O O . VAL A 1 172 ? -7.718 3.625 28.119 1.00 82.69 172 VAL A O 1
ATOM 1333 N N . GLU A 1 173 ? -6.224 4.071 26.512 1.00 83.12 173 GLU A N 1
ATOM 1334 C CA . GLU A 1 173 ? -5.180 3.159 26.994 1.00 83.12 173 GLU A CA 1
ATOM 1335 C C . GLU A 1 173 ? -4.722 3.545 28.403 1.00 83.12 173 GLU A C 1
ATOM 1337 O O . GLU A 1 173 ? -4.751 2.722 29.319 1.00 83.12 173 GLU A O 1
ATOM 1342 N N . ARG A 1 174 ? -4.411 4.830 28.626 1.00 81.25 174 ARG A N 1
ATOM 1343 C CA . ARG A 1 174 ? -4.038 5.346 29.956 1.00 81.25 174 ARG A CA 1
ATOM 1344 C C . ARG A 1 174 ? -5.125 5.130 31.005 1.00 81.25 174 ARG A C 1
ATOM 1346 O O . ARG A 1 174 ? -4.807 4.960 32.179 1.00 81.25 174 ARG A O 1
ATOM 1353 N N . ARG A 1 175 ? -6.396 5.188 30.602 1.00 77.94 175 ARG A N 1
ATOM 1354 C CA . ARG A 1 175 ? -7.538 5.013 31.505 1.00 77.94 175 ARG A CA 1
ATOM 1355 C C . ARG A 1 175 ? -7.771 3.546 31.809 1.00 77.94 175 ARG A C 1
ATOM 1357 O O . ARG A 1 175 ? -7.699 3.147 32.958 1.00 77.94 175 ARG A O 1
ATOM 1364 N N . THR A 1 176 ? -8.018 2.746 30.787 1.00 79.31 176 THR A N 1
ATOM 1365 C CA . THR A 1 176 ? -8.393 1.336 30.937 1.00 79.31 176 THR A CA 1
ATOM 1366 C C . THR A 1 176 ? -7.234 0.450 31.405 1.00 79.31 176 THR A C 1
ATOM 1368 O O . THR A 1 176 ? -7.476 -0.668 31.860 1.00 79.31 176 THR A O 1
ATOM 1371 N N . GLY A 1 177 ? -5.983 0.906 31.246 1.00 79.56 177 GLY A N 1
ATOM 1372 C CA . GLY A 1 177 ? -4.782 0.083 31.413 1.00 79.56 177 GLY A CA 1
ATOM 1373 C C . GLY A 1 177 ? -4.658 -1.019 30.356 1.00 79.56 177 GLY A C 1
ATOM 1374 O O . GLY A 1 177 ? -3.739 -1.835 30.419 1.00 79.56 177 GLY A O 1
ATOM 1375 N N . LEU A 1 178 ? -5.592 -1.069 29.401 1.00 79.88 178 LEU A N 1
ATOM 1376 C CA . LEU A 1 178 ? -5.546 -1.970 28.270 1.00 79.88 178 LEU A CA 1
ATOM 1377 C C . LEU A 1 178 ? -4.669 -1.330 27.218 1.00 79.88 178 LEU A C 1
ATOM 1379 O O . LEU A 1 178 ? -4.910 -0.202 26.795 1.00 79.88 178 LEU A O 1
ATOM 1383 N N . SER A 1 179 ? -3.674 -2.089 26.791 1.00 74.50 179 SER A N 1
ATOM 1384 C CA . SER A 1 179 ? -2.843 -1.688 25.678 1.00 74.50 179 SER A CA 1
ATOM 1385 C C . SER A 1 179 ? -3.683 -1.482 24.417 1.00 74.50 179 SER A C 1
ATOM 1387 O O . SER A 1 179 ? -4.760 -2.077 24.267 1.00 74.50 179 SER A O 1
ATOM 1389 N N . TRP A 1 180 ? -3.187 -0.655 23.499 1.00 68.31 180 TRP A N 1
ATOM 1390 C CA . TRP A 1 180 ? -3.905 -0.325 22.268 1.00 68.31 180 TRP A CA 1
ATOM 1391 C C . TRP A 1 180 ? -4.414 -1.551 21.485 1.00 68.31 180 TRP A C 1
ATOM 1393 O O . TRP A 1 180 ? -5.474 -1.498 20.863 1.00 68.31 180 TRP A O 1
ATOM 1403 N N . GLU A 1 181 ? -3.706 -2.678 21.555 1.00 64.19 181 GLU A N 1
ATOM 1404 C CA . GLU A 1 181 ? -4.112 -3.930 20.916 1.00 64.19 181 GLU A CA 1
ATOM 1405 C C . GLU A 1 181 ? -5.419 -4.447 21.521 1.00 64.19 181 GLU A C 1
ATOM 1407 O O . GLU A 1 181 ? -6.434 -4.525 20.832 1.00 64.19 181 GLU A O 1
ATOM 1412 N N . ASN A 1 182 ? -5.440 -4.665 22.836 1.00 69.31 182 ASN A N 1
ATOM 1413 C CA . ASN A 1 182 ? -6.610 -5.179 23.547 1.00 69.31 182 ASN A CA 1
ATOM 1414 C C . ASN A 1 182 ? -7.836 -4.264 23.414 1.00 69.31 182 ASN A C 1
ATOM 1416 O O . ASN A 1 182 ? -8.968 -4.742 23.492 1.00 69.31 182 ASN A O 1
ATOM 1420 N N . LEU A 1 183 ? -7.616 -2.961 23.203 1.00 69.19 183 LEU A N 1
ATOM 1421 C CA . LEU A 1 183 ? -8.696 -1.998 23.001 1.00 69.19 183 LEU A CA 1
ATOM 1422 C C . LEU A 1 183 ? -9.495 -2.233 21.715 1.00 69.19 183 LEU A C 1
ATOM 1424 O O . LEU A 1 183 ? -10.668 -1.870 21.650 1.00 69.19 183 LEU A O 1
ATOM 1428 N N . LEU A 1 184 ? -8.859 -2.794 20.686 1.00 69.12 184 LEU A N 1
ATOM 1429 C CA . LEU A 1 184 ? -9.454 -2.962 19.360 1.00 69.12 184 LEU A CA 1
ATOM 1430 C C . LEU A 1 184 ? -9.795 -4.421 19.033 1.00 69.12 184 LEU A C 1
ATOM 1432 O O . LEU A 1 184 ? -10.561 -4.669 18.101 1.00 69.12 184 LEU A O 1
ATOM 1436 N N . GLU A 1 185 ? -9.260 -5.380 19.792 1.00 67.12 185 GLU A N 1
ATOM 1437 C CA . GLU A 1 185 ? -9.531 -6.812 19.615 1.00 67.12 185 GLU A CA 1
ATOM 1438 C C . GLU A 1 185 ? -10.969 -7.202 19.988 1.00 67.12 185 GLU A C 1
ATOM 1440 O O . GLU A 1 185 ? -11.600 -8.013 19.302 1.00 67.12 185 GLU A O 1
ATOM 1445 N N . SER A 1 186 ? -11.518 -6.626 21.063 1.00 72.50 186 SER A N 1
ATOM 1446 C CA . SER A 1 186 ? -12.842 -6.997 21.571 1.00 72.50 186 SER A CA 1
ATOM 1447 C C . SER A 1 186 ? -13.579 -5.831 22.234 1.00 72.50 186 SER A C 1
ATOM 1449 O O . SER A 1 186 ? -12.936 -4.908 22.734 1.00 72.50 186 SER A O 1
ATOM 1451 N N . PRO A 1 187 ? -14.927 -5.858 22.255 1.00 81.06 187 PRO A N 1
ATOM 1452 C CA . PRO A 1 187 ? -15.711 -4.913 23.038 1.00 81.06 187 PRO A CA 1
ATOM 1453 C C . PRO A 1 187 ? -15.338 -4.954 24.523 1.00 81.06 187 PRO A C 1
ATOM 1455 O O . PRO A 1 187 ? -15.073 -6.013 25.092 1.00 81.06 187 PRO A O 1
ATOM 1458 N N . ILE A 1 188 ? -15.348 -3.790 25.158 1.00 82.75 188 ILE A N 1
ATOM 1459 C CA . ILE A 1 188 ? -14.805 -3.574 26.495 1.00 82.75 188 ILE A CA 1
ATOM 1460 C C . ILE A 1 188 ? -15.944 -3.276 27.464 1.00 82.75 188 ILE A C 1
ATOM 1462 O O . ILE A 1 188 ? -16.848 -2.505 27.156 1.00 82.75 188 ILE A O 1
ATOM 1466 N N . ALA A 1 189 ? -15.895 -3.845 28.665 1.00 81.38 189 ALA A N 1
ATOM 1467 C CA . ALA A 1 189 ? -16.874 -3.537 29.700 1.00 81.38 189 ALA A CA 1
ATOM 1468 C C . ALA A 1 189 ? -16.867 -2.032 30.045 1.00 81.38 189 ALA A C 1
ATOM 1470 O O . ALA A 1 189 ? -15.810 -1.423 30.222 1.00 81.38 189 ALA A O 1
ATOM 1471 N N . ALA A 1 190 ? -18.057 -1.423 30.094 1.00 77.19 190 ALA A N 1
ATOM 1472 C CA . ALA A 1 190 ? -18.222 0.026 30.248 1.00 77.19 190 ALA A CA 1
ATOM 1473 C C . ALA A 1 190 ? -17.653 0.566 31.575 1.00 77.19 190 ALA A C 1
ATOM 1475 O O . ALA A 1 190 ? -17.226 1.716 31.655 1.00 77.19 190 ALA A O 1
ATOM 1476 N N . ASP A 1 191 ? -17.597 -0.269 32.612 1.00 76.56 191 ASP A N 1
ATOM 1477 C CA . ASP A 1 191 ? -17.013 0.049 33.915 1.00 76.56 191 ASP A CA 1
ATOM 1478 C C . ASP A 1 191 ? -15.504 0.340 33.845 1.00 76.56 191 ASP A C 1
ATOM 1480 O O . ASP A 1 191 ? -15.021 1.194 34.588 1.00 76.56 191 ASP A O 1
ATOM 1484 N N . LYS A 1 192 ? -14.770 -0.260 32.896 1.00 78.56 192 LYS A N 1
ATOM 1485 C CA . LYS A 1 192 ? -13.345 0.044 32.661 1.00 78.56 192 LYS A CA 1
ATOM 1486 C C . LYS A 1 192 ? -13.094 1.481 32.199 1.00 78.56 192 LYS A C 1
ATOM 1488 O O . LYS A 1 192 ? -11.972 1.969 32.322 1.00 78.56 192 LYS A O 1
ATOM 1493 N N . PHE A 1 193 ? -14.116 2.163 31.684 1.00 76.94 193 PHE A N 1
ATOM 1494 C CA . PHE A 1 193 ? -14.045 3.577 31.307 1.00 76.94 193 PHE A CA 1
ATOM 1495 C C . PHE A 1 193 ? -14.415 4.514 32.465 1.00 76.94 193 PHE A C 1
ATOM 1497 O O . PHE A 1 193 ? -14.080 5.696 32.413 1.00 76.94 193 PHE A O 1
ATOM 1504 N N . ASN A 1 194 ? -15.053 4.004 33.524 1.00 65.69 194 ASN A N 1
ATOM 1505 C CA . ASN A 1 194 ? -15.539 4.766 34.679 1.00 65.69 194 ASN A CA 1
ATOM 1506 C C . ASN A 1 194 ? -14.497 4.857 35.809 1.00 65.69 194 ASN A C 1
ATOM 1508 O O . ASN A 1 194 ? -14.788 4.614 36.981 1.00 65.69 194 ASN A O 1
ATOM 1512 N N . LEU A 1 195 ? -13.259 5.215 35.469 1.00 62.69 195 LEU A N 1
ATOM 1513 C CA . LEU A 1 195 ? -12.188 5.421 36.447 1.00 62.69 195 LEU A CA 1
ATOM 1514 C C . LEU A 1 195 ? -12.091 6.902 36.822 1.00 62.69 195 LEU A C 1
ATOM 1516 O O . LEU A 1 195 ? -12.043 7.749 35.937 1.00 62.69 195 LEU A O 1
ATOM 1520 N N . ASN A 1 196 ? -12.044 7.180 38.132 1.00 64.06 196 ASN A N 1
ATOM 1521 C CA . ASN A 1 196 ? -11.988 8.490 38.805 1.00 64.06 196 ASN A CA 1
ATOM 1522 C C . ASN A 1 196 ? -11.733 9.703 37.871 1.00 64.06 196 ASN A C 1
ATOM 1524 O O . ASN A 1 196 ? -10.636 9.852 37.331 1.00 64.06 196 ASN A O 1
ATOM 1528 N N . ASN A 1 197 ? -12.718 10.596 37.704 1.00 66.25 197 ASN A N 1
ATOM 1529 C CA . ASN A 1 197 ? -12.712 11.697 36.715 1.00 66.25 197 ASN A CA 1
ATOM 1530 C C . ASN A 1 197 ? -11.718 12.848 37.005 1.00 66.25 197 ASN A C 1
ATOM 1532 O O . ASN A 1 197 ? -11.830 13.933 36.435 1.00 66.25 197 ASN A O 1
ATOM 1536 N N . SER A 1 198 ? -10.733 12.647 37.880 1.00 63.97 198 SER A N 1
ATOM 1537 C CA . SER A 1 198 ? -9.660 13.611 38.115 1.00 63.97 198 SER A CA 1
ATOM 1538 C C . SER A 1 198 ? -8.610 13.555 36.994 1.00 63.97 198 SER A C 1
ATOM 1540 O O . SER A 1 198 ? -8.309 12.489 36.452 1.00 63.97 198 SER A O 1
ATOM 1542 N N . ASN A 1 199 ? -8.054 14.716 36.625 1.00 69.00 199 ASN A N 1
ATOM 1543 C CA . ASN A 1 199 ? -6.968 14.869 35.642 1.00 69.00 199 ASN A CA 1
ATOM 1544 C C . ASN A 1 199 ? -7.222 14.202 34.269 1.00 69.00 199 ASN A C 1
ATOM 1546 O O . ASN A 1 199 ? -6.326 13.576 33.699 1.00 69.00 199 ASN A O 1
ATOM 1550 N N . LEU A 1 200 ? -8.440 14.300 33.721 1.00 74.50 200 LEU A N 1
ATOM 1551 C CA . LEU A 1 200 ? -8.726 13.839 32.356 1.00 74.50 200 LEU A CA 1
ATOM 1552 C C . LEU A 1 200 ? -7.951 14.692 31.337 1.00 74.50 200 LEU A C 1
ATOM 1554 O O . LEU A 1 200 ? -8.060 15.919 31.343 1.00 74.50 200 LEU A O 1
ATOM 1558 N N . ARG A 1 201 ? -7.161 14.042 30.474 1.00 76.25 201 ARG A N 1
ATOM 1559 C CA . ARG A 1 201 ? -6.383 14.694 29.412 1.00 76.25 201 ARG A CA 1
ATOM 1560 C C . ARG A 1 201 ? -6.454 13.914 28.101 1.00 76.25 201 ARG A C 1
ATOM 1562 O O . ARG A 1 201 ? -6.320 12.691 28.124 1.00 76.25 201 ARG A O 1
ATOM 1569 N N . CYS A 1 202 ? -6.594 14.626 26.986 1.00 76.31 202 CYS A N 1
ATOM 1570 C CA . CYS A 1 202 ? -6.482 14.102 25.622 1.00 76.31 202 CYS A CA 1
ATOM 1571 C C . CYS A 1 202 ? -5.426 14.922 24.868 1.00 76.31 202 CYS A C 1
ATOM 1573 O O . CYS A 1 202 ? -5.635 16.095 24.554 1.00 76.31 202 CYS A O 1
ATOM 1575 N N . GLY A 1 203 ? -4.250 14.327 24.648 1.00 77.56 203 GLY A N 1
ATOM 1576 C CA . GLY A 1 203 ? -3.052 15.100 24.303 1.00 77.56 203 GLY A CA 1
ATOM 1577 C C . GLY A 1 203 ? -2.765 16.151 25.382 1.00 77.56 203 GLY A C 1
ATOM 1578 O O . GLY A 1 203 ? -2.780 15.833 26.575 1.00 77.56 203 GLY A O 1
ATOM 1579 N N . ASP A 1 204 ? -2.579 17.398 24.956 1.00 74.38 204 ASP A N 1
ATOM 1580 C CA . ASP A 1 204 ? -2.309 18.538 25.843 1.00 74.38 204 ASP A CA 1
ATOM 1581 C C . ASP A 1 204 ? -3.577 19.182 26.430 1.00 74.38 204 ASP A C 1
ATOM 1583 O O . ASP A 1 204 ? -3.496 20.041 27.307 1.00 74.38 204 ASP A O 1
ATOM 1587 N N . HIS A 1 205 ? -4.764 18.742 26.004 1.00 74.81 205 HIS A N 1
ATOM 1588 C CA . HIS A 1 205 ? -6.034 19.335 26.417 1.00 74.81 205 HIS A CA 1
ATOM 1589 C C . HIS A 1 205 ? -6.557 18.694 27.702 1.00 74.81 205 HIS A C 1
ATOM 1591 O O . HIS A 1 205 ? -6.653 17.468 27.805 1.00 74.81 205 HIS A O 1
ATOM 1597 N N . GLN A 1 206 ? -6.953 19.523 28.670 1.00 79.44 206 GLN A N 1
ATOM 1598 C CA . GLN A 1 206 ? -7.664 19.081 29.868 1.00 79.44 206 GLN A CA 1
ATOM 1599 C C . GLN A 1 206 ? -9.158 18.926 29.568 1.00 79.44 206 GLN A C 1
ATOM 1601 O O . GLN A 1 206 ? -9.782 19.821 29.007 1.00 79.44 206 GLN A O 1
ATOM 1606 N N . LEU A 1 207 ? -9.738 17.790 29.954 1.00 77.75 207 LEU A N 1
ATOM 1607 C CA . LEU A 1 207 ? -11.143 17.477 29.701 1.00 77.75 207 LEU A CA 1
ATOM 1608 C C . LEU A 1 207 ? -11.983 17.656 30.959 1.00 77.75 207 LEU A C 1
ATOM 1610 O O . LEU A 1 207 ? -11.553 17.315 32.065 1.00 77.75 207 LEU A O 1
ATOM 1614 N N . THR A 1 208 ? -13.221 18.109 30.777 1.00 82.75 208 THR A N 1
ATOM 1615 C CA . THR A 1 208 ? -14.227 18.068 31.838 1.00 82.75 208 THR A CA 1
ATOM 1616 C C . THR A 1 208 ? -14.840 16.668 31.934 1.00 82.75 208 THR A C 1
ATOM 1618 O O . THR A 1 208 ? -14.903 15.919 30.955 1.00 82.75 208 THR A O 1
ATOM 1621 N N . ALA A 1 209 ? -15.318 16.306 33.127 1.00 82.06 209 ALA A N 1
ATOM 1622 C CA . ALA A 1 209 ? -16.024 15.042 33.340 1.00 82.06 209 ALA A CA 1
ATOM 1623 C C . ALA A 1 209 ? -17.290 14.937 32.471 1.00 82.06 209 ALA A C 1
ATOM 1625 O O . ALA A 1 209 ? -17.587 13.873 31.935 1.00 82.06 209 ALA A O 1
ATOM 1626 N N . GLU A 1 210 ? -18.012 16.048 32.299 1.00 82.38 210 GLU A N 1
ATOM 1627 C CA . GLU A 1 210 ? -19.202 16.126 31.445 1.00 82.38 210 GLU A CA 1
ATOM 1628 C C . GLU A 1 210 ? -18.877 15.779 29.991 1.00 82.38 210 GLU A C 1
ATOM 1630 O O . GLU A 1 210 ? -19.585 14.987 29.370 1.00 82.38 210 GLU A O 1
ATOM 1635 N N . LEU A 1 211 ? -17.772 16.318 29.472 1.00 79.75 211 LEU A N 1
ATOM 1636 C CA . LEU A 1 211 ? -17.337 16.089 28.102 1.00 79.75 211 LEU A CA 1
ATOM 1637 C C . LEU A 1 211 ? -16.976 14.631 27.842 1.00 79.75 211 LEU A C 1
ATOM 1639 O O . LEU A 1 211 ? -17.410 14.033 26.858 1.00 79.75 211 LEU A O 1
ATOM 1643 N N . TYR A 1 212 ? -16.208 14.059 28.764 1.00 81.94 212 TYR A N 1
ATOM 1644 C CA . TYR A 1 212 ? -15.808 12.663 28.711 1.00 81.94 212 TYR A CA 1
ATOM 1645 C C . TYR A 1 212 ? -17.019 11.724 28.764 1.00 81.94 212 TYR A C 1
ATOM 1647 O O . TYR A 1 212 ? -17.136 10.827 27.931 1.00 81.94 212 TYR A O 1
ATOM 1655 N N . ASN A 1 213 ? -17.954 11.964 29.688 1.00 83.38 213 ASN A N 1
ATOM 1656 C CA . ASN A 1 213 ? -19.164 11.152 29.817 1.00 83.38 213 ASN A CA 1
ATOM 1657 C C . ASN A 1 213 ? -20.046 11.254 28.565 1.00 83.38 213 ASN A C 1
ATOM 1659 O O . ASN A 1 213 ? -20.501 10.237 28.051 1.00 83.38 213 ASN A O 1
ATOM 1663 N N . LYS A 1 214 ? -20.215 12.463 28.012 1.00 83.00 214 LYS A N 1
ATOM 1664 C CA . LYS A 1 214 ? -20.939 12.676 26.750 1.00 83.00 214 LYS A CA 1
ATOM 1665 C C . LYS A 1 214 ? -20.290 11.916 25.591 1.00 83.00 214 LYS A C 1
ATOM 1667 O O . LYS A 1 214 ? -21.002 11.354 24.762 1.00 83.00 214 LYS A O 1
ATOM 1672 N N . TRP A 1 215 ? -18.962 11.896 25.499 1.00 84.81 215 TRP A N 1
ATOM 1673 C CA . TRP A 1 215 ? -18.258 11.093 24.496 1.00 84.81 215 TRP A CA 1
ATOM 1674 C C . TRP A 1 215 ? -18.494 9.590 24.710 1.00 84.81 215 TRP A C 1
ATOM 1676 O O . TRP A 1 215 ? -18.927 8.914 23.779 1.00 84.81 215 TRP A O 1
ATOM 1686 N N . LEU A 1 216 ? -18.321 9.085 25.936 1.00 83.94 216 LEU A N 1
ATOM 1687 C CA . LEU A 1 216 ? -18.536 7.675 26.285 1.00 83.94 216 LEU A CA 1
ATOM 1688 C C . LEU A 1 216 ? -19.972 7.209 25.987 1.00 83.94 216 LEU A C 1
ATOM 1690 O O . LEU A 1 216 ? -20.180 6.095 25.505 1.00 83.94 216 LEU A O 1
ATOM 1694 N N . ASP A 1 217 ? -20.966 8.066 26.217 1.00 83.19 217 ASP A N 1
ATOM 1695 C CA . ASP A 1 217 ? -22.370 7.787 25.900 1.00 83.19 217 ASP A CA 1
ATOM 1696 C C . ASP A 1 217 ? -22.664 7.767 24.398 1.00 83.19 217 ASP A C 1
ATOM 1698 O O . ASP A 1 217 ? -23.595 7.087 23.962 1.00 83.19 217 ASP A O 1
ATOM 1702 N N . ASN A 1 218 ? -21.864 8.474 23.599 1.00 81.50 218 ASN A N 1
ATOM 1703 C CA . ASN A 1 218 ? -21.970 8.477 22.142 1.00 81.50 218 ASN A CA 1
ATOM 1704 C C . ASN A 1 218 ? -21.265 7.289 21.474 1.00 81.50 218 ASN A C 1
ATOM 1706 O O . ASN A 1 218 ? -21.520 7.036 20.289 1.00 81.50 218 ASN A O 1
ATOM 1710 N N . LEU A 1 219 ? -20.393 6.577 22.194 1.00 83.69 219 LEU A N 1
ATOM 1711 C CA . LEU A 1 219 ? -19.720 5.397 21.668 1.00 83.69 219 LEU A CA 1
ATOM 1712 C C . LEU A 1 219 ? -20.709 4.268 21.395 1.00 83.69 219 LEU A C 1
ATOM 1714 O O . LEU A 1 219 ? -21.727 4.089 22.069 1.00 83.69 219 LEU A O 1
ATOM 1718 N N . ARG A 1 220 ? -20.374 3.462 20.389 1.00 82.06 220 ARG A N 1
ATOM 1719 C CA . ARG A 1 220 ? -21.149 2.278 20.048 1.00 82.06 220 ARG A CA 1
ATOM 1720 C C . ARG A 1 220 ? -21.080 1.270 21.196 1.00 82.06 220 ARG A C 1
ATOM 1722 O O . ARG A 1 220 ? -19.995 0.898 21.639 1.00 82.06 220 ARG A O 1
ATOM 1729 N N . LYS A 1 221 ? -22.248 0.783 21.612 1.00 84.19 221 LYS A N 1
ATOM 1730 C CA . LYS A 1 221 ? -22.392 -0.315 22.570 1.00 84.19 221 LYS A CA 1
ATOM 1731 C C . LYS A 1 221 ? -22.951 -1.545 21.850 1.00 84.19 221 LYS A C 1
ATOM 1733 O O . LYS A 1 221 ? -23.778 -1.406 20.946 1.00 84.19 221 LYS A O 1
ATOM 1738 N N . THR A 1 222 ? -22.449 -2.726 22.181 1.00 81.75 222 THR A N 1
ATOM 1739 C CA . THR A 1 222 ? -23.014 -4.010 21.751 1.00 81.75 222 THR A CA 1
ATOM 1740 C C . THR A 1 222 ? -24.313 -4.301 22.510 1.00 81.75 222 THR A C 1
ATOM 1742 O O . THR A 1 222 ? -24.640 -3.606 23.473 1.00 81.75 222 THR A O 1
ATOM 1745 N N . ASP A 1 223 ? -25.065 -5.318 22.082 1.00 81.00 223 ASP A N 1
ATOM 1746 C CA . ASP A 1 223 ? -26.370 -5.661 22.677 1.00 81.00 223 ASP A CA 1
ATOM 1747 C C . ASP A 1 223 ? -26.272 -6.044 24.167 1.00 81.00 223 ASP A C 1
ATOM 1749 O O . ASP A 1 223 ? -27.203 -5.823 24.937 1.00 81.00 223 ASP A O 1
ATOM 1753 N N . ASP A 1 224 ? -25.123 -6.573 24.590 1.00 80.06 224 ASP A N 1
ATOM 1754 C CA . ASP A 1 224 ? -24.759 -6.888 25.976 1.00 80.06 224 ASP A CA 1
ATOM 1755 C C . ASP A 1 224 ? -24.135 -5.699 26.738 1.00 80.06 224 ASP A C 1
ATOM 1757 O O . ASP A 1 224 ? -23.708 -5.840 27.883 1.00 80.06 224 ASP A O 1
ATOM 1761 N N . GLY A 1 225 ? -24.111 -4.507 26.133 1.00 79.25 225 GLY A N 1
ATOM 1762 C CA . GLY A 1 225 ? -23.695 -3.258 26.772 1.00 79.25 225 GLY A CA 1
ATOM 1763 C C . GLY A 1 225 ? -22.185 -3.000 26.798 1.00 79.25 225 GLY A C 1
ATOM 1764 O O . GLY A 1 225 ? -21.755 -2.050 27.456 1.00 79.25 225 GLY A O 1
ATOM 1765 N N . LEU A 1 226 ? -21.374 -3.797 26.094 1.00 84.19 226 LEU A N 1
ATOM 1766 C CA . LEU A 1 226 ? -19.931 -3.570 25.970 1.00 84.19 226 LEU A CA 1
ATOM 1767 C C . LEU A 1 226 ? -19.640 -2.447 24.968 1.00 84.19 226 LEU A C 1
ATOM 1769 O O . LEU A 1 226 ? -20.309 -2.304 23.950 1.00 84.19 226 LEU A O 1
ATOM 1773 N N . VAL A 1 227 ? -18.613 -1.651 25.236 1.00 84.31 227 VAL A N 1
ATOM 1774 C CA . VAL A 1 227 ? -18.171 -0.542 24.388 1.00 84.31 227 VAL A CA 1
ATOM 1775 C C . VAL A 1 227 ? -17.267 -1.072 23.284 1.00 84.31 227 VAL A C 1
ATOM 1777 O O . VAL A 1 227 ? -16.216 -1.651 23.553 1.00 84.31 227 VAL A O 1
ATOM 1780 N N . ASP A 1 228 ? -17.652 -0.843 22.034 1.00 83.50 228 ASP A N 1
ATOM 1781 C CA . ASP A 1 228 ? -16.833 -1.162 20.872 1.00 83.50 228 ASP A CA 1
ATOM 1782 C C . ASP A 1 228 ? -16.145 0.096 20.353 1.00 83.50 228 ASP A C 1
ATOM 1784 O O . ASP A 1 228 ? -16.790 0.996 19.811 1.00 83.50 228 ASP A O 1
ATOM 1788 N N . LEU A 1 229 ? -14.827 0.148 20.528 1.00 81.44 229 LEU A N 1
ATOM 1789 C CA . LEU A 1 229 ? -14.027 1.294 20.120 1.00 81.44 229 LEU A CA 1
ATOM 1790 C C . LEU A 1 229 ? -13.702 1.288 18.634 1.00 81.44 229 LEU A C 1
ATOM 1792 O O . LEU A 1 229 ? -13.296 2.326 18.133 1.00 81.44 229 LEU A O 1
ATOM 1796 N N . TYR A 1 230 ? -13.843 0.174 17.913 1.00 82.00 230 TYR A N 1
ATOM 1797 C CA . TYR A 1 230 ? -13.438 0.170 16.512 1.00 82.00 230 TYR A CA 1
ATOM 1798 C C . TYR A 1 230 ? -14.490 0.849 15.613 1.00 82.00 230 TYR A C 1
ATOM 1800 O O . TYR A 1 230 ? -15.683 0.545 15.740 1.00 82.00 230 TYR A O 1
ATOM 1808 N N . PRO A 1 231 ? -14.087 1.740 14.679 1.00 78.19 231 PRO A N 1
ATOM 1809 C CA . PRO A 1 231 ? -15.029 2.381 13.770 1.00 78.19 231 PRO A CA 1
ATOM 1810 C C . PRO A 1 231 ? -15.835 1.418 12.924 1.00 78.19 231 PRO A C 1
ATOM 1812 O O . PRO A 1 231 ? -15.275 0.584 12.228 1.00 78.19 231 PRO A O 1
ATOM 1815 N N . TYR A 1 232 ? -17.160 1.564 12.962 1.00 81.81 232 TYR A N 1
ATOM 1816 C CA . TYR A 1 232 ? -18.087 0.730 12.207 1.00 81.81 232 TYR A CA 1
ATOM 1817 C C . TYR A 1 232 ? -19.086 1.597 11.447 1.00 81.81 232 TYR A C 1
ATOM 1819 O O . TYR A 1 232 ? -19.771 2.428 12.044 1.00 81.81 232 TYR A O 1
ATOM 1827 N N . GLY A 1 233 ? -19.205 1.382 10.136 1.00 83.31 233 GLY A N 1
ATOM 1828 C CA . GLY A 1 233 ? -20.187 2.088 9.306 1.00 83.31 233 GLY A CA 1
ATOM 1829 C C . GLY A 1 233 ? -19.813 3.538 8.998 1.00 83.31 233 GLY A C 1
ATOM 1830 O O . GLY A 1 233 ? -20.653 4.322 8.569 1.00 83.31 233 GLY A O 1
ATOM 1831 N N . ILE A 1 234 ? -18.545 3.913 9.178 1.00 87.75 234 ILE A N 1
ATOM 1832 C CA . ILE A 1 234 ? -18.050 5.266 8.871 1.00 87.75 234 ILE A CA 1
ATOM 1833 C C . ILE A 1 234 ? -17.972 5.554 7.360 1.00 87.75 234 ILE A C 1
ATOM 1835 O O . ILE A 1 234 ? -17.778 6.693 6.960 1.00 87.75 234 ILE A O 1
ATOM 1839 N N . LEU A 1 235 ? -18.148 4.529 6.519 1.00 89.69 235 LEU A N 1
ATOM 1840 C CA . LEU A 1 235 ? -18.267 4.651 5.061 1.00 89.69 235 LEU A CA 1
ATOM 1841 C C . LEU A 1 235 ? -19.709 4.484 4.559 1.00 89.69 235 LEU A C 1
ATOM 1843 O O . LEU A 1 235 ? -19.944 4.402 3.347 1.00 89.69 235 LEU A O 1
ATOM 1847 N N . ASP A 1 236 ? -20.684 4.371 5.460 1.00 81.38 236 ASP A N 1
ATOM 1848 C CA . ASP A 1 236 ? -22.086 4.254 5.077 1.00 81.38 236 ASP A CA 1
ATOM 1849 C C . ASP A 1 236 ? -22.624 5.642 4.709 1.00 81.38 236 ASP A C 1
ATOM 1851 O O . ASP A 1 236 ? -22.365 6.630 5.392 1.00 81.38 236 ASP A O 1
ATOM 1855 N N . ARG A 1 237 ? -23.350 5.738 3.583 1.00 66.88 237 ARG A N 1
ATOM 1856 C CA . ARG A 1 237 ? -23.705 7.024 2.942 1.00 66.88 237 ARG A CA 1
ATOM 1857 C C . ARG A 1 237 ? -24.545 7.952 3.832 1.00 66.88 237 ARG A C 1
ATOM 1859 O O . ARG A 1 237 ? -24.670 9.132 3.536 1.00 66.88 237 ARG A O 1
ATOM 1866 N N . VAL A 1 238 ? -25.125 7.433 4.911 1.00 71.94 238 VAL A N 1
ATOM 1867 C CA . VAL A 1 238 ? -25.943 8.191 5.855 1.00 71.94 238 VAL A CA 1
ATOM 1868 C C . VAL A 1 238 ? -25.128 8.443 7.121 1.00 71.94 238 VAL A C 1
ATOM 1870 O O . VAL A 1 238 ? -24.742 7.497 7.800 1.00 71.94 238 VAL A O 1
ATOM 1873 N N . ASN A 1 239 ? -24.934 9.717 7.480 1.00 74.12 239 ASN A N 1
ATOM 1874 C CA . ASN A 1 239 ? -24.297 10.144 8.733 1.00 74.12 239 ASN A CA 1
ATOM 1875 C C . ASN A 1 239 ? -22.816 9.729 8.914 1.00 74.12 239 ASN A C 1
ATOM 1877 O O . ASN A 1 239 ? -22.352 9.691 10.053 1.00 74.12 239 ASN A O 1
ATOM 1881 N N . ALA A 1 240 ? -22.058 9.469 7.840 1.00 84.69 240 ALA A N 1
ATOM 1882 C CA . ALA A 1 240 ? -20.633 9.103 7.898 1.00 84.69 240 ALA A CA 1
ATOM 1883 C C . ALA A 1 240 ? -19.805 10.028 8.812 1.00 84.69 240 ALA A C 1
ATOM 1885 O O . ALA A 1 240 ? -19.111 9.555 9.715 1.00 84.69 240 ALA A O 1
ATOM 1886 N N . TRP A 1 241 ? -19.955 11.350 8.648 1.00 86.81 241 TRP A N 1
ATOM 1887 C CA . TRP A 1 241 ? -19.298 12.345 9.500 1.00 86.81 241 TRP A CA 1
ATOM 1888 C C . TRP A 1 241 ? -19.680 12.205 10.976 1.00 86.81 241 TRP A C 1
ATOM 1890 O O . TRP A 1 241 ? -18.831 12.184 11.863 1.00 86.81 241 TRP A O 1
ATOM 1900 N N . LYS A 1 242 ? -20.975 12.045 11.257 1.00 83.62 242 LYS A N 1
ATOM 1901 C CA . LYS A 1 242 ? -21.472 11.840 12.620 1.00 83.62 242 LYS A CA 1
ATOM 1902 C C . LYS A 1 242 ? -20.880 10.574 13.240 1.00 83.62 242 LYS A C 1
ATOM 1904 O O . LYS A 1 242 ? -20.554 10.584 14.422 1.00 83.62 242 LYS A O 1
ATOM 1909 N N . CYS A 1 243 ? -20.753 9.496 12.466 1.00 83.44 243 CYS A N 1
ATOM 1910 C CA . CYS A 1 243 ? -20.158 8.244 12.920 1.00 83.44 243 CYS A CA 1
ATOM 1911 C C . CYS A 1 243 ? -18.695 8.449 13.307 1.00 83.44 243 CYS A C 1
ATOM 1913 O O . CYS A 1 243 ? -18.343 8.131 14.437 1.00 83.44 243 CYS A O 1
ATOM 1915 N N . ILE A 1 244 ? -17.871 9.038 12.433 1.00 85.62 244 ILE A N 1
ATOM 1916 C CA . ILE A 1 244 ? -16.450 9.240 12.744 1.00 85.62 244 ILE A CA 1
ATOM 1917 C C . ILE A 1 244 ? -16.247 10.252 13.884 1.00 85.62 244 ILE A C 1
ATOM 1919 O O . ILE A 1 244 ? -15.477 9.992 14.808 1.00 85.62 244 ILE A O 1
ATOM 1923 N N . LYS A 1 245 ? -17.012 11.353 13.895 1.00 83.44 245 LYS A N 1
ATOM 1924 C CA . LYS A 1 245 ? -16.922 12.403 14.921 1.00 83.44 245 LYS A CA 1
ATOM 1925 C C . LYS A 1 245 ? -17.275 11.884 16.315 1.00 83.44 245 LYS A C 1
ATOM 1927 O O . LYS A 1 245 ? -16.657 12.305 17.279 1.00 83.44 245 LYS A O 1
ATOM 1932 N N . ARG A 1 246 ? -18.232 10.955 16.440 1.00 79.44 246 ARG A N 1
ATOM 1933 C CA . ARG A 1 246 ? -18.617 10.343 17.733 1.00 79.44 246 ARG A CA 1
ATOM 1934 C C . ARG A 1 246 ? -17.511 9.513 18.372 1.00 79.44 246 ARG A C 1
ATOM 1936 O O . ARG A 1 246 ? -17.516 9.326 19.582 1.00 79.44 246 ARG A O 1
ATOM 1943 N N . MET A 1 247 ? -16.620 8.968 17.557 1.00 78.12 247 MET A N 1
ATOM 1944 C CA . MET A 1 247 ? -15.551 8.094 18.028 1.00 78.12 247 MET A CA 1
ATOM 1945 C C . MET A 1 247 ? -14.358 8.870 18.528 1.00 78.12 247 MET A C 1
ATOM 1947 O O . MET A 1 247 ? -13.689 8.450 19.466 1.00 78.12 247 MET A O 1
ATOM 1951 N N . MET A 1 248 ? -14.110 10.006 17.896 1.00 81.25 248 MET A N 1
ATOM 1952 C CA . MET A 1 248 ? -13.080 10.934 18.298 1.00 81.25 248 MET A CA 1
ATOM 1953 C C . MET A 1 248 ? -13.591 11.787 19.448 1.00 81.25 248 MET A C 1
ATOM 1955 O O . MET A 1 248 ? -14.781 12.099 19.534 1.00 81.25 248 MET A O 1
ATOM 1959 N N . LEU A 1 249 ? -12.690 12.198 20.332 1.00 72.75 249 LEU A N 1
ATOM 1960 C CA . LEU A 1 249 ? -13.033 13.193 21.333 1.00 72.75 249 LEU A CA 1
ATOM 1961 C C . LEU A 1 249 ? -13.115 14.574 20.659 1.00 72.75 249 LEU A C 1
ATOM 1963 O O . LEU A 1 249 ? -12.181 15.369 20.693 1.00 72.75 249 LEU A O 1
ATOM 1967 N N . ALA A 1 250 ? -14.226 14.805 19.959 1.00 55.69 250 ALA A N 1
ATOM 1968 C CA . ALA A 1 250 ? -14.415 15.929 19.050 1.00 55.69 250 ALA A CA 1
ATOM 1969 C C . ALA A 1 250 ? -14.308 17.302 19.722 1.00 55.69 250 ALA A C 1
ATOM 1971 O O . ALA A 1 250 ? -13.848 18.250 19.098 1.00 55.69 250 ALA A O 1
ATOM 1972 N N . ASP A 1 251 ? -14.669 17.382 21.000 1.00 55.28 251 ASP A N 1
ATOM 1973 C CA . ASP A 1 251 ? -14.794 18.638 21.737 1.00 55.28 251 ASP A CA 1
ATOM 1974 C C . ASP A 1 251 ? -13.434 19.150 22.303 1.00 55.28 251 ASP A C 1
ATOM 1976 O O . ASP A 1 251 ? -13.397 19.941 23.243 1.00 55.28 251 ASP A O 1
ATOM 1980 N N . CYS A 1 252 ? -12.296 18.710 21.741 1.00 55.34 252 CYS A N 1
ATOM 1981 C CA . CYS A 1 252 ? -10.957 19.281 21.986 1.00 55.34 252 CYS A CA 1
ATOM 1982 C C . CYS A 1 252 ? -10.552 20.369 20.968 1.00 55.34 252 CYS A C 1
ATOM 1984 O O . CYS A 1 252 ? -9.362 20.632 20.816 1.00 55.34 252 CYS A O 1
ATOM 1986 N N . GLY A 1 253 ? -11.482 20.947 20.201 1.00 60.09 253 GLY A N 1
ATOM 1987 C CA . GLY A 1 253 ? -11.181 22.010 19.228 1.00 60.09 253 GLY A CA 1
ATOM 1988 C C . GLY A 1 253 ? -10.629 21.537 17.876 1.00 60.09 253 GLY A C 1
ATOM 1989 O O . GLY A 1 253 ? -10.709 22.259 16.890 1.00 60.09 253 GLY A O 1
ATOM 1990 N N . MET A 1 254 ? -10.096 20.312 17.780 1.00 66.00 254 MET A N 1
ATOM 1991 C CA . MET A 1 254 ? -9.434 19.835 16.550 1.00 66.00 254 MET A CA 1
ATOM 1992 C C . MET A 1 254 ? -10.395 19.470 15.408 1.00 66.00 254 MET A C 1
ATOM 1994 O O . MET A 1 254 ? -9.962 19.360 14.265 1.00 66.00 254 MET A O 1
ATOM 1998 N N . LEU A 1 255 ? -11.677 19.234 15.705 1.00 74.31 255 LEU A N 1
ATOM 1999 C CA . LEU A 1 255 ? -12.701 18.839 14.723 1.00 74.31 255 LEU A CA 1
ATOM 2000 C C . LEU A 1 255 ? -13.758 19.932 14.498 1.00 74.31 255 LEU A C 1
ATOM 2002 O O . LEU A 1 255 ? -14.837 19.636 13.973 1.00 74.31 255 LEU A O 1
ATOM 2006 N N . ASP A 1 256 ? -13.459 21.159 14.927 1.00 69.56 256 ASP A N 1
ATOM 2007 C CA . ASP A 1 256 ? -14.364 22.311 14.847 1.00 69.56 256 ASP A CA 1
ATOM 2008 C C . ASP A 1 256 ? -14.186 23.123 13.556 1.00 69.56 256 ASP A C 1
ATOM 2010 O O . ASP A 1 256 ? -14.937 24.061 13.312 1.00 69.56 256 ASP A O 1
ATOM 2014 N N . ASP A 1 257 ? -13.245 22.732 12.692 1.00 76.06 257 ASP A N 1
ATOM 2015 C CA . ASP A 1 257 ? -13.160 23.254 11.329 1.00 76.06 257 ASP A CA 1
ATOM 2016 C C . ASP A 1 257 ? -14.412 22.836 10.540 1.00 76.06 257 ASP A C 1
ATOM 2018 O O . ASP A 1 257 ? -14.635 21.652 10.255 1.00 76.06 257 ASP A O 1
ATOM 2022 N N . GLU A 1 258 ? -15.226 23.832 10.183 1.00 73.69 258 GLU A N 1
ATOM 2023 C CA . GLU A 1 258 ? -16.477 23.676 9.435 1.00 73.69 258 GLU A CA 1
ATOM 2024 C C . GLU A 1 258 ? -16.269 22.967 8.085 1.00 73.69 258 GLU A C 1
ATOM 2026 O O . GLU A 1 258 ? -17.184 22.316 7.573 1.00 73.69 258 GLU A O 1
ATOM 2031 N N . ASN A 1 259 ? -15.050 23.003 7.533 1.00 84.31 259 ASN A N 1
ATOM 2032 C CA . ASN A 1 259 ? -14.730 22.345 6.274 1.00 84.31 259 ASN A CA 1
ATOM 2033 C C . ASN A 1 259 ? -14.462 20.840 6.399 1.00 84.31 259 ASN A C 1
ATOM 2035 O O . ASN A 1 259 ? -14.570 20.112 5.410 1.00 84.31 259 ASN A O 1
ATOM 2039 N N . LEU A 1 260 ? -14.125 20.332 7.590 1.00 87.69 260 LEU A N 1
ATOM 2040 C CA . LEU A 1 260 ? -13.780 18.915 7.758 1.00 87.69 260 LEU A CA 1
ATOM 2041 C C . LEU A 1 260 ? -14.949 17.992 7.422 1.00 87.69 260 LEU A C 1
ATOM 2043 O O . LEU A 1 260 ? -14.733 16.923 6.848 1.00 87.69 260 LEU A O 1
ATOM 2047 N N . GLN A 1 261 ? -16.176 18.405 7.750 1.00 89.12 261 GLN A N 1
ATOM 2048 C CA . GLN A 1 261 ? -17.361 17.597 7.488 1.00 89.12 261 GLN A CA 1
ATOM 2049 C C . GLN A 1 261 ? -17.527 17.319 5.995 1.00 89.12 261 GLN A C 1
ATOM 2051 O O . GLN A 1 261 ? -17.581 16.155 5.593 1.00 89.12 261 GLN A O 1
ATOM 2056 N N . TRP A 1 262 ? -17.592 18.369 5.173 1.00 89.19 262 TRP A N 1
ATOM 2057 C CA . TRP A 1 262 ? -17.828 18.192 3.743 1.00 89.19 262 TRP A CA 1
ATOM 2058 C C . TRP A 1 262 ? -16.635 17.509 3.067 1.00 89.19 262 TRP A C 1
ATOM 2060 O O . TRP A 1 262 ? -16.848 16.653 2.211 1.00 89.19 262 TRP A O 1
ATOM 2070 N N . LYS A 1 263 ? -15.390 17.805 3.485 1.00 91.56 263 LYS A N 1
ATOM 2071 C CA . LYS A 1 263 ? -14.180 17.134 2.972 1.00 91.56 263 LYS A CA 1
ATOM 2072 C C . LYS A 1 263 ? -14.233 15.630 3.242 1.00 91.56 263 LYS A C 1
ATOM 2074 O O . LYS A 1 263 ? -13.931 14.827 2.354 1.00 91.56 263 LYS A O 1
ATOM 2079 N N . TYR A 1 264 ? -14.671 15.238 4.439 1.00 92.00 264 TYR A N 1
ATOM 2080 C CA . TYR A 1 264 ? -14.801 13.833 4.812 1.00 92.00 264 TYR A CA 1
ATOM 2081 C C . TYR A 1 264 ? -15.926 13.157 4.034 1.00 92.00 264 TYR A C 1
ATOM 2083 O O . TYR A 1 264 ? -15.725 12.092 3.455 1.00 92.00 264 TYR A O 1
ATOM 2091 N N . GLU A 1 265 ? -17.099 13.782 3.965 1.00 92.06 265 GLU A N 1
ATOM 2092 C CA . GLU A 1 265 ? -18.244 13.254 3.220 1.00 92.06 265 GLU A CA 1
ATOM 2093 C C . GLU A 1 265 ? -17.940 13.126 1.716 1.00 92.06 265 GLU A C 1
ATOM 2095 O O . GLU A 1 265 ? -18.298 12.116 1.101 1.00 92.06 265 GLU A O 1
ATOM 2100 N N . ALA A 1 266 ? -17.202 14.077 1.136 1.00 93.06 266 ALA A N 1
ATOM 2101 C CA . ALA A 1 266 ? -16.718 14.012 -0.239 1.00 93.06 266 ALA A CA 1
ATOM 2102 C C . ALA A 1 266 ? -15.749 12.839 -0.444 1.00 93.06 266 ALA A C 1
ATOM 2104 O O . ALA A 1 266 ? -15.941 12.049 -1.369 1.00 93.06 266 ALA A O 1
ATOM 2105 N N . MET A 1 267 ? -14.763 12.660 0.441 1.00 94.38 267 MET A N 1
ATOM 2106 C CA . MET A 1 267 ? -13.859 11.506 0.398 1.00 94.38 267 MET A CA 1
ATOM 2107 C C . MET A 1 267 ? -14.636 10.185 0.496 1.00 94.38 267 MET A C 1
ATOM 2109 O O . MET A 1 267 ? -14.425 9.279 -0.308 1.00 94.38 267 MET A O 1
ATOM 2113 N N . VAL A 1 268 ? -15.582 10.074 1.434 1.00 95.19 268 VAL A N 1
ATOM 2114 C CA . VAL A 1 268 ? -16.423 8.878 1.599 1.00 95.19 268 VAL A CA 1
ATOM 2115 C C . VAL A 1 268 ? -17.244 8.596 0.340 1.00 95.19 268 VAL A C 1
ATOM 2117 O O . VAL A 1 268 ? -17.365 7.430 -0.049 1.00 95.19 268 VAL A O 1
ATOM 2120 N N . ARG A 1 269 ? -17.784 9.622 -0.334 1.00 95.56 269 ARG A N 1
ATOM 2121 C CA . ARG A 1 269 ? -18.453 9.455 -1.634 1.00 95.56 269 ARG A CA 1
ATOM 2122 C C . ARG A 1 269 ? -17.496 8.855 -2.662 1.00 95.56 269 ARG A C 1
ATOM 2124 O O . ARG A 1 269 ? -17.823 7.805 -3.209 1.00 95.56 269 ARG A O 1
ATOM 2131 N N . ARG A 1 270 ? -16.326 9.469 -2.877 1.00 96.94 270 ARG A N 1
ATOM 2132 C CA . ARG A 1 270 ? -15.334 9.020 -3.873 1.00 96.94 270 ARG A CA 1
ATOM 2133 C C . ARG A 1 270 ? -14.872 7.585 -3.604 1.00 96.94 270 ARG A C 1
ATOM 2135 O O . ARG A 1 270 ? -14.814 6.778 -4.525 1.00 96.94 270 ARG A O 1
ATOM 2142 N N . LEU A 1 271 ? -14.611 7.241 -2.337 1.00 97.44 271 LEU A N 1
ATOM 2143 C CA . LEU A 1 271 ? -14.226 5.883 -1.936 1.00 97.44 271 LEU A CA 1
ATOM 2144 C C . LEU A 1 271 ? -15.327 4.857 -2.199 1.00 97.44 271 LEU A C 1
ATOM 2146 O O . LEU A 1 271 ? -15.045 3.760 -2.667 1.00 97.44 271 LEU A O 1
ATOM 2150 N N . ASN A 1 272 ? -16.586 5.184 -1.912 1.00 96.94 272 ASN A N 1
ATOM 2151 C CA . ASN A 1 272 ? -17.678 4.281 -2.264 1.00 96.94 272 ASN A CA 1
ATOM 2152 C C . ASN A 1 272 ? -17.812 4.143 -3.780 1.00 96.94 272 ASN A C 1
ATOM 2154 O O . ASN A 1 272 ? -17.938 3.032 -4.271 1.00 96.94 272 ASN A O 1
ATOM 2158 N N . GLU A 1 273 ? -17.730 5.248 -4.513 1.00 97.69 273 GLU A N 1
ATOM 2159 C CA . GLU A 1 273 ? -17.889 5.284 -5.963 1.00 97.69 273 GLU A CA 1
ATOM 2160 C C . GLU A 1 273 ? -16.838 4.445 -6.699 1.00 97.69 273 GLU A C 1
ATOM 2162 O O . GLU A 1 273 ? -17.197 3.618 -7.541 1.00 97.69 273 GLU A O 1
ATOM 2167 N N . ILE A 1 274 ? -15.559 4.587 -6.336 1.00 98.00 274 ILE A N 1
ATOM 2168 C CA . ILE A 1 274 ? -14.470 3.822 -6.954 1.00 98.00 274 ILE A CA 1
ATOM 2169 C C . ILE A 1 274 ? -14.575 2.324 -6.656 1.00 98.00 274 ILE A C 1
ATOM 2171 O O . ILE A 1 274 ? -14.406 1.513 -7.568 1.00 98.00 274 ILE A O 1
ATOM 2175 N N . VAL A 1 275 ? -14.906 1.930 -5.417 1.00 97.56 275 VAL A N 1
ATOM 2176 C CA . VAL A 1 275 ? -15.045 0.505 -5.076 1.00 97.56 275 VAL A CA 1
ATOM 2177 C C . VAL A 1 275 ? -16.328 -0.087 -5.664 1.00 97.56 275 VAL A C 1
ATOM 2179 O O . VAL A 1 275 ? -16.277 -1.182 -6.220 1.00 97.56 275 VAL A O 1
ATOM 2182 N N . ASP A 1 276 ? -17.449 0.643 -5.645 1.00 97.56 276 ASP A N 1
ATOM 2183 C CA . ASP A 1 276 ? -18.694 0.250 -6.323 1.00 97.56 276 ASP A CA 1
ATOM 2184 C C . ASP A 1 276 ? -18.438 0.003 -7.819 1.00 97.56 276 ASP A C 1
ATOM 2186 O O . ASP A 1 276 ? -18.974 -0.941 -8.408 1.00 97.56 276 ASP A O 1
ATOM 2190 N N . HIS A 1 277 ? -17.629 0.854 -8.457 1.00 98.06 277 HIS A N 1
ATOM 2191 C CA . HIS A 1 277 ? -17.263 0.703 -9.861 1.00 98.06 277 HIS A CA 1
ATOM 2192 C C . HIS A 1 277 ? -16.339 -0.503 -10.086 1.00 98.06 277 HIS A C 1
ATOM 2194 O O . HIS A 1 277 ? -16.608 -1.313 -10.973 1.00 98.06 277 HIS A O 1
ATOM 2200 N N . ALA A 1 278 ? -15.312 -0.681 -9.253 1.00 96.56 278 ALA A N 1
ATOM 2201 C CA . ALA A 1 278 ? -14.405 -1.825 -9.317 1.00 96.56 278 ALA A CA 1
ATOM 2202 C C . ALA A 1 278 ? -15.132 -3.169 -9.165 1.00 96.56 278 ALA A C 1
ATOM 2204 O O . ALA A 1 278 ? -14.899 -4.082 -9.957 1.00 96.56 278 ALA A O 1
ATOM 2205 N N . VAL A 1 279 ? -16.088 -3.265 -8.233 1.00 95.38 279 VAL A N 1
ATOM 2206 C CA . VAL A 1 279 ? -16.949 -4.449 -8.069 1.00 95.38 279 VAL A CA 1
ATOM 2207 C C . VAL A 1 279 ? -17.749 -4.729 -9.342 1.00 95.38 279 VAL A C 1
ATOM 2209 O O . VAL A 1 279 ? -17.723 -5.850 -9.845 1.00 95.38 279 VAL A O 1
ATOM 2212 N N . ARG A 1 280 ? -18.423 -3.716 -9.908 1.00 95.94 280 ARG A N 1
ATOM 2213 C CA . ARG A 1 280 ? -19.220 -3.869 -11.143 1.00 95.94 280 ARG A CA 1
ATOM 2214 C C . ARG A 1 280 ? -18.384 -4.311 -12.342 1.00 95.94 280 ARG A C 1
ATOM 2216 O O . ARG A 1 280 ? -18.888 -5.018 -13.209 1.00 95.94 280 ARG A O 1
ATOM 2223 N N . ARG A 1 281 ? -17.124 -3.884 -12.396 1.00 95.56 281 ARG A N 1
ATOM 2224 C CA . ARG A 1 281 ? -16.180 -4.205 -13.472 1.00 95.56 281 ARG A CA 1
ATOM 2225 C C . ARG A 1 281 ? -15.308 -5.430 -13.193 1.00 95.56 281 ARG A C 1
ATOM 2227 O O . ARG A 1 281 ? -14.524 -5.806 -14.058 1.00 95.56 281 ARG A O 1
ATOM 2234 N N . ASN A 1 282 ? -15.466 -6.068 -12.031 1.00 92.25 282 ASN A N 1
ATOM 2235 C CA . ASN A 1 282 ? -14.673 -7.217 -11.592 1.00 92.25 282 ASN A CA 1
ATOM 2236 C C . ASN A 1 282 ? -13.153 -6.947 -11.597 1.00 92.25 282 ASN A C 1
ATOM 2238 O O . ASN A 1 282 ? -12.355 -7.744 -12.091 1.00 92.25 282 ASN A O 1
ATOM 2242 N N . VAL A 1 283 ? -12.765 -5.790 -11.058 1.00 94.44 283 VAL A N 1
ATOM 2243 C CA . VAL A 1 283 ? -11.373 -5.368 -10.851 1.00 94.44 283 VAL A CA 1
ATOM 2244 C C . VAL A 1 283 ? -11.144 -5.186 -9.356 1.00 94.44 283 VAL A C 1
ATOM 2246 O O . VAL A 1 283 ? -12.041 -4.772 -8.624 1.00 94.44 283 VAL A O 1
ATOM 2249 N N . ARG A 1 284 ? -9.941 -5.506 -8.879 1.00 95.88 284 ARG A N 1
ATOM 2250 C CA . ARG A 1 284 ? -9.598 -5.388 -7.455 1.00 95.88 284 ARG A CA 1
ATOM 2251 C C . ARG A 1 284 ? -8.847 -4.092 -7.179 1.00 95.88 284 ARG A C 1
ATOM 2253 O O . ARG A 1 284 ? -8.135 -3.569 -8.035 1.00 95.88 284 ARG A O 1
ATOM 2260 N N . ILE A 1 285 ? -8.972 -3.601 -5.955 1.00 97.94 285 ILE A N 1
ATOM 2261 C CA . ILE A 1 285 ? -8.330 -2.377 -5.483 1.00 97.94 285 ILE A CA 1
ATOM 2262 C C . ILE A 1 285 ? -7.285 -2.726 -4.431 1.00 97.94 285 ILE A C 1
ATOM 2264 O O . ILE A 1 285 ? -7.531 -3.529 -3.533 1.00 97.94 285 ILE A O 1
ATOM 2268 N N . VAL A 1 286 ? -6.126 -2.084 -4.507 1.00 98.56 286 VAL A N 1
ATOM 2269 C CA . VAL A 1 286 ? -5.098 -2.132 -3.468 1.00 98.56 286 VAL A CA 1
ATOM 2270 C C . VAL A 1 286 ? -4.923 -0.732 -2.908 1.00 98.56 286 VAL A C 1
ATOM 2272 O O . VAL A 1 286 ? -4.523 0.176 -3.627 1.00 98.56 286 VAL A O 1
ATOM 2275 N N . VAL A 1 287 ? -5.212 -0.552 -1.624 1.00 98.31 287 VAL A N 1
ATOM 2276 C CA . VAL A 1 287 ? -4.941 0.703 -0.926 1.00 98.31 287 VAL A CA 1
ATOM 2277 C C . VAL A 1 287 ? -3.475 0.712 -0.511 1.00 98.31 287 VAL A C 1
ATOM 2279 O O . VAL A 1 287 ? -3.029 -0.139 0.270 1.00 98.31 287 VAL A O 1
ATOM 2282 N N . ASP A 1 288 ? -2.710 1.642 -1.069 1.00 97.00 288 ASP A N 1
ATOM 2283 C CA . ASP A 1 288 ? -1.311 1.836 -0.712 1.00 97.00 288 ASP A CA 1
ATOM 2284 C C . ASP A 1 288 ? -1.172 2.466 0.676 1.00 97.00 288 ASP A C 1
ATOM 2286 O O . ASP A 1 288 ? -2.015 3.234 1.137 1.00 97.00 288 ASP A O 1
ATOM 2290 N N . ALA A 1 289 ? -0.076 2.116 1.346 1.00 95.50 289 ALA A N 1
ATOM 2291 C CA . ALA A 1 289 ? 0.288 2.696 2.627 1.00 95.50 289 ALA A CA 1
ATOM 2292 C C . ALA A 1 289 ? 1.268 3.847 2.412 1.00 95.50 289 ALA A C 1
ATOM 2294 O O . ALA A 1 289 ? 2.289 3.684 1.737 1.00 95.50 289 ALA A O 1
ATOM 2295 N N . GLU A 1 290 ? 0.960 4.973 3.038 1.00 93.00 290 GLU A N 1
ATOM 2296 C CA . GLU A 1 290 ? 1.661 6.246 2.881 1.00 93.00 290 GLU A CA 1
ATOM 2297 C C . GLU A 1 290 ? 2.497 6.532 4.143 1.00 93.00 290 GLU A C 1
ATOM 2299 O O . GLU A 1 290 ? 2.984 5.594 4.781 1.00 93.00 290 GLU A O 1
ATOM 2304 N N . GLN A 1 291 ? 2.715 7.794 4.507 1.00 93.38 291 GLN A N 1
ATOM 2305 C CA . GLN A 1 291 ? 3.459 8.157 5.712 1.00 93.38 291 GLN A CA 1
ATOM 2306 C C . GLN A 1 291 ? 2.724 7.732 6.994 1.00 93.38 291 GLN A C 1
ATOM 2308 O O . GLN A 1 291 ? 1.492 7.714 7.062 1.00 93.38 291 GLN A O 1
ATOM 2313 N N . SER A 1 292 ? 3.494 7.436 8.043 1.00 94.69 292 SER A N 1
ATOM 2314 C CA . SER A 1 292 ? 3.025 6.837 9.297 1.00 94.69 292 SER A CA 1
ATOM 2315 C C . SER A 1 292 ? 1.924 7.638 9.994 1.00 94.69 292 SER A C 1
ATOM 2317 O O . SER A 1 292 ? 1.030 7.054 10.604 1.00 94.69 292 SER A O 1
ATOM 2319 N N . TYR A 1 293 ? 1.947 8.963 9.854 1.00 92.75 293 TYR A N 1
ATOM 2320 C CA . TYR A 1 293 ? 0.986 9.881 10.460 1.00 92.75 293 TYR A CA 1
ATOM 2321 C C . TYR A 1 293 ? -0.386 9.902 9.768 1.00 92.75 293 TYR A C 1
ATOM 2323 O O . TYR A 1 293 ? -1.344 10.379 10.369 1.00 92.75 293 TYR A O 1
ATOM 2331 N N . PHE A 1 294 ? -0.515 9.358 8.554 1.00 94.19 294 PHE A N 1
ATOM 2332 C CA . PHE A 1 294 ? -1.815 9.131 7.906 1.00 94.19 294 PHE A CA 1
ATOM 2333 C C . PHE A 1 294 ? -2.396 7.745 8.215 1.00 94.19 294 PHE A C 1
ATOM 2335 O O . PHE A 1 294 ? -3.611 7.547 8.152 1.00 94.19 294 PHE A O 1
ATOM 2342 N N . LEU A 1 295 ? -1.536 6.777 8.558 1.00 94.12 295 LEU A N 1
ATOM 2343 C CA . LEU A 1 295 ? -1.920 5.373 8.731 1.00 94.12 295 LEU A CA 1
ATOM 2344 C C . LEU A 1 295 ? -3.064 5.114 9.711 1.00 94.12 295 LEU A C 1
ATOM 2346 O O . LEU A 1 295 ? -3.842 4.202 9.427 1.00 94.12 295 LEU A O 1
ATOM 2350 N N . PRO A 1 296 ? -3.219 5.840 10.839 1.00 92.31 296 PRO A N 1
ATOM 2351 C CA . PRO A 1 296 ? -4.334 5.588 11.740 1.00 92.31 296 PRO A CA 1
ATOM 2352 C C . PRO A 1 296 ? -5.682 5.668 11.012 1.00 92.31 296 PRO A C 1
ATOM 2354 O O . PRO A 1 296 ? -6.468 4.721 11.081 1.00 92.31 296 PRO A O 1
ATOM 2357 N N . MET A 1 297 ? -5.912 6.728 10.230 1.00 92.88 297 MET A N 1
ATOM 2358 C CA . MET A 1 297 ? -7.151 6.862 9.463 1.00 92.88 297 MET A CA 1
ATOM 2359 C C . MET A 1 297 ? -7.168 6.041 8.190 1.00 92.88 297 MET A C 1
ATOM 2361 O O . MET A 1 297 ? -8.203 5.450 7.878 1.00 92.88 297 MET A O 1
ATOM 2365 N N . THR A 1 298 ? -6.062 5.965 7.451 1.00 95.12 298 THR A N 1
ATOM 2366 C CA . THR A 1 298 ? -6.081 5.222 6.189 1.00 95.12 298 THR A CA 1
ATOM 2367 C C . THR A 1 298 ? -6.278 3.725 6.411 1.00 95.12 298 THR A C 1
ATOM 2369 O O . THR A 1 298 ? -7.010 3.090 5.647 1.00 95.12 298 THR A O 1
ATOM 2372 N N . ASN A 1 299 ? -5.755 3.166 7.508 1.00 94.62 299 ASN A N 1
ATOM 2373 C CA . ASN A 1 299 ? -6.013 1.778 7.889 1.00 94.62 299 ASN A CA 1
ATOM 2374 C C . ASN A 1 299 ? -7.474 1.550 8.279 1.00 94.62 299 ASN A C 1
ATOM 2376 O O . ASN A 1 299 ? -8.066 0.563 7.848 1.00 94.62 299 ASN A O 1
ATOM 2380 N N . ILE A 1 300 ? -8.059 2.459 9.066 1.00 92.94 300 ILE A N 1
ATOM 2381 C CA . ILE A 1 300 ? -9.475 2.399 9.449 1.00 92.94 300 ILE A CA 1
ATOM 2382 C C . ILE A 1 300 ? -10.375 2.399 8.211 1.00 92.94 300 ILE A C 1
ATOM 2384 O O . ILE A 1 300 ? -11.230 1.526 8.065 1.00 92.94 300 ILE A O 1
ATOM 2388 N N . LEU A 1 301 ? -10.154 3.343 7.293 1.00 95.75 301 LEU A N 1
ATOM 2389 C CA . LEU A 1 301 ? -10.941 3.460 6.067 1.00 95.75 301 LEU A CA 1
ATOM 2390 C C . LEU A 1 301 ? -10.765 2.220 5.179 1.00 95.75 301 LEU A C 1
ATOM 2392 O O . LEU A 1 301 ? -11.746 1.685 4.671 1.00 95.75 301 LEU A O 1
ATOM 2396 N N . SER A 1 302 ? -9.540 1.708 5.046 1.00 96.69 302 SER A N 1
ATOM 2397 C CA . SER A 1 302 ? -9.249 0.498 4.262 1.00 96.69 302 SER A CA 1
ATOM 2398 C C . SER A 1 302 ? -9.938 -0.748 4.824 1.00 96.69 302 SER A C 1
ATOM 2400 O O . SER A 1 302 ? -10.504 -1.544 4.074 1.00 96.69 302 SER A O 1
ATOM 2402 N N . LEU A 1 303 ? -9.922 -0.920 6.147 1.00 94.69 303 LEU A N 1
ATOM 2403 C CA . LEU A 1 303 ? -10.585 -2.041 6.812 1.00 94.69 303 LEU A CA 1
ATOM 2404 C C . LEU A 1 303 ? -12.110 -1.929 6.727 1.00 94.69 303 LEU A C 1
ATOM 2406 O O . LEU A 1 303 ? -12.781 -2.936 6.512 1.00 94.69 303 LEU A O 1
ATOM 2410 N N . GLU A 1 304 ? -12.665 -0.721 6.797 1.00 94.06 304 GLU A N 1
ATOM 2411 C CA . GLU A 1 304 ? -14.095 -0.488 6.574 1.00 94.06 304 GLU A CA 1
ATOM 2412 C C . GLU A 1 304 ? -14.523 -0.740 5.123 1.00 94.06 304 GLU A C 1
ATOM 2414 O O . GLU A 1 304 ? -15.591 -1.314 4.891 1.00 94.06 304 GLU A O 1
ATOM 2419 N N . LEU A 1 305 ? -13.678 -0.408 4.139 1.00 96.12 305 LEU A N 1
ATOM 2420 C CA . LEU A 1 305 ? -13.897 -0.805 2.745 1.00 96.12 305 LEU A CA 1
ATOM 2421 C C . LEU A 1 305 ? -13.945 -2.333 2.618 1.00 96.12 305 LEU A C 1
ATOM 2423 O O . LEU A 1 305 ? -14.861 -2.872 1.995 1.00 96.12 305 LEU A O 1
ATOM 2427 N N . MET A 1 306 ? -13.025 -3.060 3.260 1.00 95.25 306 MET A N 1
ATOM 2428 C CA . MET A 1 306 ? -13.073 -4.528 3.270 1.00 95.25 306 MET A CA 1
ATOM 2429 C C . MET A 1 306 ? -14.318 -5.066 3.962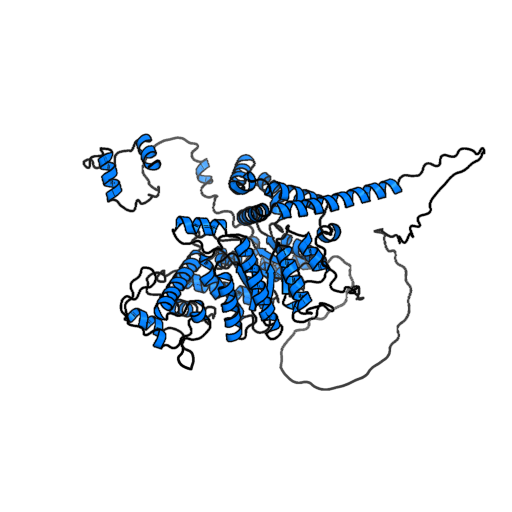 1.00 95.25 306 MET A C 1
ATOM 2431 O O . MET A 1 306 ? -14.986 -5.950 3.427 1.00 95.25 306 MET A O 1
ATOM 2435 N N . ARG A 1 307 ? -14.674 -4.519 5.127 1.00 93.44 307 ARG A N 1
ATOM 2436 C CA . ARG A 1 307 ? -15.889 -4.905 5.845 1.00 93.44 307 ARG A CA 1
ATOM 2437 C C . ARG A 1 307 ? -17.109 -4.784 4.939 1.00 93.44 307 ARG A C 1
ATOM 2439 O O . ARG A 1 307 ? -17.961 -5.676 4.947 1.00 93.44 307 ARG A O 1
ATOM 2446 N N . LYS A 1 308 ? -17.208 -3.690 4.182 1.00 93.69 308 LYS A N 1
ATOM 2447 C CA . LYS A 1 308 ? -18.340 -3.394 3.303 1.00 93.69 308 LYS A CA 1
ATOM 2448 C C . LYS A 1 308 ? -18.358 -4.274 2.051 1.00 93.69 308 LYS A C 1
ATOM 2450 O O . LYS A 1 308 ? -19.387 -4.894 1.788 1.00 93.69 308 LYS A O 1
ATOM 2455 N N . TYR A 1 309 ? -17.235 -4.387 1.340 1.00 95.12 309 TYR A N 1
ATOM 2456 C CA . TYR A 1 309 ? -17.179 -4.976 -0.006 1.00 95.12 309 TYR A CA 1
ATOM 2457 C C . TYR A 1 309 ? -16.609 -6.405 -0.067 1.00 95.12 309 TYR A C 1
ATOM 2459 O O . TYR A 1 309 ? -16.975 -7.176 -0.948 1.00 95.12 309 TYR A O 1
ATOM 2467 N N . CYS A 1 310 ? -15.763 -6.818 0.879 1.00 94.88 310 CYS A N 1
ATOM 2468 C CA . CYS A 1 310 ? -15.056 -8.105 0.835 1.00 94.88 310 CYS A CA 1
ATOM 2469 C C . CYS A 1 310 ? -15.796 -9.205 1.613 1.00 94.88 310 CYS A C 1
ATOM 2471 O O . CYS A 1 310 ? -15.281 -9.753 2.585 1.00 94.88 310 CYS A O 1
ATOM 2473 N N . LYS A 1 311 ? -17.033 -9.540 1.231 1.00 90.69 311 LYS A N 1
ATOM 2474 C CA . LYS A 1 311 ? -17.809 -10.588 1.934 1.00 90.69 311 LYS A CA 1
ATOM 2475 C C . LYS A 1 311 ? -17.301 -12.001 1.627 1.00 90.69 311 LYS A C 1
ATOM 2477 O O . LYS A 1 311 ? -17.030 -12.787 2.538 1.00 90.69 311 LYS A O 1
ATOM 2482 N N . ASN A 1 312 ? -17.145 -12.296 0.338 1.00 86.81 312 ASN A N 1
ATOM 2483 C CA . ASN A 1 312 ? -16.796 -13.628 -0.163 1.00 86.81 312 ASN A CA 1
ATOM 2484 C C . ASN A 1 312 ? -15.443 -13.669 -0.881 1.00 86.81 312 ASN A C 1
ATOM 2486 O O . ASN A 1 312 ? -14.835 -14.732 -0.958 1.00 86.81 312 ASN A O 1
ATOM 2490 N N . GLU A 1 313 ? -14.954 -12.525 -1.359 1.00 88.75 313 GLU A N 1
ATOM 2491 C CA . GLU A 1 313 ? -13.713 -12.410 -2.123 1.00 88.75 313 GLU A CA 1
ATOM 2492 C C . GLU A 1 313 ? -12.949 -11.119 -1.769 1.00 88.75 313 GLU A C 1
ATOM 2494 O O . GLU A 1 313 ? -13.551 -10.187 -1.223 1.00 88.75 313 GLU A O 1
ATOM 2499 N N . PRO A 1 314 ? -11.632 -11.047 -2.039 1.00 92.00 314 PRO A N 1
ATOM 2500 C CA . PRO A 1 314 ? -10.814 -9.887 -1.704 1.00 92.00 314 PRO A CA 1
ATOM 2501 C C . PRO A 1 314 ? -10.934 -8.805 -2.791 1.00 92.00 314 PRO A C 1
ATOM 2503 O O . PRO A 1 314 ? -10.085 -8.690 -3.673 1.00 92.00 314 PRO A O 1
ATOM 2506 N N . VAL A 1 315 ? -12.001 -8.009 -2.740 1.00 94.25 315 VAL A N 1
ATOM 2507 C CA . VAL A 1 315 ? -12.173 -6.846 -3.632 1.00 94.25 315 VAL A CA 1
ATOM 2508 C C . VAL A 1 315 ? -11.138 -5.764 -3.321 1.00 94.25 315 VAL A C 1
ATOM 2510 O O . VAL A 1 315 ? -10.598 -5.138 -4.228 1.00 94.25 315 VAL A O 1
ATOM 2513 N N . VAL A 1 316 ? -10.852 -5.557 -2.036 1.00 97.44 316 VAL A N 1
ATOM 2514 C CA . VAL A 1 316 ? -9.954 -4.523 -1.522 1.00 97.44 316 VAL A CA 1
ATOM 2515 C C . VAL A 1 316 ? -8.806 -5.187 -0.768 1.00 97.44 316 VAL A C 1
ATOM 2517 O O . VAL A 1 316 ? -9.022 -6.109 0.020 1.00 97.44 316 VAL A O 1
ATOM 2520 N N . PHE A 1 317 ? -7.590 -4.698 -0.992 1.00 98.31 317 PHE A N 1
ATOM 2521 C CA . PHE A 1 317 ? -6.379 -5.061 -0.262 1.00 98.31 317 PHE A CA 1
ATOM 2522 C C . PHE A 1 317 ? -5.852 -3.854 0.512 1.00 98.31 317 PHE A C 1
ATOM 2524 O O . PHE A 1 317 ? -5.876 -2.737 0.006 1.00 98.31 317 PHE A O 1
ATOM 2531 N N . ILE A 1 318 ? -5.337 -4.086 1.717 1.00 97.94 318 ILE A N 1
ATOM 2532 C CA . ILE A 1 318 ? -4.654 -3.083 2.540 1.00 97.94 318 ILE A CA 1
ATOM 2533 C C . ILE A 1 318 ? -3.155 -3.357 2.520 1.00 97.94 318 ILE A C 1
ATOM 2535 O O . ILE A 1 318 ? -2.727 -4.514 2.572 1.00 97.94 318 ILE A O 1
ATOM 2539 N N . THR A 1 319 ? -2.353 -2.301 2.463 1.00 98.56 319 THR A N 1
ATOM 2540 C CA . THR A 1 319 ? -0.895 -2.414 2.508 1.00 98.56 319 THR A CA 1
ATOM 2541 C C . THR A 1 319 ? -0.371 -2.254 3.936 1.00 98.56 319 THR A C 1
ATOM 2543 O O . THR A 1 319 ? -0.700 -1.289 4.615 1.00 98.56 319 THR A O 1
ATOM 2546 N N . TYR A 1 320 ? 0.488 -3.169 4.388 1.00 98.31 320 TYR A N 1
ATOM 2547 C CA . TYR A 1 320 ? 1.200 -3.077 5.667 1.00 98.31 320 TYR A CA 1
ATOM 2548 C C . TYR A 1 320 ? 2.695 -2.885 5.450 1.00 98.31 320 TYR A C 1
ATOM 2550 O O . TYR A 1 320 ? 3.302 -3.565 4.621 1.00 98.31 320 TYR A O 1
ATOM 2558 N N . GLN A 1 321 ? 3.289 -1.980 6.227 1.00 98.19 321 GLN A N 1
ATOM 2559 C CA . GLN A 1 321 ? 4.695 -1.602 6.116 1.00 98.19 321 GLN A CA 1
ATOM 2560 C C . GLN A 1 321 ? 5.497 -2.173 7.296 1.00 98.19 321 GLN A C 1
ATOM 2562 O O . GLN A 1 321 ? 5.399 -1.689 8.422 1.00 98.19 321 GLN A O 1
ATOM 2567 N N . ALA A 1 322 ? 6.308 -3.199 7.038 1.00 98.25 322 ALA A N 1
ATOM 2568 C CA . ALA A 1 322 ? 7.096 -3.916 8.043 1.00 98.25 322 ALA A CA 1
ATOM 2569 C C . ALA A 1 322 ? 8.233 -3.094 8.677 1.00 98.25 322 ALA A C 1
ATOM 2571 O O . ALA A 1 322 ? 8.786 -3.501 9.692 1.00 98.25 322 ALA A O 1
ATOM 2572 N N . TYR A 1 323 ? 8.589 -1.940 8.110 1.00 97.12 323 TYR A N 1
ATOM 2573 C CA . TYR A 1 323 ? 9.550 -1.018 8.715 1.00 97.12 323 TYR A CA 1
ATOM 2574 C C . TYR A 1 323 ? 9.012 -0.326 9.971 1.00 97.12 323 TYR A C 1
ATOM 2576 O O . TYR A 1 323 ? 9.803 0.263 10.692 1.00 97.12 323 TYR A O 1
ATOM 2584 N N . LEU A 1 324 ? 7.705 -0.371 10.251 1.00 97.31 324 LEU A N 1
ATOM 2585 C CA . LEU A 1 324 ? 7.125 0.238 11.448 1.00 97.31 324 LEU A CA 1
ATOM 2586 C C . LEU A 1 324 ? 7.296 -0.686 12.650 1.00 97.31 324 LEU A C 1
ATOM 2588 O O . LEU A 1 324 ? 6.960 -1.869 12.577 1.00 97.31 324 LEU A O 1
ATOM 2592 N N . LYS A 1 325 ? 7.648 -0.111 13.803 1.00 95.69 325 LYS A N 1
ATOM 2593 C CA . LYS A 1 325 ? 7.721 -0.838 15.086 1.00 95.69 325 LYS A CA 1
ATOM 2594 C C . LYS A 1 325 ? 6.391 -1.508 15.463 1.00 95.69 325 LYS A C 1
ATOM 2596 O O . LYS A 1 325 ? 6.363 -2.530 16.142 1.00 95.69 325 LYS A O 1
ATOM 2601 N N . GLN A 1 326 ? 5.275 -0.952 14.994 1.00 92.06 326 GLN A N 1
ATOM 2602 C CA . GLN A 1 326 ? 3.918 -1.443 15.255 1.00 92.06 326 GLN A CA 1
ATOM 2603 C C . GLN A 1 326 ? 3.355 -2.394 14.182 1.00 92.06 326 GLN A C 1
ATOM 2605 O O . GLN A 1 326 ? 2.215 -2.836 14.308 1.00 92.06 326 GLN A O 1
ATOM 2610 N N . ALA A 1 327 ? 4.109 -2.728 13.129 1.00 95.88 327 ALA A N 1
ATOM 2611 C CA . ALA A 1 327 ? 3.579 -3.448 11.966 1.00 95.88 327 ALA A CA 1
ATOM 2612 C C . ALA A 1 327 ? 2.942 -4.807 12.316 1.00 95.88 327 ALA A C 1
ATOM 2614 O O . ALA A 1 327 ? 1.822 -5.087 11.888 1.00 95.88 327 ALA A O 1
ATOM 2615 N N . ASN A 1 328 ? 3.608 -5.612 13.156 1.00 93.69 328 ASN A N 1
ATOM 2616 C CA . ASN A 1 328 ? 3.081 -6.897 13.642 1.00 93.69 328 ASN A CA 1
ATOM 2617 C C . ASN A 1 328 ? 1.692 -6.748 14.276 1.00 93.69 328 ASN A C 1
ATOM 2619 O O . ASN A 1 328 ? 0.779 -7.528 14.005 1.00 93.69 328 ASN A O 1
ATOM 2623 N N . LYS A 1 329 ? 1.533 -5.709 15.098 1.00 88.50 329 LYS A N 1
ATOM 2624 C CA . LYS A 1 329 ? 0.306 -5.432 15.848 1.00 88.50 329 LYS A CA 1
ATOM 2625 C C . LYS A 1 329 ? -0.823 -5.003 14.918 1.00 88.50 329 LYS A C 1
ATOM 2627 O O . LYS A 1 329 ? -1.928 -5.522 15.016 1.00 88.50 329 LYS A O 1
ATOM 2632 N N . LEU A 1 330 ? -0.531 -4.116 13.964 1.00 91.62 330 LEU A N 1
ATOM 2633 C CA . LEU A 1 330 ? -1.511 -3.667 12.971 1.00 91.62 330 LEU A CA 1
ATOM 2634 C C . LEU A 1 330 ? -2.086 -4.840 12.164 1.00 91.62 330 LEU A C 1
ATOM 2636 O O . LEU A 1 330 ? -3.299 -4.914 11.963 1.00 91.62 330 LEU A O 1
ATOM 2640 N N . VAL A 1 331 ? -1.230 -5.778 11.748 1.00 95.44 331 VAL A N 1
ATOM 2641 C CA . VAL A 1 331 ? -1.647 -6.967 10.991 1.00 95.44 331 VAL A CA 1
ATOM 2642 C C . VAL A 1 331 ? -2.469 -7.916 11.863 1.00 95.44 331 VAL A C 1
ATOM 2644 O O . VAL A 1 331 ? -3.529 -8.375 11.434 1.00 95.44 331 VAL A O 1
ATOM 2647 N N . ALA A 1 332 ? -2.025 -8.186 13.094 1.00 92.06 332 ALA A N 1
ATOM 2648 C CA . ALA A 1 332 ? -2.752 -9.036 14.035 1.00 92.06 332 ALA A CA 1
ATOM 2649 C C . ALA A 1 332 ? -4.160 -8.489 14.340 1.00 92.06 332 ALA A C 1
ATOM 2651 O O . ALA A 1 332 ? -5.138 -9.233 14.246 1.00 92.06 332 ALA A O 1
ATOM 2652 N N . ASN A 1 333 ? -4.282 -7.186 14.605 1.00 88.31 333 ASN A N 1
ATOM 2653 C CA . ASN A 1 333 ? -5.565 -6.535 14.878 1.00 88.31 333 ASN A CA 1
ATOM 2654 C C . ASN A 1 333 ? -6.511 -6.634 13.677 1.00 88.31 333 ASN A C 1
ATOM 2656 O O . ASN A 1 333 ? -7.671 -7.019 13.817 1.00 88.31 333 ASN A O 1
ATOM 2660 N N . ALA A 1 334 ? -6.017 -6.359 12.471 1.00 92.50 334 ALA A N 1
ATOM 2661 C CA . ALA A 1 334 ? -6.822 -6.462 11.259 1.00 92.50 334 ALA A CA 1
ATOM 2662 C C . ALA A 1 334 ? -7.306 -7.887 10.981 1.00 92.50 334 ALA A C 1
ATOM 2664 O O . ALA A 1 334 ? -8.465 -8.106 10.624 1.00 92.50 334 ALA A O 1
ATOM 2665 N N . LEU A 1 335 ? -6.439 -8.876 11.202 1.00 92.94 335 LEU A N 1
ATOM 2666 C CA . LEU A 1 335 ? -6.795 -10.284 11.117 1.00 92.94 335 LEU A CA 1
ATOM 2667 C C . LEU A 1 335 ? -7.930 -10.635 12.084 1.00 92.94 335 LEU A C 1
ATOM 2669 O O . LEU A 1 335 ? -8.812 -11.409 11.703 1.00 92.94 335 LEU A O 1
ATOM 2673 N N . GLN A 1 336 ? -7.919 -10.109 13.309 1.00 89.00 336 GLN A N 1
ATOM 2674 C CA . GLN A 1 336 ? -8.984 -10.333 14.287 1.00 89.00 336 GLN A CA 1
ATOM 2675 C C . GLN A 1 336 ? -10.286 -9.623 13.907 1.00 89.00 336 GLN A C 1
ATOM 2677 O O . GLN A 1 336 ? -11.340 -10.261 13.899 1.00 89.00 336 GLN A O 1
ATOM 2682 N N . LEU A 1 337 ? -10.217 -8.357 13.493 1.00 88.81 337 LEU A N 1
ATOM 2683 C CA . LEU A 1 337 ? -11.379 -7.601 13.015 1.00 88.81 337 LEU A CA 1
ATOM 2684 C C . LEU A 1 337 ? -12.054 -8.295 11.832 1.00 88.81 337 LEU A C 1
ATOM 2686 O O . LEU A 1 337 ? -13.272 -8.465 11.828 1.00 88.81 337 LEU A O 1
ATOM 2690 N N . ALA A 1 338 ? -11.270 -8.811 10.882 1.00 91.44 338 ALA A N 1
ATOM 2691 C CA . ALA A 1 338 ? -11.802 -9.578 9.762 1.00 91.44 338 ALA A CA 1
ATOM 2692 C C . ALA A 1 338 ? -12.557 -10.843 10.212 1.00 91.44 338 ALA A C 1
ATOM 2694 O O . ALA A 1 338 ? -13.586 -11.183 9.626 1.00 91.44 338 ALA A O 1
ATOM 2695 N N . ARG A 1 339 ? -12.111 -11.520 11.289 1.00 88.81 339 ARG A N 1
ATOM 2696 C CA . ARG A 1 339 ? -12.884 -12.626 11.897 1.00 88.81 339 ARG A CA 1
ATOM 2697 C C . ARG A 1 339 ? -14.190 -12.109 12.484 1.00 88.81 339 ARG A C 1
ATOM 2699 O O . ARG A 1 339 ? -15.242 -12.688 12.230 1.00 88.81 339 ARG A O 1
ATOM 2706 N N . ARG A 1 340 ? -14.130 -11.027 13.258 1.00 86.50 340 ARG A N 1
ATOM 2707 C CA . ARG A 1 340 ? -15.294 -10.453 13.940 1.00 86.50 340 ARG A CA 1
ATOM 2708 C C . ARG A 1 340 ? -16.372 -10.000 12.955 1.00 86.50 340 ARG A C 1
ATOM 2710 O O . ARG A 1 340 ? -17.550 -10.242 13.187 1.00 86.50 340 ARG A O 1
ATOM 2717 N N . TRP A 1 341 ? -15.976 -9.398 11.839 1.00 88.69 341 TRP A N 1
ATOM 2718 C CA . TRP A 1 341 ? -16.892 -8.946 10.789 1.00 88.69 341 TRP A CA 1
ATOM 2719 C C . TRP A 1 341 ? -17.226 -10.002 9.737 1.00 88.69 341 TRP A C 1
ATOM 2721 O O . TRP A 1 341 ? -18.023 -9.727 8.839 1.00 88.69 341 TRP A O 1
ATOM 2731 N N . GLN A 1 342 ? -16.622 -11.191 9.832 1.00 90.62 342 GLN A N 1
ATOM 2732 C CA . GLN A 1 342 ? -16.802 -12.290 8.881 1.00 90.62 342 GLN A CA 1
ATOM 2733 C C . GLN A 1 342 ? -16.482 -11.897 7.423 1.00 90.62 342 GLN A C 1
ATOM 2735 O O . GLN A 1 342 ? -17.081 -12.425 6.484 1.00 90.62 342 GLN A O 1
ATOM 2740 N N . CYS A 1 343 ? -15.522 -10.991 7.218 1.00 92.25 343 CYS A N 1
ATOM 2741 C CA . CYS A 1 343 ? -15.086 -10.549 5.892 1.00 92.25 343 CYS A CA 1
ATOM 2742 C C . CYS A 1 343 ? -13.779 -11.234 5.460 1.00 92.25 343 CYS A C 1
ATOM 2744 O O . CYS A 1 343 ? -13.026 -11.779 6.270 1.00 92.25 343 CYS A O 1
ATOM 2746 N N . VAL A 1 344 ? -13.521 -11.225 4.155 1.00 94.88 344 VAL A N 1
ATOM 2747 C CA . VAL A 1 344 ? -12.235 -11.603 3.571 1.00 94.88 344 VAL A CA 1
ATOM 2748 C C . VAL A 1 344 ? -11.253 -10.460 3.788 1.00 94.88 344 VAL A C 1
ATOM 2750 O O . VAL A 1 344 ? -11.588 -9.303 3.543 1.00 94.88 344 VAL A O 1
ATOM 2753 N N . ILE A 1 345 ? -10.039 -10.784 4.231 1.00 95.88 345 ILE A N 1
ATOM 2754 C CA . ILE A 1 345 ? -8.952 -9.812 4.353 1.00 95.88 345 ILE A CA 1
ATOM 2755 C C . ILE A 1 345 ? -7.952 -10.003 3.214 1.00 95.88 345 ILE A C 1
ATOM 2757 O O . ILE A 1 345 ? -7.399 -11.090 3.035 1.00 95.88 345 ILE A O 1
ATOM 2761 N N . GLY A 1 346 ? -7.729 -8.943 2.439 1.00 96.75 346 GLY A N 1
ATOM 2762 C CA . GLY A 1 346 ? -6.656 -8.859 1.455 1.00 96.75 346 GLY A CA 1
ATOM 2763 C C . GLY A 1 346 ? -5.499 -8.045 2.016 1.00 96.75 346 GLY A C 1
ATOM 2764 O O . GLY A 1 346 ? -5.685 -6.894 2.389 1.00 96.75 346 GLY A O 1
ATOM 2765 N N . THR A 1 347 ? -4.301 -8.615 2.082 1.00 98.06 347 THR A N 1
ATOM 2766 C CA . THR A 1 347 ? -3.111 -7.933 2.610 1.00 98.06 347 THR A CA 1
ATOM 2767 C C . THR A 1 347 ? -2.035 -7.820 1.540 1.00 98.06 347 THR A C 1
ATOM 2769 O O . THR A 1 347 ? -1.806 -8.761 0.788 1.00 98.06 347 THR A O 1
ATOM 2772 N N . LYS A 1 348 ? -1.356 -6.679 1.469 1.00 98.44 348 LYS A N 1
ATOM 2773 C CA . LYS A 1 348 ? -0.111 -6.482 0.722 1.00 98.44 348 LYS A CA 1
ATOM 2774 C C . LYS A 1 348 ? 0.980 -6.151 1.727 1.00 98.44 348 LYS A C 1
ATOM 2776 O O . LYS A 1 348 ? 0.891 -5.145 2.421 1.00 98.44 348 LYS A O 1
ATOM 2781 N N . LEU A 1 349 ? 2.002 -6.992 1.830 1.00 98.56 349 LEU A N 1
ATOM 2782 C CA . LEU A 1 349 ? 3.086 -6.798 2.790 1.00 98.56 349 LEU A CA 1
ATOM 2783 C C . LEU A 1 349 ? 4.314 -6.216 2.092 1.00 98.56 349 LEU A C 1
ATOM 2785 O O . LEU A 1 349 ? 4.891 -6.866 1.219 1.00 98.56 349 LEU A O 1
ATOM 2789 N N . VAL A 1 350 ? 4.725 -5.018 2.504 1.00 97.50 350 VAL A N 1
ATOM 2790 C CA . VAL A 1 350 ? 5.930 -4.314 2.031 1.00 97.50 350 VAL A CA 1
ATOM 2791 C C . VAL A 1 350 ? 6.874 -4.031 3.200 1.00 97.50 350 VAL A C 1
ATOM 2793 O O . VAL A 1 350 ? 6.472 -4.100 4.359 1.00 97.50 350 VAL A O 1
ATOM 2796 N N . ARG A 1 351 ? 8.132 -3.662 2.925 1.00 95.38 351 ARG A N 1
ATOM 2797 C CA . ARG A 1 351 ? 9.007 -3.076 3.959 1.00 95.38 351 ARG A CA 1
ATOM 2798 C C . ARG A 1 351 ? 8.554 -1.656 4.302 1.00 95.38 351 ARG A C 1
ATOM 2800 O O . ARG A 1 351 ? 8.110 -1.412 5.414 1.00 95.38 351 ARG A O 1
ATOM 2807 N N . GLY A 1 352 ? 8.599 -0.745 3.338 1.00 93.06 352 GLY A N 1
ATOM 2808 C CA . GLY A 1 352 ? 8.216 0.659 3.507 1.00 93.06 352 GLY A CA 1
ATOM 2809 C C . GLY A 1 352 ? 8.995 1.548 2.539 1.00 93.06 352 GLY A C 1
ATOM 2810 O O . GLY A 1 352 ? 10.060 1.151 2.072 1.00 93.06 352 GLY A O 1
ATOM 2811 N N . ALA A 1 353 ? 8.459 2.729 2.218 1.00 89.75 353 ALA A N 1
ATOM 2812 C CA . ALA A 1 353 ? 9.034 3.630 1.208 1.00 89.75 353 ALA A CA 1
ATOM 2813 C C . ALA A 1 353 ? 9.376 5.038 1.732 1.00 89.75 353 ALA A C 1
ATOM 2815 O O . ALA A 1 353 ? 9.948 5.834 0.993 1.00 89.75 353 ALA A O 1
ATOM 2816 N N . TYR A 1 354 ? 9.051 5.349 2.992 1.00 90.06 354 TYR A N 1
ATOM 2817 C CA . TYR A 1 354 ? 9.149 6.706 3.550 1.00 90.06 354 TYR A CA 1
ATOM 2818 C C . TYR A 1 354 ? 10.207 6.839 4.660 1.00 90.06 354 TYR A C 1
ATOM 2820 O O . TYR A 1 354 ? 10.195 7.820 5.388 1.00 90.06 354 TYR A O 1
ATOM 2828 N N . MET A 1 355 ? 11.127 5.873 4.797 1.00 88.88 355 MET A N 1
ATOM 2829 C CA . MET A 1 355 ? 12.115 5.779 5.894 1.00 88.88 355 MET A CA 1
ATOM 2830 C C . MET A 1 355 ? 12.818 7.099 6.232 1.00 88.88 355 MET A C 1
ATOM 2832 O O . MET A 1 355 ? 12.890 7.465 7.403 1.00 88.88 355 MET A O 1
ATOM 2836 N N . GLU A 1 356 ? 13.324 7.796 5.215 1.00 85.69 356 GLU A N 1
ATOM 2837 C CA . GLU A 1 356 ? 14.060 9.048 5.394 1.00 85.69 356 GLU A CA 1
ATOM 2838 C C . GLU A 1 356 ? 13.141 10.166 5.903 1.00 85.69 356 GLU A C 1
ATOM 2840 O O . GLU A 1 356 ? 13.408 10.760 6.944 1.00 85.69 356 GLU A O 1
ATOM 2845 N N . HIS A 1 357 ? 11.988 10.362 5.254 1.00 88.12 357 HIS A N 1
ATOM 2846 C CA . HIS A 1 357 ? 10.978 11.334 5.679 1.00 88.12 357 HIS A CA 1
ATOM 2847 C C . HIS A 1 357 ? 10.471 11.0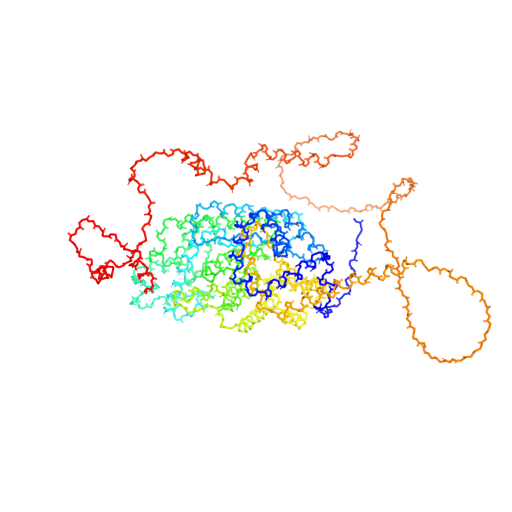75 7.108 1.00 88.12 357 HIS A C 1
ATOM 2849 O O . HIS A 1 357 ? 10.273 12.019 7.869 1.00 88.12 357 HIS A O 1
ATOM 2855 N N . GLU A 1 358 ? 10.291 9.810 7.504 1.00 93.69 358 GLU A N 1
ATOM 2856 C CA . GLU A 1 358 ? 9.883 9.451 8.871 1.00 93.69 358 GLU A CA 1
ATOM 2857 C C . GLU A 1 358 ? 10.934 9.852 9.912 1.00 93.69 358 GLU A C 1
ATOM 2859 O O . GLU A 1 358 ? 10.589 10.357 10.981 1.00 93.69 358 GLU A O 1
ATOM 2864 N N . ARG A 1 359 ? 12.224 9.628 9.618 1.00 93.00 359 ARG A N 1
ATOM 2865 C CA . ARG A 1 359 ? 13.326 10.004 10.518 1.00 93.00 359 ARG A CA 1
ATOM 2866 C C . ARG A 1 359 ? 13.477 11.519 10.606 1.00 93.00 359 ARG A C 1
ATOM 2868 O O . ARG A 1 359 ? 13.580 12.040 11.713 1.00 93.00 359 ARG A O 1
ATOM 2875 N N . GLN A 1 360 ? 13.437 12.211 9.470 1.00 91.56 360 GLN A N 1
ATOM 2876 C CA . GLN A 1 360 ? 13.529 13.671 9.408 1.00 91.56 360 GLN A CA 1
ATOM 2877 C C . GLN A 1 360 ? 12.380 14.338 10.166 1.00 91.56 360 GLN A C 1
ATOM 2879 O O . GLN A 1 360 ? 12.616 15.218 10.990 1.00 91.56 360 GLN A O 1
ATOM 2884 N N . ARG A 1 361 ? 11.141 13.871 9.966 1.00 92.88 361 ARG A N 1
ATOM 2885 C CA . ARG A 1 361 ? 9.975 14.389 10.691 1.00 92.88 361 ARG A CA 1
ATOM 2886 C C . ARG A 1 361 ? 10.078 14.148 12.198 1.00 92.88 361 ARG A C 1
ATOM 2888 O O . ARG A 1 361 ? 9.779 15.054 12.971 1.00 92.88 361 ARG A O 1
ATOM 2895 N N . ALA A 1 362 ? 10.495 12.949 12.610 1.00 94.62 362 ALA A N 1
ATOM 2896 C CA . ALA A 1 362 ? 10.679 12.607 14.019 1.00 94.62 362 ALA A CA 1
ATOM 2897 C C . ALA A 1 362 ? 11.719 13.509 14.700 1.00 94.62 362 ALA A C 1
ATOM 2899 O O . ALA A 1 362 ? 11.484 13.981 15.810 1.00 94.62 362 ALA A O 1
ATOM 2900 N N . LEU A 1 363 ? 12.826 13.797 14.007 1.00 95.12 363 LEU A N 1
ATOM 2901 C CA . LEU A 1 363 ? 13.851 14.727 14.474 1.00 95.12 363 LEU A CA 1
ATOM 2902 C C . LEU A 1 363 ? 13.312 16.160 14.587 1.00 95.12 363 LEU A C 1
ATOM 2904 O O . LEU A 1 363 ? 13.469 16.777 15.634 1.00 95.12 363 LEU A O 1
ATOM 2908 N N . LEU A 1 364 ? 12.649 16.660 13.538 1.00 94.75 364 LEU A N 1
ATOM 2909 C CA . LEU A 1 364 ? 12.121 18.028 13.480 1.00 94.75 364 LEU A CA 1
ATOM 2910 C C . LEU A 1 364 ? 11.084 18.307 14.577 1.00 94.75 364 LEU A C 1
ATOM 2912 O O . LEU A 1 364 ? 11.081 19.379 15.167 1.00 94.75 364 LEU A O 1
ATOM 2916 N N . LEU A 1 365 ? 10.205 17.342 14.850 1.00 92.00 365 LEU A N 1
ATOM 2917 C CA . LEU A 1 365 ? 9.119 17.479 15.826 1.00 92.00 365 LEU A CA 1
ATOM 2918 C C . LEU A 1 365 ? 9.465 16.899 17.211 1.00 92.00 365 LEU A C 1
ATOM 2920 O O . LEU A 1 365 ? 8.604 16.854 18.085 1.00 92.00 365 LEU A O 1
ATOM 2924 N N . GLY A 1 366 ? 10.695 16.416 17.416 1.00 93.38 366 GLY A N 1
ATOM 2925 C CA . GLY A 1 366 ? 11.182 15.956 18.720 1.00 93.38 366 GLY A CA 1
ATOM 2926 C C . GLY A 1 366 ? 10.528 14.681 19.275 1.00 93.38 366 GLY A C 1
ATOM 2927 O O . GLY A 1 366 ? 10.521 14.490 20.491 1.00 93.38 366 GLY A O 1
ATOM 2928 N N . TYR A 1 367 ? 9.985 13.795 18.430 1.00 91.56 367 TYR A N 1
ATOM 2929 C CA . TYR A 1 367 ? 9.386 12.523 18.866 1.00 91.56 367 TYR A CA 1
ATOM 2930 C C . TYR A 1 367 ? 10.213 11.301 18.443 1.00 91.56 367 TYR A C 1
ATOM 2932 O O . TYR A 1 367 ? 11.062 11.356 17.555 1.00 91.56 367 TYR A O 1
ATOM 2940 N N . THR A 1 368 ? 9.990 10.154 19.092 1.00 93.69 368 THR A N 1
ATOM 2941 C CA . THR A 1 368 ? 10.710 8.917 18.753 1.00 93.69 368 THR A CA 1
ATOM 2942 C C . THR A 1 368 ? 10.317 8.411 17.369 1.00 93.69 368 THR A C 1
ATOM 2944 O O . THR A 1 368 ? 9.135 8.253 17.073 1.00 93.69 368 THR A O 1
ATOM 2947 N N . SER A 1 369 ? 11.309 8.076 16.543 1.00 95.94 369 SER A N 1
ATOM 2948 C CA . SER A 1 369 ? 11.057 7.543 15.204 1.00 95.94 369 SER A CA 1
ATOM 2949 C C . SER A 1 369 ? 10.152 6.293 15.241 1.00 95.94 369 SER A C 1
ATOM 2951 O O . SER A 1 369 ? 10.443 5.353 15.997 1.00 95.94 369 SER A O 1
ATOM 2953 N N . PRO A 1 370 ? 9.079 6.251 14.421 1.00 95.00 370 PRO A N 1
ATOM 2954 C CA . PRO A 1 370 ? 8.094 5.167 14.441 1.00 95.00 370 PRO A CA 1
ATOM 2955 C C . PRO A 1 370 ? 8.591 3.902 13.726 1.00 95.00 370 PRO A C 1
ATOM 2957 O O . PRO A 1 370 ? 7.946 2.849 13.789 1.00 95.00 370 PRO A O 1
ATOM 2960 N N . ILE A 1 371 ? 9.728 3.997 13.033 1.00 96.81 371 ILE A N 1
ATOM 2961 C CA . ILE A 1 371 ? 10.310 2.909 12.254 1.00 96.81 371 ILE A CA 1
ATOM 2962 C C . ILE A 1 371 ? 11.343 2.129 13.069 1.00 96.81 371 ILE A C 1
ATOM 2964 O O . ILE A 1 371 ? 11.894 2.628 14.050 1.00 96.81 371 ILE A O 1
ATOM 2968 N N . ASN A 1 372 ? 11.600 0.894 12.656 1.00 97.19 372 ASN A N 1
ATOM 2969 C CA . ASN A 1 372 ? 12.627 0.028 13.209 1.00 97.19 372 ASN A CA 1
ATOM 2970 C C . ASN A 1 372 ? 14.005 0.682 13.088 1.00 97.19 372 ASN A C 1
ATOM 2972 O O . ASN A 1 372 ? 14.316 1.363 12.106 1.00 97.19 372 ASN A O 1
ATOM 2976 N N . ASP A 1 373 ? 14.846 0.438 14.089 1.00 94.75 373 ASP A N 1
ATOM 2977 C CA . ASP A 1 373 ? 16.116 1.149 14.205 1.00 94.75 373 ASP A CA 1
ATOM 2978 C C . ASP A 1 373 ? 17.090 0.749 13.086 1.00 94.75 373 ASP A C 1
ATOM 2980 O O . ASP A 1 373 ? 17.824 1.603 12.581 1.00 94.75 373 ASP A O 1
ATOM 2984 N N . THR A 1 374 ? 17.028 -0.512 12.634 1.00 93.25 374 THR A N 1
ATOM 2985 C CA . THR A 1 374 ? 17.877 -1.069 11.573 1.00 93.25 374 THR A CA 1
ATOM 2986 C C . THR A 1 374 ? 17.076 -1.750 10.458 1.00 93.25 374 THR A C 1
ATOM 2988 O O . THR A 1 374 ? 15.910 -2.138 10.611 1.00 93.25 374 THR A O 1
ATOM 2991 N N . TYR A 1 375 ? 17.732 -1.927 9.308 1.00 90.00 375 TYR A N 1
ATOM 2992 C CA . TYR A 1 375 ? 17.186 -2.687 8.184 1.00 90.00 375 TYR A CA 1
ATOM 2993 C C . TYR A 1 375 ? 16.981 -4.172 8.531 1.00 90.00 375 TYR A C 1
ATOM 2995 O O . TYR A 1 375 ? 15.994 -4.767 8.101 1.00 90.00 375 TYR A O 1
ATOM 3003 N N . ASP A 1 376 ? 17.846 -4.755 9.362 1.00 93.62 376 ASP A N 1
ATOM 3004 C CA . ASP A 1 376 ? 17.723 -6.155 9.782 1.00 93.62 376 ASP A CA 1
ATOM 3005 C C . ASP A 1 376 ? 16.494 -6.388 10.660 1.00 93.62 376 ASP A C 1
ATOM 3007 O O . ASP A 1 376 ? 15.742 -7.323 10.394 1.00 93.62 376 ASP A O 1
ATOM 3011 N N . LEU A 1 377 ? 16.194 -5.481 11.601 1.00 96.38 377 LEU A N 1
ATOM 3012 C CA . LEU A 1 377 ? 14.935 -5.540 12.357 1.00 96.38 377 LEU A CA 1
ATOM 3013 C C . LEU A 1 377 ? 13.710 -5.409 11.439 1.00 96.38 377 LEU A C 1
ATOM 3015 O O . LEU A 1 377 ? 12.664 -6.005 11.695 1.00 96.38 377 LEU A O 1
ATOM 3019 N N . THR A 1 378 ? 13.823 -4.644 10.349 1.00 96.19 378 THR A N 1
ATOM 3020 C CA . THR A 1 378 ? 12.764 -4.561 9.332 1.00 96.19 378 THR A CA 1
ATOM 3021 C C . THR A 1 378 ? 12.603 -5.875 8.569 1.00 96.19 378 THR A C 1
ATOM 3023 O O . THR A 1 378 ? 11.472 -6.265 8.285 1.00 96.19 378 THR A O 1
ATOM 3026 N N . ASN A 1 379 ? 13.697 -6.575 8.252 1.00 95.06 379 ASN A N 1
ATOM 3027 C CA . ASN A 1 379 ? 13.640 -7.905 7.638 1.00 95.06 379 ASN A CA 1
ATOM 3028 C C . ASN A 1 379 ? 13.001 -8.924 8.583 1.00 95.06 379 ASN A C 1
ATOM 3030 O O . ASN A 1 379 ? 12.080 -9.621 8.172 1.00 95.06 379 ASN A O 1
ATOM 3034 N N . GLU A 1 380 ? 13.418 -8.942 9.848 1.00 96.56 380 GLU A N 1
ATOM 3035 C CA . GLU A 1 380 ? 12.842 -9.815 10.871 1.00 96.56 380 GLU A CA 1
ATOM 3036 C C . GLU A 1 380 ? 11.343 -9.541 11.052 1.00 96.56 380 GLU A C 1
ATOM 3038 O O . GLU A 1 380 ? 10.525 -10.455 11.032 1.00 96.56 380 GLU A O 1
ATOM 3043 N N . THR A 1 381 ? 10.955 -8.266 11.148 1.00 98.00 381 THR A N 1
ATOM 3044 C CA . THR A 1 381 ? 9.543 -7.868 11.232 1.00 98.00 381 THR A CA 1
ATOM 3045 C C . THR A 1 381 ? 8.758 -8.317 9.999 1.00 98.00 381 THR A C 1
ATOM 3047 O O . THR A 1 381 ? 7.638 -8.803 10.138 1.00 98.00 381 THR A O 1
ATOM 3050 N N . TYR A 1 382 ? 9.331 -8.190 8.799 1.00 98.06 382 TYR A N 1
ATOM 3051 C CA . TYR A 1 382 ? 8.697 -8.638 7.558 1.00 98.06 382 TYR A CA 1
ATOM 3052 C C . TYR A 1 382 ? 8.449 -10.150 7.573 1.00 98.06 382 TYR A C 1
ATOM 3054 O O . TYR A 1 382 ? 7.325 -10.584 7.326 1.00 98.06 382 TYR A O 1
ATOM 3062 N N . ASP A 1 383 ? 9.473 -10.940 7.894 1.00 96.31 383 ASP A N 1
ATOM 3063 C CA . ASP A 1 383 ? 9.386 -12.401 7.885 1.00 96.31 383 ASP A CA 1
ATOM 3064 C C . ASP A 1 383 ? 8.465 -12.917 9.016 1.00 96.31 383 ASP A C 1
ATOM 3066 O O . ASP A 1 383 ? 7.662 -13.822 8.790 1.00 96.31 383 ASP A O 1
ATOM 3070 N N . ASN A 1 384 ? 8.446 -12.259 10.184 1.00 97.25 384 ASN A N 1
ATOM 3071 C CA . ASN A 1 384 ? 7.502 -12.556 11.272 1.00 97.25 384 ASN A CA 1
ATOM 3072 C C . ASN A 1 384 ? 6.036 -12.329 10.860 1.00 97.25 384 ASN A C 1
ATOM 3074 O O . ASN A 1 384 ? 5.167 -13.167 11.123 1.00 97.25 384 ASN A O 1
ATOM 3078 N N . ILE A 1 385 ? 5.742 -11.206 10.195 1.00 98.00 385 ILE A N 1
ATOM 3079 C CA . ILE A 1 385 ? 4.392 -10.914 9.687 1.00 98.00 385 ILE A CA 1
ATOM 3080 C C . ILE A 1 385 ? 4.004 -11.915 8.595 1.00 98.00 385 ILE A C 1
ATOM 3082 O O . ILE A 1 385 ? 2.859 -12.371 8.542 1.00 98.00 385 ILE A O 1
ATOM 3086 N N . LEU A 1 386 ? 4.950 -12.257 7.723 1.00 95.94 386 LEU A N 1
ATOM 3087 C CA . LEU A 1 386 ? 4.758 -13.237 6.665 1.00 95.94 386 LEU A CA 1
ATOM 3088 C C . LEU A 1 386 ? 4.370 -14.605 7.248 1.00 95.94 386 LEU A C 1
ATOM 3090 O O . LEU A 1 386 ? 3.367 -15.184 6.825 1.00 95.94 386 LEU A O 1
ATOM 3094 N N . ASP A 1 387 ? 5.086 -15.080 8.267 1.00 94.94 387 ASP A N 1
ATOM 3095 C CA . ASP A 1 387 ? 4.784 -16.336 8.960 1.00 94.94 387 ASP A CA 1
ATOM 3096 C C . ASP A 1 387 ? 3.415 -16.301 9.660 1.00 94.94 387 ASP A C 1
ATOM 3098 O O . ASP A 1 387 ? 2.646 -17.269 9.581 1.00 94.94 387 ASP A O 1
ATOM 3102 N N . LEU A 1 388 ? 3.060 -15.172 10.286 1.00 95.31 388 LEU A N 1
ATOM 3103 C CA . LEU A 1 388 ? 1.732 -14.955 10.865 1.00 95.31 388 LEU A CA 1
ATOM 3104 C C . LEU A 1 388 ? 0.628 -15.085 9.804 1.00 95.31 388 LEU A C 1
ATOM 3106 O O . LEU A 1 388 ? -0.342 -15.815 10.012 1.00 95.31 388 LEU A O 1
ATOM 3110 N N . LEU A 1 389 ? 0.772 -14.417 8.658 1.00 94.75 389 LEU A N 1
ATOM 3111 C CA . LEU A 1 389 ? -0.221 -14.452 7.581 1.00 94.75 389 LEU A CA 1
ATOM 3112 C C . LEU A 1 389 ? -0.358 -15.853 6.979 1.00 94.75 389 LEU A C 1
ATOM 3114 O O . LEU A 1 389 ? -1.477 -16.312 6.755 1.00 94.75 389 LEU A O 1
ATOM 3118 N N . ILE A 1 390 ? 0.746 -16.578 6.790 1.00 90.88 390 ILE A N 1
ATOM 3119 C CA . ILE A 1 390 ? 0.723 -17.969 6.312 1.00 90.88 390 ILE A CA 1
ATOM 3120 C C . ILE A 1 390 ? -0.015 -18.876 7.307 1.00 90.88 390 ILE A C 1
ATOM 3122 O O . ILE A 1 390 ? -0.865 -19.683 6.914 1.00 90.88 390 ILE A O 1
ATOM 3126 N N . LYS A 1 391 ? 0.264 -18.732 8.609 1.00 91.12 391 LYS A N 1
ATOM 3127 C CA . LYS A 1 391 ? -0.440 -19.467 9.671 1.00 91.12 391 LYS A CA 1
ATOM 3128 C C . LYS A 1 391 ? -1.944 -19.182 9.648 1.00 91.12 391 LYS A C 1
ATOM 3130 O O . LYS A 1 391 ? -2.758 -20.090 9.827 1.00 91.12 391 LYS A O 1
ATOM 3135 N N . GLU A 1 392 ? -2.327 -17.937 9.409 1.00 90.88 392 GLU A N 1
ATOM 3136 C CA . GLU A 1 392 ? -3.719 -17.493 9.328 1.00 90.88 392 GLU A CA 1
ATOM 3137 C C . GLU A 1 392 ? -4.437 -18.014 8.076 1.00 90.88 392 GLU A C 1
ATOM 3139 O O . GLU A 1 392 ? -5.551 -18.526 8.184 1.00 90.88 392 GLU A O 1
ATOM 3144 N N . ILE A 1 393 ? -3.777 -18.007 6.915 1.00 88.94 393 ILE A N 1
ATOM 3145 C CA . ILE A 1 393 ? -4.273 -18.639 5.680 1.00 88.94 393 ILE A CA 1
ATOM 3146 C C . ILE A 1 393 ? -4.543 -20.132 5.900 1.00 88.94 393 ILE A C 1
ATOM 3148 O O . ILE A 1 393 ? -5.556 -20.651 5.437 1.00 88.94 393 ILE A O 1
ATOM 3152 N N . LYS A 1 394 ? -3.661 -20.822 6.632 1.00 85.12 394 LYS A N 1
ATOM 3153 C CA . LYS A 1 394 ? -3.795 -22.257 6.920 1.00 85.12 394 LYS A CA 1
ATOM 3154 C C . LYS A 1 394 ? -4.904 -22.569 7.927 1.00 85.12 394 LYS A C 1
ATOM 3156 O O . LYS A 1 394 ? -5.587 -23.579 7.795 1.00 85.12 394 LYS A O 1
ATOM 3161 N N . SER A 1 395 ? -5.009 -21.765 8.981 1.00 86.62 395 SER A N 1
ATOM 3162 C CA . SER A 1 395 ? -5.905 -22.032 10.116 1.00 86.62 395 SER A CA 1
ATOM 3163 C C . SER A 1 395 ? -7.357 -21.635 9.861 1.00 86.62 395 SER A C 1
ATOM 3165 O O . SER A 1 395 ? -8.249 -22.132 10.549 1.00 86.62 395 SER A O 1
ATOM 3167 N N . ARG A 1 396 ? -7.615 -20.747 8.897 1.00 84.12 396 ARG A N 1
ATOM 3168 C CA . ARG A 1 396 ? -8.967 -20.303 8.547 1.00 84.12 396 ARG A CA 1
ATOM 3169 C C . ARG A 1 396 ? -9.540 -21.089 7.375 1.00 84.12 396 ARG A C 1
ATOM 3171 O O . ARG A 1 396 ? -8.845 -21.813 6.670 1.00 84.12 396 ARG A O 1
ATOM 3178 N N . GLN A 1 397 ? -10.839 -20.900 7.145 1.00 79.81 397 GLN A N 1
ATOM 3179 C CA . GLN A 1 397 ? -11.466 -21.350 5.910 1.00 79.81 397 GLN A CA 1
ATOM 3180 C C . GLN A 1 397 ? -10.721 -20.762 4.706 1.00 79.81 397 GLN A C 1
ATOM 3182 O O . GLN A 1 397 ? -10.402 -19.569 4.669 1.00 79.81 397 GLN A O 1
ATOM 3187 N N . ILE A 1 398 ? -10.477 -21.614 3.712 1.00 79.25 398 ILE A N 1
ATOM 3188 C CA . ILE A 1 398 ? -9.792 -21.217 2.488 1.00 79.25 398 ILE A CA 1
ATOM 3189 C C . ILE A 1 398 ? -10.524 -20.046 1.819 1.00 79.25 398 ILE A C 1
ATOM 3191 O O . ILE A 1 398 ? -11.751 -19.971 1.827 1.00 79.25 398 ILE A O 1
ATOM 3195 N N . GLY A 1 399 ? -9.747 -19.124 1.257 1.00 82.62 399 GLY A N 1
ATOM 3196 C CA . GLY A 1 399 ? -10.237 -17.887 0.645 1.00 82.62 399 GLY A CA 1
ATOM 3197 C C . GLY A 1 399 ? -10.512 -16.726 1.612 1.00 82.62 399 GLY A C 1
ATOM 3198 O O . GLY A 1 399 ? -10.826 -15.641 1.135 1.00 82.62 399 GLY A O 1
ATOM 3199 N N . LYS A 1 400 ? -10.370 -16.893 2.939 1.00 90.19 400 LYS A N 1
ATOM 3200 C CA . LYS A 1 400 ? -10.637 -15.808 3.911 1.00 90.19 400 LYS A CA 1
ATOM 3201 C C . LYS A 1 400 ? -9.474 -14.846 4.163 1.00 90.19 400 LYS A C 1
ATOM 3203 O O . LYS A 1 400 ? -9.714 -13.745 4.649 1.00 90.19 400 LYS A O 1
ATOM 3208 N N . VAL A 1 401 ? -8.242 -15.235 3.847 1.00 93.31 401 VAL A N 1
ATOM 3209 C CA . VAL A 1 401 ? -7.035 -14.409 4.016 1.00 93.31 401 VAL A CA 1
ATOM 3210 C C . VAL A 1 401 ? -6.248 -14.484 2.720 1.00 93.31 401 VAL A C 1
ATOM 3212 O O . VAL A 1 401 ? -5.972 -15.589 2.260 1.00 93.31 401 VAL A O 1
ATOM 3215 N N . HIS A 1 402 ? -5.910 -13.332 2.147 1.00 94.56 402 HIS A N 1
ATOM 3216 C CA . HIS A 1 402 ? -5.103 -13.200 0.935 1.00 94.56 402 HIS A CA 1
ATOM 3217 C C . HIS A 1 402 ? -3.861 -12.358 1.215 1.00 94.56 402 HIS A C 1
ATOM 3219 O O . HIS A 1 402 ? -3.909 -11.403 1.994 1.00 94.56 402 HIS A O 1
ATOM 3225 N N . LEU A 1 403 ? -2.755 -12.710 0.570 1.00 95.94 403 LEU A N 1
ATOM 3226 C CA . LEU A 1 403 ? -1.451 -12.084 0.733 1.00 95.94 403 LEU A CA 1
ATOM 3227 C C . LEU A 1 403 ? -0.828 -11.774 -0.633 1.00 95.94 403 LEU A C 1
ATOM 3229 O O . LEU A 1 403 ? -0.622 -12.657 -1.464 1.00 95.94 403 LEU A O 1
ATOM 3233 N N . ILE A 1 404 ? -0.442 -10.517 -0.820 1.00 97.62 404 ILE A N 1
ATOM 3234 C CA . ILE A 1 404 ? 0.533 -10.074 -1.810 1.00 97.62 404 ILE A CA 1
ATOM 3235 C C . ILE A 1 404 ? 1.869 -9.893 -1.078 1.00 97.62 404 ILE A C 1
ATOM 3237 O O . ILE A 1 404 ? 2.066 -8.924 -0.342 1.00 97.62 404 ILE A O 1
ATOM 3241 N N . CYS A 1 405 ? 2.789 -10.837 -1.263 1.00 97.12 405 CYS A N 1
ATOM 3242 C CA . CYS A 1 405 ? 4.160 -10.771 -0.767 1.00 97.12 405 CYS A CA 1
ATOM 3243 C C . CYS A 1 405 ? 4.968 -9.818 -1.660 1.00 97.12 405 CYS A C 1
ATOM 3245 O O . CYS A 1 405 ? 5.517 -10.219 -2.690 1.00 97.12 405 CYS A O 1
ATOM 3247 N N . ALA A 1 406 ? 4.973 -8.529 -1.311 1.00 97.00 406 ALA A N 1
ATOM 3248 C CA . ALA A 1 406 ? 5.611 -7.483 -2.099 1.00 97.00 406 ALA A CA 1
ATOM 3249 C C . ALA A 1 406 ? 7.049 -7.230 -1.614 1.00 97.00 406 ALA A C 1
ATOM 3251 O O . ALA A 1 406 ? 7.288 -6.524 -0.631 1.00 97.00 406 ALA A O 1
ATOM 3252 N N . THR A 1 407 ? 8.023 -7.838 -2.294 1.00 94.31 407 THR A N 1
ATOM 3253 C CA . THR A 1 407 ? 9.440 -7.772 -1.914 1.00 94.31 407 THR A CA 1
ATOM 3254 C C . THR A 1 407 ? 10.371 -8.066 -3.092 1.00 94.31 407 THR A C 1
ATOM 3256 O O . THR A 1 407 ? 10.120 -8.948 -3.914 1.00 94.31 407 THR A O 1
ATOM 3259 N N . HIS A 1 408 ? 11.490 -7.340 -3.117 1.00 89.62 408 HIS A N 1
ATOM 3260 C CA . HIS A 1 408 ? 12.661 -7.577 -3.971 1.00 89.62 408 HIS A CA 1
ATOM 3261 C C . HIS A 1 408 ? 13.753 -8.391 -3.260 1.00 89.62 408 HIS A C 1
ATOM 3263 O O . HIS A 1 408 ? 14.832 -8.636 -3.799 1.00 89.62 408 HIS A O 1
ATOM 3269 N N . ASN A 1 409 ? 13.525 -8.772 -2.001 1.00 89.12 409 ASN A N 1
ATOM 3270 C CA . ASN A 1 409 ? 14.475 -9.577 -1.254 1.00 89.12 409 ASN A CA 1
ATOM 3271 C C . ASN A 1 409 ? 14.286 -11.060 -1.574 1.00 89.12 409 ASN A C 1
ATOM 3273 O O . ASN A 1 409 ? 13.341 -11.684 -1.098 1.00 89.12 409 ASN A O 1
ATOM 3277 N N . GLU A 1 410 ? 15.231 -11.605 -2.339 1.00 89.81 410 GLU A N 1
ATOM 3278 C CA . GLU A 1 410 ? 15.300 -13.022 -2.690 1.00 89.81 410 GLU A CA 1
ATOM 3279 C C . GLU A 1 410 ? 15.251 -13.945 -1.463 1.00 89.81 410 GLU A C 1
ATOM 3281 O O . GLU A 1 410 ? 14.614 -14.990 -1.529 1.00 89.81 410 GLU A O 1
ATOM 3286 N N . GLN A 1 411 ? 15.848 -13.564 -0.327 1.00 91.19 411 GLN A N 1
ATOM 3287 C CA . GLN A 1 411 ? 15.798 -14.368 0.900 1.00 91.19 411 GLN A CA 1
ATOM 3288 C C . GLN A 1 411 ? 14.371 -14.474 1.445 1.00 91.19 411 GLN A C 1
ATOM 3290 O O . GLN A 1 411 ? 13.916 -15.583 1.705 1.00 91.19 411 GLN A O 1
ATOM 3295 N N . SER A 1 412 ? 13.627 -13.364 1.523 1.00 93.19 412 SER A N 1
ATOM 3296 C CA . SER A 1 412 ? 12.216 -13.382 1.946 1.00 93.19 412 SER A CA 1
ATOM 3297 C C . SER A 1 412 ? 11.336 -14.169 0.960 1.00 93.19 412 SER A C 1
ATOM 3299 O O . SER A 1 412 ? 10.415 -14.874 1.367 1.00 93.19 412 SER A O 1
ATOM 3301 N N . VAL A 1 413 ? 11.634 -14.108 -0.347 1.00 93.19 413 VAL A N 1
ATOM 3302 C CA . VAL A 1 413 ? 10.950 -14.938 -1.359 1.00 93.19 413 VAL A CA 1
ATOM 3303 C C . VAL A 1 413 ? 11.247 -16.421 -1.134 1.00 93.19 413 VAL A C 1
ATOM 3305 O O . VAL A 1 413 ? 10.321 -17.229 -1.112 1.00 93.19 413 VAL A O 1
ATOM 3308 N N . LYS A 1 414 ? 12.516 -16.791 -0.929 1.00 91.75 414 LYS A N 1
ATOM 3309 C CA . LYS A 1 414 ? 12.926 -18.171 -0.627 1.00 91.75 414 LYS A CA 1
ATOM 3310 C C . LYS A 1 414 ? 12.308 -18.676 0.674 1.00 91.75 414 LYS A C 1
ATOM 3312 O O . LYS A 1 414 ? 11.867 -19.821 0.703 1.00 91.75 414 LYS A O 1
ATOM 3317 N N . HIS A 1 415 ? 12.223 -17.833 1.704 1.00 92.12 415 HIS A N 1
ATOM 3318 C CA . HIS A 1 415 ? 11.544 -18.138 2.967 1.00 92.12 415 HIS A CA 1
ATOM 3319 C C . HIS A 1 415 ? 10.070 -18.486 2.734 1.00 92.12 415 HIS A C 1
ATOM 3321 O O . HIS A 1 415 ? 9.618 -19.565 3.119 1.00 92.12 415 HIS A O 1
ATOM 3327 N N . LEU A 1 416 ? 9.340 -17.651 1.981 1.00 91.69 416 LEU A N 1
ATOM 3328 C CA . LEU A 1 416 ? 7.957 -17.950 1.595 1.00 91.69 416 LEU A CA 1
ATOM 3329 C C . LEU A 1 416 ? 7.856 -19.256 0.794 1.00 91.69 416 LEU A C 1
ATOM 3331 O O . LEU A 1 416 ? 7.028 -20.105 1.112 1.00 91.69 416 LEU A O 1
ATOM 3335 N N . LEU A 1 417 ? 8.700 -19.459 -0.221 1.00 89.25 417 LEU A N 1
ATOM 3336 C CA . LEU A 1 417 ? 8.693 -20.692 -1.018 1.00 89.25 417 LEU A CA 1
ATOM 3337 C C . LEU A 1 417 ? 8.970 -21.938 -0.160 1.00 89.25 417 LEU A C 1
ATOM 3339 O O . LEU A 1 417 ? 8.323 -22.969 -0.355 1.00 89.25 417 LEU A O 1
ATOM 3343 N N . ALA A 1 418 ? 9.883 -21.848 0.810 1.00 88.19 418 ALA A N 1
ATOM 3344 C CA . ALA A 1 418 ? 10.172 -22.921 1.756 1.00 88.19 418 ALA A CA 1
ATOM 3345 C C . ALA A 1 418 ? 8.965 -23.224 2.656 1.00 88.19 418 ALA A C 1
ATOM 3347 O O . ALA A 1 418 ? 8.615 -24.395 2.822 1.00 88.19 418 ALA A O 1
ATOM 3348 N N . ASN A 1 419 ? 8.277 -22.194 3.156 1.00 84.19 419 ASN A N 1
ATOM 3349 C CA . ASN A 1 419 ? 7.031 -22.338 3.910 1.00 84.19 419 ASN A CA 1
ATOM 3350 C C . ASN A 1 419 ? 5.915 -22.978 3.070 1.00 84.19 419 ASN A C 1
ATOM 3352 O O . ASN A 1 419 ? 5.230 -23.890 3.527 1.00 84.19 419 ASN A O 1
ATOM 3356 N N . LEU A 1 420 ? 5.745 -22.564 1.812 1.00 81.38 420 LEU A N 1
ATOM 3357 C CA . LEU A 1 420 ? 4.764 -23.175 0.908 1.00 81.38 420 LEU A CA 1
ATOM 3358 C C . LEU A 1 420 ? 5.084 -24.653 0.642 1.00 81.38 420 LEU A C 1
ATOM 3360 O O . LEU A 1 420 ? 4.185 -25.498 0.639 1.00 81.38 420 LEU A O 1
ATOM 3364 N N . LYS A 1 421 ? 6.370 -24.979 0.467 1.00 79.62 421 LYS A N 1
ATOM 3365 C CA . LYS A 1 421 ? 6.846 -26.351 0.266 1.00 79.62 421 LYS A CA 1
ATOM 3366 C C . LYS A 1 421 ? 6.622 -27.217 1.509 1.00 79.62 421 LYS A C 1
ATOM 3368 O O . LYS A 1 421 ? 6.114 -28.326 1.378 1.00 79.62 421 LYS A O 1
ATOM 3373 N N . SER A 1 422 ? 6.973 -26.727 2.700 1.00 73.44 422 SER A N 1
ATOM 3374 C CA . SER A 1 422 ? 6.841 -27.475 3.961 1.00 73.44 422 SER A CA 1
ATOM 3375 C C . SER A 1 422 ? 5.382 -27.744 4.332 1.00 73.44 422 SER A C 1
ATOM 3377 O O . SER A 1 422 ? 5.061 -28.786 4.901 1.00 73.44 422 SER A O 1
ATOM 3379 N N . LEU A 1 423 ? 4.478 -26.845 3.944 1.00 66.81 423 LEU A N 1
ATOM 3380 C CA . LEU A 1 423 ? 3.042 -26.982 4.162 1.00 66.81 423 LEU A CA 1
ATOM 3381 C C . LEU A 1 423 ? 2.346 -27.923 3.173 1.00 66.81 423 LEU A C 1
ATOM 3383 O O . LEU A 1 423 ? 1.123 -28.043 3.230 1.00 66.81 423 LEU A O 1
ATOM 3387 N N . GLN A 1 424 ? 3.093 -28.572 2.272 1.00 62.06 424 GLN A N 1
ATOM 3388 C CA . GLN A 1 424 ? 2.545 -29.354 1.163 1.00 62.06 424 GLN A CA 1
ATOM 3389 C C . GLN A 1 424 ? 1.490 -28.577 0.364 1.00 62.06 424 GLN A C 1
ATOM 3391 O O . GLN A 1 424 ? 0.623 -29.165 -0.283 1.00 62.06 424 GLN A O 1
ATOM 3396 N N . LEU A 1 425 ? 1.607 -27.244 0.319 1.00 56.34 425 LEU A N 1
ATOM 3397 C CA . LEU A 1 425 ? 0.886 -26.394 -0.628 1.00 56.34 425 LEU A CA 1
ATOM 3398 C C . LEU A 1 425 ? 1.522 -26.540 -2.018 1.00 56.34 425 LEU A C 1
ATOM 3400 O O . LEU A 1 425 ? 1.711 -25.572 -2.751 1.00 56.34 425 LEU A O 1
ATOM 3404 N N . HIS A 1 426 ? 1.895 -27.772 -2.374 1.00 47.03 426 HIS A N 1
ATOM 3405 C CA . HIS A 1 426 ? 2.456 -28.117 -3.655 1.00 47.03 426 HIS A CA 1
ATOM 3406 C C . HIS A 1 426 ? 1.374 -27.876 -4.696 1.00 47.03 426 HIS A C 1
ATOM 3408 O O . HIS A 1 426 ? 0.408 -28.632 -4.817 1.00 47.03 426 HIS A O 1
ATOM 3414 N N . SER A 1 427 ? 1.571 -26.808 -5.459 1.00 42.88 427 SER A N 1
ATOM 3415 C CA . SER A 1 427 ? 1.005 -26.644 -6.787 1.00 42.88 427 SER A CA 1
ATOM 3416 C C . SER A 1 427 ? 1.459 -27.831 -7.647 1.00 42.88 427 SER A C 1
ATOM 3418 O O . SER A 1 427 ? 2.466 -27.787 -8.339 1.00 42.88 427 SER A O 1
ATOM 3420 N N . THR A 1 428 ? 0.764 -28.959 -7.519 1.00 36.62 428 THR A N 1
ATOM 3421 C CA . THR A 1 428 ? 0.740 -30.030 -8.530 1.00 36.62 428 THR A CA 1
ATOM 3422 C C . THR A 1 428 ? -0.509 -29.911 -9.410 1.00 36.62 428 THR A C 1
ATOM 3424 O O . THR A 1 428 ? -0.660 -30.622 -10.397 1.00 36.62 428 THR A O 1
ATOM 3427 N N . ARG A 1 429 ? -1.358 -28.922 -9.107 1.00 37.12 429 ARG A N 1
ATOM 3428 C CA . ARG A 1 429 ? -2.307 -28.233 -9.985 1.00 37.12 429 ARG A CA 1
ATOM 3429 C C . ARG A 1 429 ? -2.397 -26.780 -9.495 1.00 37.12 429 ARG A C 1
ATOM 3431 O O . ARG A 1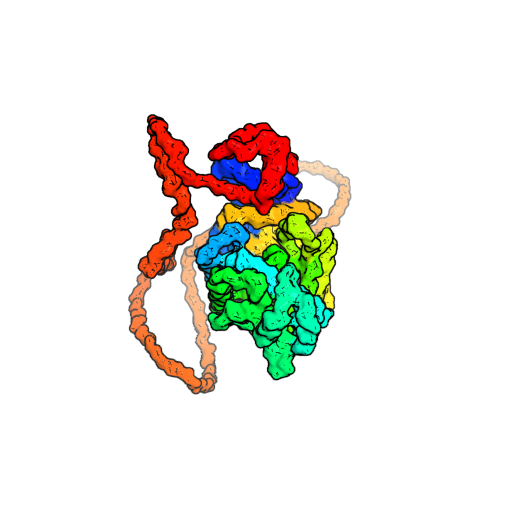 429 ? -2.284 -26.584 -8.283 1.00 37.12 429 ARG A O 1
ATOM 3438 N N . PRO A 1 430 ? -2.670 -25.786 -10.359 1.00 37.97 430 PRO A N 1
ATOM 3439 C CA . PRO A 1 430 ? -2.975 -24.408 -9.952 1.00 37.97 430 PRO A CA 1
ATOM 3440 C C . PRO A 1 430 ? -4.366 -24.312 -9.287 1.00 37.97 430 PRO A C 1
ATOM 3442 O O . PRO A 1 430 ? -5.205 -23.518 -9.685 1.00 37.97 430 PRO A O 1
ATOM 3445 N N . THR A 1 431 ? -4.657 -25.227 -8.361 1.00 40.62 431 THR A N 1
ATOM 3446 C CA . THR A 1 431 ? -5.946 -25.389 -7.682 1.00 40.62 431 THR A CA 1
ATOM 3447 C C . THR A 1 431 ? -5.774 -25.975 -6.276 1.00 40.62 431 THR A C 1
ATOM 3449 O O . THR A 1 431 ? -6.694 -26.622 -5.768 1.00 40.62 431 THR A O 1
ATOM 3452 N N . SER A 1 432 ? -4.615 -25.822 -5.617 1.00 45.78 432 SER A N 1
ATOM 3453 C CA . SER A 1 432 ? -4.665 -25.863 -4.153 1.00 45.78 432 SER A CA 1
ATOM 3454 C C . SER A 1 432 ? -5.263 -24.517 -3.753 1.00 45.78 432 SER A C 1
ATOM 3456 O O . SER A 1 432 ? -4.635 -23.476 -3.912 1.00 45.78 432 SER A O 1
ATOM 3458 N N . LYS A 1 433 ? -6.525 -24.522 -3.311 1.00 51.66 433 LYS A N 1
ATOM 3459 C CA . LYS A 1 433 ? -7.301 -23.294 -3.057 1.00 51.66 433 LYS A CA 1
ATOM 3460 C C . LYS A 1 433 ? -6.579 -22.290 -2.126 1.00 51.66 433 LYS A C 1
ATOM 3462 O O . LYS A 1 433 ? -6.955 -21.129 -2.083 1.00 51.66 433 LYS A O 1
ATOM 3467 N N . CYS A 1 434 ? -5.574 -22.735 -1.357 1.00 53.16 434 CYS A N 1
ATOM 3468 C CA . CYS A 1 434 ? -4.721 -21.888 -0.515 1.00 53.16 434 CYS A CA 1
ATOM 3469 C C . CYS A 1 434 ? -3.557 -21.213 -1.261 1.00 53.16 434 CYS A C 1
ATOM 3471 O O . CYS A 1 434 ? -3.167 -20.123 -0.860 1.00 53.16 434 CYS A O 1
ATOM 3473 N N . ALA A 1 435 ? -2.982 -21.820 -2.307 1.00 56.19 435 ALA A N 1
ATOM 3474 C CA . ALA A 1 435 ? -1.948 -21.159 -3.110 1.00 56.19 435 ALA A CA 1
ATOM 3475 C C . ALA A 1 435 ? -2.533 -19.973 -3.892 1.00 56.19 435 ALA A C 1
ATOM 3477 O O . ALA A 1 435 ? -1.860 -18.961 -4.047 1.00 56.19 435 ALA A O 1
ATOM 3478 N N . ASP A 1 436 ? -3.810 -20.055 -4.275 1.00 68.19 436 ASP A N 1
ATOM 3479 C CA . ASP A 1 436 ? -4.541 -18.960 -4.926 1.00 68.19 436 ASP A CA 1
ATOM 3480 C C . ASP A 1 436 ? -4.695 -17.721 -4.025 1.00 68.19 436 ASP A C 1
ATOM 3482 O O . ASP A 1 436 ? -4.935 -16.617 -4.515 1.00 68.19 436 ASP A O 1
ATOM 3486 N N . ASN A 1 437 ? -4.512 -17.886 -2.710 1.00 85.19 437 ASN A N 1
ATOM 3487 C CA . ASN A 1 437 ? -4.535 -16.787 -1.751 1.00 85.19 437 ASN A CA 1
ATOM 3488 C C . ASN A 1 437 ? -3.194 -16.047 -1.648 1.00 85.19 437 ASN A C 1
ATOM 3490 O O . ASN A 1 437 ? -3.119 -15.037 -0.949 1.00 85.19 437 ASN A O 1
ATOM 3494 N N . ILE A 1 438 ? -2.126 -16.552 -2.274 1.00 91.31 438 ILE A N 1
ATOM 3495 C CA . ILE A 1 438 ? -0.778 -15.994 -2.159 1.00 91.31 438 ILE A CA 1
ATOM 3496 C C . ILE A 1 438 ? -0.280 -15.584 -3.538 1.00 91.31 438 ILE A C 1
ATOM 3498 O O . ILE A 1 438 ? -0.253 -16.359 -4.490 1.00 91.31 438 ILE A O 1
ATOM 3502 N N . SER A 1 439 ? 0.168 -14.341 -3.627 1.00 94.00 439 SER A N 1
ATOM 3503 C CA . SER A 1 439 ? 0.789 -13.780 -4.819 1.00 94.00 439 SER A CA 1
ATOM 3504 C C . SER A 1 439 ? 2.067 -13.040 -4.463 1.00 94.00 439 SER A C 1
ATOM 3506 O O . SER A 1 439 ? 2.275 -12.642 -3.317 1.00 94.00 439 SER A O 1
ATOM 3508 N N . PHE A 1 440 ? 2.933 -12.861 -5.451 1.00 96.25 440 PHE A N 1
ATOM 3509 C CA . PHE A 1 440 ? 4.187 -12.131 -5.318 1.00 96.25 440 PHE A CA 1
ATOM 3510 C C . PHE A 1 440 ? 4.067 -10.764 -5.982 1.00 96.25 440 PHE A C 1
ATOM 3512 O O . PHE A 1 440 ? 3.415 -10.631 -7.015 1.00 96.25 440 PHE A O 1
ATOM 3519 N N . GLY A 1 441 ? 4.704 -9.752 -5.401 1.00 96.06 441 GLY A N 1
ATOM 3520 C CA . GLY A 1 441 ? 4.718 -8.389 -5.923 1.00 96.06 441 GLY A CA 1
ATOM 3521 C C . GLY A 1 441 ? 6.135 -7.840 -6.045 1.00 96.06 441 GLY A C 1
ATOM 3522 O O . GLY A 1 441 ? 6.911 -7.892 -5.091 1.00 96.06 441 GLY A O 1
ATOM 3523 N N . GLN A 1 442 ? 6.465 -7.271 -7.199 1.00 95.12 442 GLN A N 1
ATOM 3524 C CA . GLN A 1 442 ? 7.702 -6.517 -7.416 1.00 95.12 442 GLN A CA 1
ATOM 3525 C C . GLN A 1 442 ? 7.398 -5.216 -8.155 1.00 95.12 442 GLN A C 1
ATOM 3527 O O . GLN A 1 442 ? 6.419 -5.121 -8.884 1.00 95.12 442 GLN A O 1
ATOM 3532 N N . LEU A 1 443 ? 8.245 -4.208 -8.007 1.00 93.12 443 LEU A N 1
ATOM 3533 C CA . LEU A 1 443 ? 8.179 -2.991 -8.808 1.00 93.12 443 LEU A CA 1
ATOM 3534 C C . LEU A 1 443 ? 8.510 -3.277 -10.282 1.00 93.12 443 LEU A C 1
ATOM 3536 O O . LEU A 1 443 ? 9.352 -4.127 -10.609 1.00 93.12 443 LEU A O 1
ATOM 3540 N N . TYR A 1 444 ? 7.827 -2.574 -11.184 1.00 92.75 444 TYR A N 1
ATOM 3541 C CA . TYR A 1 444 ? 8.153 -2.583 -12.604 1.00 92.75 444 TYR A CA 1
ATOM 3542 C C . TYR A 1 444 ? 9.554 -2.007 -12.839 1.00 92.75 444 TYR A C 1
ATOM 3544 O O . TYR A 1 444 ? 9.964 -1.038 -12.206 1.00 92.75 444 TYR A O 1
ATOM 3552 N N . GLY A 1 445 ? 10.312 -2.651 -13.727 1.00 88.12 445 GLY A N 1
ATOM 3553 C CA . GLY A 1 445 ? 11.709 -2.301 -13.980 1.00 88.12 445 GLY A CA 1
ATOM 3554 C C . GLY A 1 445 ? 12.707 -2.846 -12.954 1.00 88.12 445 GLY A C 1
ATOM 3555 O O . GLY A 1 445 ? 13.894 -2.639 -13.141 1.00 88.12 445 GLY A O 1
ATOM 3556 N N . MET A 1 446 ? 12.277 -3.564 -11.910 1.00 87.06 446 MET A N 1
ATOM 3557 C CA . MET A 1 446 ? 13.174 -4.038 -10.847 1.00 87.06 446 MET A CA 1
ATOM 3558 C C . MET A 1 446 ? 13.040 -5.535 -10.590 1.00 87.06 446 MET A C 1
ATOM 3560 O O . MET A 1 446 ? 11.927 -6.052 -10.457 1.00 87.06 446 MET A O 1
ATOM 3564 N N . CYS A 1 447 ? 14.177 -6.212 -10.432 1.00 87.50 447 CYS A N 1
ATOM 3565 C CA . CYS A 1 447 ? 14.273 -7.619 -10.049 1.00 87.50 447 CYS A CA 1
ATOM 3566 C C . CYS A 1 447 ? 13.456 -8.563 -10.941 1.00 87.50 447 CYS A C 1
ATOM 3568 O O . CYS A 1 447 ? 12.692 -9.407 -10.462 1.00 87.50 447 CYS A O 1
ATOM 3570 N N . ASP A 1 448 ? 13.604 -8.425 -12.256 1.00 91.12 448 ASP A N 1
ATOM 3571 C CA . ASP A 1 448 ? 12.954 -9.318 -13.221 1.00 91.12 448 ASP A CA 1
ATOM 3572 C C . ASP A 1 448 ? 13.447 -10.769 -13.092 1.00 91.12 448 ASP A C 1
ATOM 3574 O O . ASP A 1 448 ? 12.680 -11.707 -13.314 1.00 91.12 448 ASP A O 1
ATOM 3578 N N . GLN A 1 449 ? 14.673 -10.957 -12.599 1.00 91.06 449 GLN A N 1
ATOM 3579 C CA . GLN A 1 449 ? 15.234 -12.245 -12.189 1.00 91.06 449 GLN A CA 1
ATOM 3580 C C . GLN A 1 449 ? 14.495 -12.923 -11.030 1.00 91.06 449 GLN A C 1
ATOM 3582 O O . GLN A 1 449 ? 14.722 -14.098 -10.786 1.00 91.06 449 GLN A O 1
ATOM 3587 N N . ILE A 1 450 ? 13.598 -12.224 -10.331 1.00 92.06 450 ILE A N 1
ATOM 3588 C CA . ILE A 1 450 ? 12.692 -12.822 -9.341 1.00 92.06 450 ILE A CA 1
ATOM 3589 C C . ILE A 1 450 ? 11.314 -13.036 -9.969 1.00 92.06 450 ILE A C 1
ATOM 3591 O O . ILE A 1 450 ? 10.774 -14.140 -9.932 1.00 92.06 450 ILE A O 1
ATOM 3595 N N . SER A 1 451 ? 10.747 -11.991 -10.579 1.00 93.88 451 SER A N 1
ATOM 3596 C CA . SER A 1 451 ? 9.359 -12.008 -11.054 1.00 93.88 451 SER A CA 1
ATOM 3597 C C . SER A 1 451 ? 9.096 -13.037 -12.153 1.00 93.88 451 SER A C 1
ATOM 3599 O O . SER A 1 451 ? 8.109 -13.765 -12.078 1.00 93.88 451 SER A O 1
ATOM 3601 N N . PHE A 1 452 ? 9.952 -13.101 -13.177 1.00 93.31 452 PHE A N 1
ATOM 3602 C CA . PHE A 1 452 ? 9.708 -13.975 -14.327 1.00 93.31 452 PHE A CA 1
ATOM 3603 C C . PHE A 1 452 ? 9.961 -15.451 -14.006 1.00 93.31 452 PHE A C 1
ATOM 3605 O O . PHE A 1 452 ? 9.111 -16.256 -14.378 1.00 93.31 452 PHE A O 1
ATOM 3612 N N . PRO A 1 453 ? 11.012 -15.834 -13.253 1.00 92.12 453 PRO A N 1
ATOM 3613 C CA . PRO A 1 453 ? 11.138 -17.212 -12.777 1.00 92.12 453 PRO A CA 1
ATOM 3614 C C . PRO A 1 453 ? 9.981 -17.669 -11.880 1.00 92.12 453 PRO A C 1
ATOM 3616 O O . PRO A 1 453 ? 9.531 -18.804 -12.005 1.00 92.12 453 PRO A O 1
ATOM 3619 N N . LEU A 1 454 ? 9.439 -16.797 -11.018 1.00 91.44 454 LEU A N 1
ATOM 3620 C CA . LEU A 1 454 ? 8.234 -17.121 -10.238 1.00 91.44 454 LEU A CA 1
ATOM 3621 C C . LEU A 1 454 ? 7.008 -17.342 -11.138 1.00 91.44 454 LEU A C 1
ATOM 3623 O O . LEU A 1 454 ? 6.247 -18.286 -10.921 1.00 91.44 454 LEU A O 1
ATOM 3627 N N . ALA A 1 455 ? 6.817 -16.489 -12.146 1.00 90.56 455 ALA A N 1
ATOM 3628 C CA . ALA A 1 455 ? 5.703 -16.607 -13.084 1.00 90.56 455 ALA A CA 1
ATOM 3629 C C . ALA A 1 455 ? 5.819 -17.856 -13.977 1.00 90.56 455 ALA A C 1
ATOM 3631 O O . ALA A 1 455 ? 4.806 -18.506 -14.248 1.00 90.56 455 ALA A O 1
ATOM 3632 N N . ASP A 1 456 ? 7.040 -18.210 -14.394 1.00 87.88 456 ASP A N 1
ATOM 3633 C CA . ASP A 1 456 ? 7.359 -19.429 -15.152 1.00 87.88 456 ASP A CA 1
ATOM 3634 C C . ASP A 1 456 ? 7.120 -20.691 -14.309 1.00 87.88 456 ASP A C 1
ATOM 3636 O O . ASP A 1 456 ? 6.507 -21.652 -14.773 1.00 87.88 456 ASP A O 1
ATOM 3640 N N . ALA A 1 457 ? 7.453 -20.632 -13.015 1.00 84.50 457 ALA A N 1
ATOM 3641 C CA . ALA A 1 457 ? 7.108 -21.659 -12.033 1.00 84.50 457 ALA A CA 1
ATOM 3642 C C . ALA A 1 457 ? 5.598 -21.736 -11.708 1.00 84.50 457 ALA A C 1
ATOM 3644 O O . ALA A 1 457 ? 5.174 -22.585 -10.921 1.00 84.50 457 ALA A O 1
ATOM 3645 N N . GLY A 1 458 ? 4.770 -20.876 -12.312 1.00 82.62 458 GLY A N 1
ATOM 3646 C CA . GLY A 1 458 ? 3.311 -20.916 -12.217 1.00 82.62 458 GLY A CA 1
ATOM 3647 C C . GLY A 1 458 ? 2.712 -20.161 -11.029 1.00 82.62 458 GLY A C 1
ATOM 3648 O O . GLY A 1 458 ? 1.514 -20.304 -10.782 1.00 82.62 458 GLY A O 1
ATOM 3649 N N . PHE A 1 459 ? 3.499 -19.363 -10.300 1.00 87.00 459 PHE A N 1
ATOM 3650 C CA . PHE A 1 459 ? 2.975 -18.506 -9.236 1.00 87.00 459 PHE A CA 1
ATOM 3651 C C . PHE A 1 459 ? 2.267 -17.270 -9.800 1.00 87.00 459 PHE A C 1
ATOM 3653 O O . PHE A 1 459 ? 2.587 -16.774 -10.881 1.00 87.00 459 PHE A O 1
ATOM 3660 N N . LEU A 1 460 ? 1.312 -16.735 -9.036 1.00 90.88 460 LEU A N 1
ATOM 3661 C CA . LEU A 1 460 ? 0.671 -15.464 -9.347 1.00 90.88 460 LEU A CA 1
ATOM 3662 C C . LEU A 1 460 ? 1.625 -14.313 -9.005 1.00 90.88 460 LEU A C 1
ATOM 3664 O O . LEU A 1 460 ? 1.942 -14.096 -7.836 1.00 90.88 460 LEU A O 1
ATOM 3668 N N . VAL A 1 461 ? 2.081 -13.582 -10.021 1.00 94.31 461 VAL A N 1
ATOM 3669 C CA . VAL A 1 461 ? 3.047 -12.485 -9.873 1.00 94.31 461 VAL A CA 1
ATOM 3670 C C . VAL A 1 461 ? 2.455 -11.182 -10.396 1.00 94.31 461 VAL A C 1
ATOM 3672 O O . VAL A 1 461 ? 1.899 -11.148 -11.494 1.00 94.31 461 VAL A O 1
ATOM 3675 N N . TYR A 1 462 ? 2.626 -10.110 -9.628 1.00 96.69 462 TYR A N 1
ATOM 3676 C CA . TYR A 1 462 ? 2.273 -8.745 -9.991 1.00 96.69 462 TYR A CA 1
ATOM 3677 C C . TYR A 1 462 ? 3.521 -7.880 -10.135 1.00 96.69 462 TYR A C 1
ATOM 3679 O O . TYR A 1 462 ? 4.404 -7.880 -9.273 1.00 96.69 462 TYR A O 1
ATOM 3687 N N . LYS A 1 463 ? 3.551 -7.069 -11.193 1.00 96.88 463 LYS A N 1
ATOM 3688 C CA . LYS A 1 463 ? 4.401 -5.883 -11.261 1.00 96.88 463 LYS A CA 1
ATOM 3689 C C . LYS A 1 463 ? 3.599 -4.651 -10.862 1.00 96.88 463 LYS A C 1
ATOM 3691 O O . LYS A 1 463 ? 2.593 -4.346 -11.498 1.00 96.88 463 LYS A O 1
ATOM 3696 N N . TYR A 1 464 ? 4.046 -3.948 -9.828 1.00 96.56 464 TYR A N 1
ATOM 3697 C CA . TYR A 1 464 ? 3.537 -2.625 -9.483 1.00 96.56 464 TYR A CA 1
ATOM 3698 C C . TYR A 1 464 ? 3.982 -1.645 -10.568 1.00 96.56 464 TYR A C 1
ATOM 3700 O O . TYR A 1 464 ? 5.184 -1.477 -10.792 1.00 96.56 464 TYR A O 1
ATOM 3708 N N . LEU A 1 465 ? 3.013 -1.077 -11.277 1.00 95.31 465 LEU A N 1
ATOM 3709 C CA . LEU A 1 465 ? 3.193 -0.463 -12.582 1.00 95.31 465 LEU A CA 1
ATOM 3710 C C . LEU A 1 465 ? 2.761 1.012 -12.534 1.00 95.31 465 LEU A C 1
ATOM 3712 O O . LEU A 1 465 ? 1.594 1.303 -12.800 1.00 95.31 465 LEU A O 1
ATOM 3716 N N . PRO A 1 466 ? 3.677 1.932 -12.189 1.00 94.81 466 PRO A N 1
ATOM 3717 C CA . PRO A 1 466 ? 3.380 3.356 -12.135 1.00 94.81 466 PRO A CA 1
ATOM 3718 C C . PRO A 1 466 ? 3.252 3.934 -13.548 1.00 94.81 466 PRO A C 1
ATOM 3720 O O . PRO A 1 466 ? 3.997 3.553 -14.459 1.00 94.81 466 PRO A O 1
ATOM 3723 N N . PHE A 1 467 ? 2.343 4.885 -13.723 1.00 95.31 467 PHE A N 1
ATOM 3724 C CA . PHE A 1 467 ? 2.212 5.683 -14.939 1.00 95.31 467 PHE A CA 1
ATOM 3725 C C . PHE A 1 467 ? 1.782 7.115 -14.603 1.00 95.31 467 PHE A C 1
ATOM 3727 O O . PHE A 1 467 ? 1.224 7.371 -13.534 1.00 95.31 467 PHE A O 1
ATOM 3734 N N . GLY A 1 468 ? 2.066 8.040 -15.516 1.00 93.56 468 GLY A N 1
ATOM 3735 C CA . GLY A 1 468 ? 1.720 9.452 -15.373 1.00 93.56 468 GLY A CA 1
ATOM 3736 C C . GLY A 1 468 ? 2.759 10.390 -15.998 1.00 93.56 468 GLY A C 1
ATOM 3737 O O . GLY A 1 468 ? 3.846 9.940 -16.393 1.00 93.56 468 GLY A O 1
ATOM 3738 N N . PRO A 1 469 ? 2.454 11.693 -16.092 1.00 89.31 469 PRO A N 1
ATOM 3739 C CA . PRO A 1 469 ? 3.362 12.701 -16.631 1.00 89.31 469 PRO A CA 1
ATOM 3740 C C . PRO A 1 469 ? 4.698 12.751 -15.881 1.00 89.31 469 PRO A C 1
ATOM 3742 O O . PRO A 1 469 ? 4.752 12.580 -14.666 1.00 89.31 469 PRO A O 1
ATOM 3745 N N . VAL A 1 470 ? 5.798 13.047 -16.583 1.00 84.06 470 VAL A N 1
ATOM 3746 C CA . VAL A 1 470 ? 7.160 13.034 -16.001 1.00 84.06 470 VAL A CA 1
ATOM 3747 C C . VAL A 1 470 ? 7.272 13.861 -14.712 1.00 84.06 470 VAL A C 1
ATOM 3749 O O . VAL A 1 470 ? 7.930 13.421 -13.772 1.00 84.06 470 VAL A O 1
ATOM 3752 N N . GLY A 1 471 ? 6.631 15.035 -14.661 1.00 78.62 471 GLY A N 1
ATOM 3753 C CA . GLY A 1 471 ? 6.662 15.916 -13.490 1.00 78.62 471 GLY A CA 1
ATOM 3754 C C . GLY A 1 471 ? 6.000 15.304 -12.253 1.00 78.62 471 GLY A C 1
ATOM 3755 O O . GLY A 1 471 ? 6.586 15.344 -11.176 1.00 78.62 471 GLY A O 1
ATOM 3756 N N . GLU A 1 472 ? 4.832 14.682 -12.420 1.00 81.12 472 GLU A N 1
ATOM 3757 C CA . GLU A 1 472 ? 4.075 14.043 -11.331 1.00 81.12 472 GLU A CA 1
ATOM 3758 C C . GLU A 1 472 ? 4.791 12.797 -10.792 1.00 81.12 472 GLU A C 1
ATOM 3760 O O . GLU A 1 472 ? 4.776 12.521 -9.596 1.00 81.12 472 GLU A O 1
ATOM 3765 N N . VAL A 1 473 ? 5.491 12.067 -11.665 1.00 84.44 473 VAL A N 1
ATOM 3766 C CA . VAL A 1 473 ? 6.151 10.799 -11.314 1.00 84.44 473 VAL A CA 1
ATOM 3767 C C . VAL A 1 473 ? 7.555 10.999 -10.720 1.00 84.44 473 VAL A C 1
ATOM 3769 O O . VAL A 1 473 ? 8.156 10.062 -10.187 1.00 84.44 473 VAL A O 1
ATOM 3772 N N . LEU A 1 474 ? 8.113 12.212 -10.773 1.00 79.12 474 LEU A N 1
ATOM 3773 C CA . LEU A 1 474 ? 9.483 12.480 -10.328 1.00 79.12 474 LEU A CA 1
ATOM 3774 C C . LEU A 1 474 ? 9.732 12.145 -8.841 1.00 79.12 474 LEU A C 1
ATOM 3776 O O . LEU A 1 474 ? 10.706 11.430 -8.575 1.00 79.12 474 LEU A O 1
ATOM 3780 N N . PRO A 1 475 ? 8.880 12.551 -7.873 1.00 78.38 475 PRO A N 1
ATOM 3781 C CA . PRO A 1 475 ? 9.072 12.185 -6.466 1.00 78.38 475 PRO A CA 1
ATOM 3782 C C . PRO A 1 475 ? 9.089 10.666 -6.252 1.00 78.38 475 PRO A C 1
ATOM 3784 O O . PRO A 1 475 ? 9.894 10.139 -5.480 1.00 78.38 475 PRO A O 1
ATOM 3787 N N . TYR A 1 476 ? 8.245 9.936 -6.986 1.00 81.69 476 TYR A N 1
ATOM 3788 C CA . TYR A 1 476 ? 8.239 8.477 -6.969 1.00 81.69 476 TYR A CA 1
ATOM 3789 C C . TYR A 1 476 ? 9.556 7.894 -7.499 1.00 81.69 476 TYR A C 1
ATOM 3791 O O . TYR A 1 476 ? 10.128 7.004 -6.864 1.00 81.69 476 TYR A O 1
ATOM 3799 N N . LEU A 1 477 ? 10.067 8.400 -8.627 1.00 80.81 477 LEU A N 1
ATOM 3800 C CA . LEU A 1 477 ? 11.318 7.927 -9.231 1.00 80.81 477 LEU A CA 1
ATOM 3801 C C . LEU A 1 477 ? 12.520 8.107 -8.307 1.00 80.81 477 LEU A C 1
ATOM 3803 O O . LEU A 1 477 ? 13.348 7.202 -8.210 1.00 80.81 477 LEU A O 1
ATOM 3807 N N . LEU A 1 478 ? 12.602 9.239 -7.607 1.00 76.81 478 LEU A N 1
ATOM 3808 C CA . LEU A 1 478 ? 13.680 9.505 -6.654 1.00 76.81 478 LEU A CA 1
ATOM 3809 C C . LEU A 1 478 ? 13.671 8.484 -5.512 1.00 76.81 478 LEU A C 1
ATOM 3811 O O . LEU A 1 478 ? 14.705 7.882 -5.218 1.00 76.81 478 LEU A O 1
ATOM 3815 N N . ARG A 1 479 ? 12.493 8.184 -4.949 1.0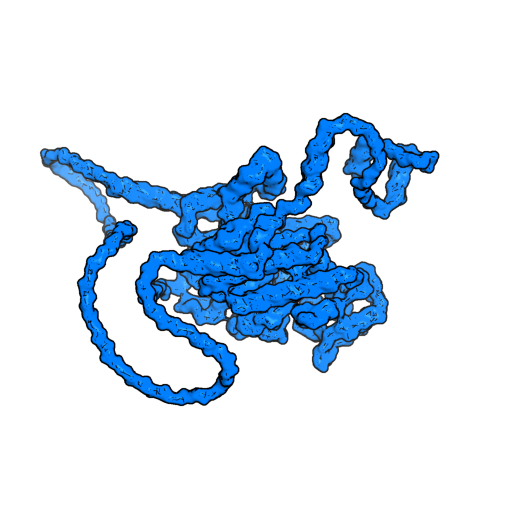0 77.31 479 ARG A N 1
ATOM 3816 C CA . ARG A 1 479 ? 12.352 7.137 -3.921 1.00 77.31 479 ARG A CA 1
ATOM 3817 C C . ARG A 1 479 ? 12.756 5.756 -4.444 1.00 77.31 479 ARG A C 1
ATOM 3819 O O . ARG A 1 479 ? 13.400 4.991 -3.730 1.00 77.31 479 ARG A O 1
ATOM 3826 N N . ARG A 1 480 ? 12.430 5.432 -5.702 1.00 76.75 480 ARG A N 1
ATOM 3827 C CA . ARG A 1 480 ? 12.854 4.175 -6.350 1.00 76.75 480 ARG A CA 1
ATOM 3828 C C . ARG A 1 480 ? 14.359 4.105 -6.572 1.00 76.75 480 ARG A C 1
ATOM 3830 O O . ARG A 1 480 ? 14.949 3.035 -6.425 1.00 76.75 480 ARG A O 1
ATOM 3837 N N . ALA A 1 481 ? 14.992 5.222 -6.911 1.00 71.56 481 ALA A N 1
ATOM 3838 C CA . ALA A 1 481 ? 16.438 5.284 -7.055 1.00 71.56 481 ALA A CA 1
ATOM 3839 C C . ALA A 1 481 ? 17.138 5.062 -5.699 1.00 71.56 481 ALA A C 1
ATOM 3841 O O . ALA A 1 481 ? 18.050 4.239 -5.621 1.00 71.56 481 ALA A O 1
ATOM 3842 N N . GLN A 1 482 ? 16.652 5.705 -4.629 1.00 70.81 482 GLN A N 1
ATOM 3843 C CA . GLN A 1 482 ? 17.161 5.550 -3.257 1.00 70.81 482 GLN A CA 1
ATOM 3844 C C . GLN A 1 482 ? 16.986 4.120 -2.709 1.00 70.81 482 GLN A C 1
ATOM 3846 O O . GLN A 1 482 ? 17.878 3.574 -2.058 1.00 70.81 482 GLN A O 1
ATOM 3851 N N . GLU A 1 483 ? 15.856 3.469 -3.003 1.00 68.75 483 GLU A N 1
ATOM 3852 C CA . GLU A 1 483 ? 15.620 2.069 -2.625 1.00 68.75 483 GLU A CA 1
ATOM 3853 C C . GLU A 1 483 ? 16.620 1.117 -3.307 1.00 68.75 483 GLU A C 1
ATOM 3855 O O . GLU A 1 483 ? 17.148 0.205 -2.672 1.00 68.75 483 GLU A O 1
ATOM 3860 N N . ASN A 1 484 ? 16.937 1.360 -4.584 1.00 63.94 484 ASN A N 1
ATOM 3861 C CA . ASN A 1 484 ? 17.908 0.571 -5.350 1.00 63.94 484 ASN A CA 1
ATOM 3862 C C . ASN A 1 484 ? 19.359 0.787 -4.906 1.00 63.94 484 ASN A C 1
ATOM 3864 O O . ASN A 1 484 ? 20.172 -0.141 -4.950 1.00 63.94 484 ASN A O 1
ATOM 3868 N N . SER A 1 485 ? 19.708 2.003 -4.486 1.00 61.03 485 SER A N 1
ATOM 3869 C CA . SER A 1 485 ? 21.064 2.317 -4.036 1.00 61.03 485 SER A CA 1
ATOM 3870 C C . SER A 1 485 ? 21.394 1.703 -2.682 1.00 61.03 485 SER A C 1
ATOM 3872 O O . SER A 1 485 ? 22.534 1.307 -2.453 1.00 61.03 485 SER A O 1
ATOM 3874 N N . ALA A 1 486 ? 20.398 1.566 -1.802 1.00 56.56 486 ALA A N 1
ATOM 3875 C CA . ALA A 1 486 ? 20.566 0.930 -0.497 1.00 56.56 486 ALA A CA 1
ATOM 3876 C C . ALA A 1 486 ? 20.937 -0.564 -0.598 1.00 56.56 486 ALA A C 1
ATOM 3878 O O . ALA A 1 486 ? 21.364 -1.158 0.390 1.00 56.56 486 ALA A O 1
ATOM 3879 N N . VAL A 1 487 ? 20.805 -1.181 -1.782 1.00 57.66 487 VAL A N 1
ATOM 3880 C CA . VAL A 1 487 ? 21.014 -2.620 -1.992 1.00 57.66 487 VAL A CA 1
ATOM 3881 C C . VAL A 1 487 ? 22.032 -2.896 -3.111 1.00 57.66 487 VAL A C 1
ATOM 3883 O O . VAL A 1 487 ? 21.781 -3.658 -4.047 1.00 57.66 487 VAL A O 1
ATOM 3886 N N . MET A 1 488 ? 23.214 -2.274 -3.009 1.00 55.78 488 MET A N 1
ATOM 3887 C CA . MET A 1 488 ? 24.258 -2.307 -4.049 1.00 55.78 488 MET A CA 1
ATOM 3888 C C . MET A 1 488 ? 24.674 -3.717 -4.508 1.00 55.78 488 MET A C 1
ATOM 3890 O O . MET A 1 488 ? 24.886 -3.923 -5.703 1.00 55.78 488 MET A O 1
ATOM 3894 N N . GLU A 1 489 ? 24.759 -4.704 -3.608 1.00 60.06 489 GLU A N 1
ATOM 3895 C CA . GLU A 1 489 ? 25.140 -6.079 -3.980 1.00 60.06 489 GLU A CA 1
ATOM 3896 C C . GLU A 1 489 ? 24.130 -6.733 -4.938 1.00 60.06 489 GLU A C 1
ATOM 3898 O O . GLU A 1 489 ? 24.519 -7.392 -5.906 1.00 60.06 489 GLU A O 1
ATOM 3903 N N . LYS A 1 490 ? 22.826 -6.496 -4.735 1.00 67.00 490 LYS A N 1
ATOM 3904 C CA . LYS A 1 490 ? 21.771 -7.036 -5.611 1.00 67.00 490 LYS A CA 1
ATOM 3905 C C . LYS A 1 490 ? 21.767 -6.350 -6.969 1.00 67.00 490 LYS A C 1
ATOM 3907 O O . LYS A 1 490 ? 21.626 -7.018 -7.992 1.00 67.00 490 LYS A O 1
ATOM 3912 N N . THR A 1 491 ? 22.004 -5.041 -6.982 1.00 70.69 491 THR A N 1
ATOM 3913 C CA . THR A 1 491 ? 22.153 -4.254 -8.210 1.00 70.69 491 THR A CA 1
ATOM 3914 C C . THR A 1 491 ? 23.293 -4.791 -9.081 1.00 70.69 491 THR A C 1
ATOM 3916 O O . THR A 1 491 ? 23.145 -4.906 -10.300 1.00 70.69 491 THR A O 1
ATOM 3919 N N . GLN A 1 492 ? 24.410 -5.207 -8.473 1.00 77.62 492 GLN A N 1
ATOM 3920 C CA . GLN A 1 492 ? 25.533 -5.796 -9.203 1.00 77.62 492 GLN A CA 1
ATOM 3921 C C . GLN A 1 492 ? 25.211 -7.186 -9.774 1.00 77.62 492 GLN A C 1
ATOM 3923 O O . GLN A 1 492 ? 25.619 -7.502 -10.897 1.00 77.62 492 GLN A O 1
ATOM 3928 N N . PHE A 1 493 ? 24.476 -8.014 -9.028 1.00 82.81 493 PHE A N 1
ATOM 3929 C CA . PHE A 1 493 ? 24.018 -9.322 -9.500 1.00 82.81 493 PHE A CA 1
ATOM 3930 C C . PHE A 1 493 ? 23.080 -9.191 -10.710 1.00 82.81 493 PHE A C 1
ATOM 3932 O O . PHE A 1 493 ? 23.328 -9.799 -11.753 1.00 82.81 493 PHE A O 1
ATOM 3939 N N . GLU A 1 494 ? 22.070 -8.323 -10.619 1.00 84.56 494 GLU A N 1
ATOM 3940 C CA . GLU A 1 494 ? 21.126 -8.049 -11.709 1.00 84.56 494 GLU A CA 1
ATOM 3941 C C . GLU A 1 494 ? 21.838 -7.509 -12.959 1.00 84.56 494 GLU A C 1
ATOM 3943 O O . GLU A 1 494 ? 21.610 -7.981 -14.077 1.00 84.56 494 GLU A O 1
ATOM 3948 N N . TYR A 1 495 ? 22.789 -6.588 -12.772 1.00 86.88 495 TYR A N 1
ATOM 3949 C CA . TYR A 1 495 ? 23.632 -6.080 -13.853 1.00 86.88 495 TYR A CA 1
ATOM 3950 C C . TYR A 1 495 ? 24.415 -7.197 -14.560 1.00 86.88 495 TYR A C 1
ATOM 3952 O O . TYR A 1 495 ? 24.508 -7.222 -15.792 1.00 86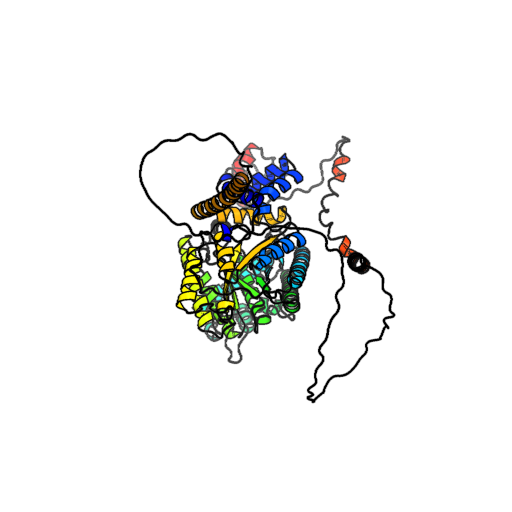.88 495 TYR A O 1
ATOM 3960 N N . ASN A 1 496 ? 24.979 -8.137 -13.798 1.00 89.94 496 ASN A N 1
ATOM 3961 C CA . ASN A 1 496 ? 25.741 -9.252 -14.351 1.00 89.94 496 ASN A CA 1
ATOM 3962 C C . ASN A 1 496 ? 24.855 -10.214 -15.150 1.00 89.94 496 ASN A C 1
ATOM 3964 O O . ASN A 1 496 ? 25.266 -10.627 -16.236 1.00 89.94 496 ASN A O 1
ATOM 3968 N N . LEU A 1 497 ? 23.642 -10.515 -14.680 1.00 90.94 497 LEU A N 1
ATOM 3969 C CA . LEU A 1 497 ? 22.689 -11.341 -15.427 1.00 90.94 497 LEU A CA 1
ATOM 3970 C C . LEU A 1 497 ? 22.240 -10.662 -16.729 1.00 90.94 497 LEU A C 1
ATOM 3972 O O . LEU A 1 497 ? 22.232 -11.297 -17.783 1.00 90.94 497 LEU A O 1
ATOM 3976 N N . MET A 1 498 ? 21.954 -9.355 -16.706 1.00 92.19 498 MET A N 1
ATOM 3977 C CA . MET A 1 498 ? 21.648 -8.604 -17.931 1.00 92.19 498 MET A CA 1
ATOM 3978 C C . MET A 1 498 ? 22.821 -8.616 -18.918 1.00 92.19 498 MET A C 1
ATOM 3980 O O . MET A 1 498 ? 22.626 -8.797 -20.122 1.00 92.19 498 MET A O 1
ATOM 3984 N N . LYS A 1 499 ? 24.057 -8.477 -18.420 1.00 92.44 499 LYS A N 1
ATOM 3985 C CA . LYS A 1 499 ? 25.276 -8.577 -19.235 1.00 92.44 499 LYS A CA 1
ATOM 3986 C C . LYS A 1 499 ? 25.441 -9.973 -19.839 1.00 92.44 499 LYS A C 1
ATOM 3988 O O . LYS A 1 499 ? 25.868 -10.075 -20.989 1.00 92.44 499 LYS A O 1
ATOM 3993 N N . GLN A 1 500 ? 25.134 -11.032 -19.090 1.00 92.00 500 GLN A N 1
ATOM 3994 C CA . GLN A 1 500 ? 25.151 -12.410 -19.589 1.00 92.00 500 GLN A CA 1
ATOM 3995 C C . GLN A 1 500 ? 24.121 -12.606 -20.704 1.00 92.00 500 GLN A C 1
ATOM 3997 O O . GLN A 1 500 ? 24.494 -13.079 -21.775 1.00 92.00 500 GLN A O 1
ATOM 4002 N N . GLU A 1 501 ? 22.877 -12.159 -20.515 1.00 93.50 501 GLU A N 1
ATOM 4003 C CA . GLU A 1 501 ? 21.838 -12.265 -21.547 1.00 93.50 501 GLU A CA 1
ATOM 4004 C C . GLU A 1 501 ? 22.192 -11.444 -22.796 1.00 93.50 501 GLU A C 1
ATOM 4006 O O . GLU A 1 501 ? 22.040 -11.913 -23.927 1.00 93.50 501 GLU A O 1
ATOM 4011 N N . LEU A 1 502 ? 22.730 -10.232 -22.625 1.00 93.19 502 LEU A N 1
ATOM 4012 C CA . LEU A 1 502 ? 23.176 -9.411 -23.748 1.00 93.19 502 LEU A CA 1
ATOM 4013 C C . LEU A 1 502 ? 24.314 -10.091 -24.520 1.00 93.19 502 LEU A C 1
ATOM 4015 O O . LEU A 1 502 ? 24.263 -10.153 -25.749 1.00 93.19 502 LEU A O 1
ATOM 4019 N N . LYS A 1 503 ? 25.311 -10.645 -23.815 1.00 91.88 503 LYS A N 1
ATOM 4020 C CA . LYS A 1 503 ? 26.378 -11.443 -24.432 1.00 91.88 503 LYS A CA 1
ATOM 4021 C C . LYS A 1 503 ? 25.791 -12.629 -25.185 1.00 91.88 503 LYS A C 1
ATOM 4023 O O . LYS A 1 503 ? 26.101 -12.779 -26.359 1.00 91.88 503 LYS A O 1
ATOM 4028 N N . ARG A 1 504 ? 24.909 -13.415 -24.563 1.00 91.88 504 ARG A N 1
ATOM 4029 C CA . ARG A 1 504 ? 24.260 -14.573 -25.191 1.00 91.88 504 ARG A CA 1
ATOM 4030 C C . ARG A 1 504 ? 23.607 -14.188 -26.520 1.00 91.88 504 ARG A C 1
ATOM 4032 O O . ARG A 1 504 ? 23.862 -14.826 -27.533 1.00 91.88 504 ARG A O 1
ATOM 4039 N N . ARG A 1 505 ? 22.843 -13.090 -26.552 1.00 92.44 505 ARG A N 1
ATOM 4040 C CA . ARG A 1 505 ? 22.193 -12.588 -27.779 1.00 92.44 505 ARG A CA 1
ATOM 4041 C C . ARG A 1 505 ? 23.174 -12.139 -28.857 1.00 92.44 505 ARG A C 1
ATOM 4043 O O . ARG A 1 505 ? 22.874 -12.284 -30.037 1.00 92.44 505 ARG A O 1
ATOM 4050 N N . LEU A 1 506 ? 24.306 -11.550 -28.476 1.00 88.88 506 LEU A N 1
ATOM 4051 C CA . LEU A 1 506 ? 25.335 -11.117 -29.424 1.00 88.88 506 LEU A CA 1
ATOM 4052 C C . LEU A 1 506 ? 26.144 -12.309 -29.961 1.00 88.88 506 LEU A C 1
ATOM 4054 O O . LEU A 1 506 ? 26.416 -12.359 -31.157 1.00 88.88 506 LEU A O 1
ATOM 4058 N N . PHE A 1 507 ? 26.459 -13.289 -29.110 1.00 84.81 507 PHE A N 1
ATOM 4059 C CA . PHE A 1 507 ? 27.185 -14.505 -29.486 1.00 84.81 507 PHE A CA 1
ATOM 4060 C C . PHE A 1 507 ? 26.351 -15.450 -30.362 1.00 84.81 507 PHE A C 1
ATOM 4062 O O . PHE A 1 507 ? 26.884 -15.957 -31.342 1.00 84.81 507 PHE A O 1
ATOM 4069 N N . CYS A 1 508 ? 25.050 -15.632 -30.097 1.00 72.00 508 CYS A N 1
ATOM 4070 C CA . CYS A 1 508 ? 24.181 -16.430 -30.978 1.00 72.00 508 CYS A CA 1
ATOM 4071 C C . CYS A 1 508 ? 24.133 -15.862 -32.407 1.00 72.00 508 CYS A C 1
ATOM 4073 O O . CYS A 1 508 ? 24.180 -16.618 -33.368 1.00 72.00 508 CYS A O 1
ATOM 4075 N N . ILE A 1 509 ? 24.102 -14.533 -32.560 1.00 65.44 509 ILE A N 1
ATOM 4076 C CA . ILE A 1 509 ? 24.130 -13.885 -33.882 1.00 65.44 509 ILE A CA 1
ATOM 4077 C C . ILE A 1 509 ? 25.492 -14.058 -34.549 1.00 65.44 509 ILE A C 1
ATOM 4079 O O . ILE A 1 509 ? 25.556 -14.285 -35.751 1.00 65.44 509 ILE A O 1
ATOM 4083 N N . PHE A 1 510 ? 26.579 -13.949 -33.785 1.00 61.84 510 PHE A N 1
ATOM 4084 C CA . PHE A 1 510 ? 27.924 -14.176 -34.306 1.00 61.84 510 PHE A CA 1
ATOM 4085 C C . PHE A 1 510 ? 28.089 -15.607 -34.839 1.00 61.84 510 PHE A C 1
ATOM 4087 O O . PHE A 1 510 ? 28.643 -15.782 -35.919 1.00 61.84 510 PHE A O 1
ATOM 4094 N N . TRP A 1 511 ? 27.542 -16.604 -34.137 1.00 58.03 511 TRP A N 1
ATOM 4095 C CA . TRP A 1 511 ? 27.587 -18.005 -34.559 1.00 58.03 511 TRP A CA 1
ATOM 4096 C C . TRP A 1 511 ? 26.708 -18.286 -35.785 1.00 58.03 511 TRP A C 1
ATOM 4098 O O . TRP A 1 511 ? 27.213 -18.792 -36.782 1.00 58.03 511 TRP A O 1
ATOM 4108 N N . LEU A 1 512 ? 25.453 -17.816 -35.790 1.00 58.59 512 LEU A N 1
ATOM 4109 C CA . LEU A 1 512 ? 24.560 -17.902 -36.959 1.00 58.59 512 LEU A CA 1
ATOM 4110 C C . LEU A 1 512 ? 25.133 -17.184 -38.192 1.00 58.59 512 LEU A C 1
ATOM 4112 O O . LEU A 1 512 ? 24.875 -17.569 -39.330 1.00 58.59 512 LEU A O 1
ATOM 4116 N N . LYS A 1 513 ? 25.934 -16.132 -37.987 1.00 55.69 513 LYS A N 1
ATOM 4117 C CA . LYS A 1 513 ? 26.620 -15.414 -39.067 1.00 55.69 513 LYS A CA 1
ATOM 4118 C C . LYS A 1 513 ? 27.897 -16.122 -39.537 1.00 55.69 513 LYS A C 1
ATOM 4120 O O . LYS A 1 513 ? 28.296 -15.894 -40.672 1.00 55.69 513 LYS A O 1
ATOM 4125 N N . MET A 1 514 ? 28.518 -16.964 -38.705 1.00 53.81 514 MET A N 1
ATOM 4126 C CA . MET A 1 514 ? 29.661 -17.807 -39.083 1.00 53.81 514 MET A CA 1
ATOM 4127 C C . MET A 1 514 ? 29.240 -19.087 -39.813 1.00 53.81 514 MET A C 1
ATOM 4129 O O . MET A 1 514 ? 29.923 -19.485 -40.751 1.00 53.81 514 MET A O 1
ATOM 4133 N N . GLU A 1 515 ? 28.105 -19.690 -39.453 1.00 52.19 515 GLU A N 1
ATOM 4134 C CA . GLU A 1 515 ? 27.536 -20.835 -40.186 1.00 52.19 515 GLU A CA 1
ATOM 4135 C C . GLU A 1 515 ? 27.041 -20.464 -41.591 1.00 52.19 515 GLU A C 1
ATOM 4137 O O . GLU A 1 515 ? 27.093 -21.290 -42.497 1.00 52.19 515 GLU A O 1
ATOM 4142 N N . ASN A 1 516 ? 26.650 -19.204 -41.804 1.00 50.62 516 ASN A N 1
ATOM 4143 C CA . ASN A 1 516 ? 26.231 -18.681 -43.108 1.00 50.62 516 ASN A CA 1
ATOM 4144 C C . ASN A 1 516 ? 27.384 -18.117 -43.966 1.00 50.62 516 ASN A C 1
ATOM 4146 O O . ASN A 1 516 ? 27.135 -17.450 -44.972 1.00 50.62 516 ASN A O 1
ATOM 4150 N N . VAL A 1 517 ? 28.649 -18.356 -43.599 1.00 44.16 517 VAL A N 1
ATOM 4151 C CA . VAL A 1 517 ? 29.788 -18.046 -44.479 1.00 44.16 517 VAL A CA 1
ATOM 4152 C C . VAL A 1 517 ? 29.902 -19.164 -45.522 1.00 44.16 517 VAL A C 1
ATOM 4154 O O . VAL A 1 517 ? 30.080 -20.321 -45.133 1.00 44.16 517 VAL A O 1
ATOM 4157 N N . PRO A 1 518 ? 29.836 -18.872 -46.837 1.00 42.12 518 PRO A N 1
ATOM 4158 C CA . PRO A 1 518 ? 30.027 -19.890 -47.860 1.00 42.12 518 PRO A CA 1
ATOM 4159 C C . PRO A 1 518 ? 31.408 -20.518 -47.678 1.00 42.12 518 PRO A C 1
ATOM 4161 O O . PRO A 1 518 ? 32.424 -19.822 -47.733 1.00 42.12 518 PRO A O 1
ATOM 4164 N N . LYS A 1 519 ? 31.462 -21.833 -47.453 1.00 44.53 519 LYS A N 1
ATOM 4165 C CA . LYS A 1 519 ? 32.723 -22.572 -47.530 1.00 44.53 519 LYS A CA 1
ATOM 4166 C C . LYS A 1 519 ? 33.189 -22.515 -48.983 1.00 44.53 519 LYS A C 1
ATOM 4168 O O . LYS A 1 519 ? 32.679 -23.254 -49.820 1.00 44.53 519 LYS A O 1
ATOM 4173 N N . GLU A 1 520 ? 34.130 -21.624 -49.291 1.00 39.38 520 GLU A N 1
ATOM 4174 C CA . GLU A 1 520 ? 34.842 -21.654 -50.567 1.00 39.38 520 GLU A CA 1
ATOM 4175 C C . GLU A 1 520 ? 35.501 -23.027 -50.724 1.00 39.38 520 GLU A C 1
ATOM 4177 O O . GLU A 1 520 ? 36.392 -23.417 -49.964 1.00 39.38 520 GLU A O 1
ATOM 4182 N N . SER A 1 521 ? 35.039 -23.777 -51.720 1.00 37.88 521 SER A N 1
ATOM 4183 C CA . SER A 1 521 ? 35.632 -25.034 -52.141 1.00 37.88 521 SER A CA 1
ATOM 4184 C C . SER A 1 521 ? 37.018 -24.763 -52.726 1.00 37.88 521 SER A C 1
ATOM 4186 O O . SER A 1 521 ? 37.152 -24.419 -53.902 1.00 37.88 521 SER A O 1
ATOM 4188 N N . LYS A 1 522 ? 38.072 -24.939 -51.928 1.00 35.41 522 LYS A N 1
ATOM 4189 C CA . LYS A 1 522 ? 39.415 -25.138 -52.476 1.00 35.41 522 LYS A CA 1
ATOM 4190 C C . LYS A 1 522 ? 39.528 -26.576 -52.961 1.00 35.41 522 LYS A C 1
ATOM 4192 O O . LYS A 1 522 ? 39.826 -27.484 -52.194 1.00 35.41 522 LYS A O 1
ATOM 4197 N N . ALA A 1 523 ? 39.284 -26.758 -54.253 1.00 36.69 523 ALA A N 1
ATOM 4198 C CA . ALA A 1 523 ? 39.853 -27.870 -54.988 1.00 36.69 523 ALA A CA 1
ATOM 4199 C C . ALA A 1 523 ? 41.378 -27.694 -55.016 1.00 36.69 523 ALA A C 1
ATOM 4201 O O . ALA A 1 523 ? 41.855 -26.636 -55.423 1.00 36.69 523 ALA A O 1
ATOM 4202 N N . ASN A 1 524 ? 42.121 -28.704 -54.564 1.00 32.16 524 ASN A N 1
ATOM 4203 C CA . ASN A 1 524 ? 43.349 -29.144 -55.222 1.00 32.16 524 ASN A CA 1
ATOM 4204 C C . ASN A 1 524 ? 43.819 -30.498 -54.668 1.00 32.16 524 ASN A C 1
ATOM 4206 O O . ASN A 1 524 ? 44.220 -30.594 -53.516 1.00 32.16 524 ASN A O 1
ATOM 4210 N N . VAL A 1 525 ? 43.729 -31.489 -55.561 1.00 33.84 525 VAL A N 1
ATOM 4211 C CA . VAL A 1 525 ? 44.746 -32.481 -55.953 1.00 33.84 525 VAL A CA 1
ATOM 4212 C C . VAL A 1 525 ? 45.455 -33.271 -54.842 1.00 33.84 525 VAL A C 1
ATOM 4214 O O . VAL A 1 525 ? 46.251 -32.742 -54.073 1.00 33.84 525 VAL A O 1
ATOM 4217 N N . GLU A 1 526 ? 45.180 -34.576 -54.877 1.00 33.16 526 GLU A N 1
ATOM 4218 C CA . GLU A 1 526 ? 45.867 -35.695 -54.227 1.00 33.16 526 GLU A CA 1
ATOM 4219 C C . GLU A 1 526 ? 47.397 -35.657 -54.378 1.00 33.16 526 GLU A C 1
ATOM 4221 O O . GLU A 1 526 ? 47.916 -35.325 -55.445 1.00 33.16 526 GLU A O 1
ATOM 4226 N N . ASN A 1 527 ? 48.106 -36.060 -53.320 1.00 30.28 527 ASN A N 1
ATOM 4227 C CA . ASN A 1 527 ? 49.151 -37.089 -53.368 1.00 30.28 527 ASN A CA 1
ATOM 4228 C C . ASN A 1 527 ? 49.490 -37.563 -51.943 1.00 30.28 527 ASN A C 1
ATOM 4230 O O . ASN A 1 527 ? 49.377 -36.803 -50.979 1.00 30.28 527 ASN A O 1
ATOM 4234 N N . ASP A 1 528 ? 49.859 -38.838 -51.873 1.00 31.80 528 ASP A N 1
ATOM 4235 C CA . ASP A 1 528 ? 49.977 -39.721 -50.712 1.00 31.80 528 ASP A CA 1
ATOM 4236 C C . ASP A 1 528 ? 51.114 -39.386 -49.721 1.00 31.80 528 ASP A C 1
ATOM 4238 O O . ASP A 1 528 ? 52.116 -38.779 -50.095 1.00 31.80 528 ASP A O 1
ATOM 4242 N N . ASP A 1 529 ? 50.941 -39.789 -48.451 1.00 30.73 529 ASP A N 1
ATOM 4243 C CA . ASP A 1 529 ? 51.778 -40.789 -47.745 1.00 30.73 529 ASP A CA 1
ATOM 4244 C C . ASP A 1 529 ? 51.707 -40.661 -46.199 1.00 30.73 529 ASP A C 1
ATOM 4246 O O . ASP A 1 529 ? 52.029 -39.635 -45.603 1.00 30.73 529 ASP A O 1
ATOM 4250 N N . ASP A 1 530 ? 51.274 -41.769 -45.589 1.00 31.12 530 ASP A N 1
ATOM 4251 C CA . ASP A 1 530 ? 51.618 -42.399 -44.303 1.00 31.12 530 ASP A CA 1
ATOM 4252 C C . ASP A 1 530 ? 51.815 -41.654 -42.953 1.00 31.12 530 ASP A C 1
ATOM 4254 O O . ASP A 1 530 ? 52.689 -40.814 -42.745 1.00 31.12 530 ASP A O 1
ATOM 4258 N N . SER A 1 531 ? 51.146 -42.268 -41.958 1.00 29.56 531 SER A N 1
ATOM 4259 C CA . SER A 1 531 ? 51.577 -42.613 -40.580 1.00 29.56 531 SER A CA 1
ATOM 4260 C C . SER A 1 531 ? 51.085 -41.800 -39.357 1.00 29.56 531 SER A C 1
ATOM 4262 O O . SER A 1 531 ? 51.459 -40.660 -39.110 1.00 29.56 531 SER A O 1
ATOM 4264 N N . ASP A 1 532 ? 50.263 -42.502 -38.558 1.00 28.83 532 ASP A N 1
ATOM 4265 C CA . ASP A 1 532 ? 50.139 -42.558 -37.088 1.00 28.83 532 ASP A CA 1
ATOM 4266 C C . ASP A 1 532 ? 50.233 -41.282 -36.215 1.00 28.83 532 ASP A C 1
ATOM 4268 O O . ASP A 1 532 ? 51.304 -40.761 -35.918 1.00 28.83 532 ASP A O 1
ATOM 4272 N N . SER A 1 533 ? 49.132 -40.930 -35.532 1.00 27.58 533 SER A N 1
ATOM 4273 C CA . SER A 1 533 ? 48.894 -41.403 -34.148 1.00 27.58 533 SER A CA 1
ATOM 4274 C C . SER A 1 533 ? 47.805 -40.627 -33.379 1.00 27.58 533 SER A C 1
ATOM 4276 O O . SER A 1 533 ? 47.791 -39.405 -33.288 1.00 27.58 533 SER A O 1
ATOM 4278 N N . SER A 1 534 ? 46.989 -41.416 -32.676 1.00 27.98 534 SER A N 1
ATOM 4279 C CA . SER A 1 534 ? 46.387 -41.151 -31.360 1.00 27.98 534 SER A CA 1
ATOM 4280 C C . SER A 1 534 ? 45.186 -40.188 -31.205 1.00 27.98 534 SER A C 1
ATOM 4282 O O . SER A 1 534 ? 45.283 -38.972 -31.289 1.00 27.98 534 SER A O 1
ATOM 4284 N N . ALA A 1 535 ? 44.095 -40.816 -30.746 1.00 28.59 535 ALA A N 1
ATOM 4285 C CA . ALA A 1 535 ? 43.381 -40.492 -29.505 1.00 28.59 535 ALA A CA 1
ATOM 4286 C C . ALA A 1 535 ? 42.086 -39.642 -29.551 1.00 28.59 535 ALA A C 1
ATOM 4288 O O . ALA A 1 535 ? 42.095 -38.421 -29.617 1.00 28.59 535 ALA A O 1
ATOM 4289 N N . VAL A 1 536 ? 41.007 -40.380 -29.245 1.00 28.17 536 VAL A N 1
ATOM 4290 C CA . VAL A 1 536 ? 39.899 -40.064 -28.319 1.00 28.17 536 VAL A CA 1
ATOM 4291 C C . VAL A 1 536 ? 38.616 -39.482 -28.921 1.00 28.17 536 VAL A C 1
ATOM 4293 O O . VAL A 1 536 ? 38.439 -38.291 -29.145 1.00 28.17 536 VAL A O 1
ATOM 4296 N N . THR A 1 537 ? 37.675 -40.410 -29.062 1.00 26.97 537 THR A N 1
ATOM 4297 C CA . THR A 1 537 ? 36.231 -40.276 -29.224 1.00 26.97 537 THR A CA 1
ATOM 4298 C C . THR A 1 537 ? 35.585 -39.564 -28.029 1.00 26.97 537 THR A C 1
ATOM 4300 O O . THR A 1 537 ? 35.737 -40.003 -26.889 1.00 26.97 537 THR A O 1
ATOM 4303 N N . ALA A 1 538 ? 34.767 -38.547 -28.295 1.00 26.20 538 ALA A N 1
ATOM 4304 C CA . ALA A 1 538 ? 33.652 -38.160 -27.436 1.00 26.20 538 ALA A CA 1
ATOM 4305 C C . ALA A 1 538 ? 32.444 -37.851 -28.330 1.00 26.20 538 ALA A C 1
ATOM 4307 O O . ALA A 1 538 ? 32.488 -36.965 -29.178 1.00 26.20 538 ALA A O 1
ATOM 4308 N N . ILE A 1 539 ? 31.412 -38.671 -28.160 1.00 27.48 539 ILE A N 1
ATOM 4309 C CA . ILE A 1 539 ? 30.131 -38.656 -28.864 1.00 27.48 539 ILE A CA 1
ATOM 4310 C C . ILE A 1 539 ? 29.319 -37.455 -28.359 1.00 27.48 539 ILE A C 1
ATOM 4312 O O . ILE A 1 539 ? 29.124 -37.314 -27.152 1.00 27.48 539 ILE A O 1
ATOM 4316 N N . ILE A 1 540 ? 28.859 -36.602 -29.273 1.00 27.31 540 ILE A N 1
ATOM 4317 C CA . ILE A 1 540 ? 27.783 -35.633 -29.045 1.00 27.31 540 ILE A CA 1
ATOM 4318 C C . ILE A 1 540 ? 26.658 -36.063 -29.983 1.00 27.31 540 ILE A C 1
ATOM 4320 O O . ILE A 1 540 ? 26.845 -36.044 -31.197 1.00 27.31 540 ILE A O 1
ATOM 4324 N N . ASP A 1 541 ? 25.540 -36.504 -29.408 1.00 26.92 541 ASP A N 1
ATOM 4325 C CA . ASP A 1 541 ? 24.304 -36.757 -30.144 1.00 26.92 541 ASP A CA 1
ATOM 4326 C C . ASP A 1 541 ? 23.637 -35.414 -30.476 1.00 26.92 541 ASP A C 1
ATOM 4328 O O . ASP A 1 541 ? 23.330 -34.611 -29.588 1.00 26.92 541 ASP A O 1
ATOM 4332 N N . ASP A 1 542 ? 23.455 -35.193 -31.776 1.00 28.52 542 ASP A N 1
ATOM 4333 C CA . ASP A 1 542 ? 22.647 -34.144 -32.388 1.00 28.52 542 ASP A CA 1
ATOM 4334 C C . ASP A 1 542 ? 21.157 -34.487 -32.264 1.00 28.52 542 ASP A C 1
ATOM 4336 O O . ASP A 1 542 ? 20.736 -35.570 -32.656 1.00 28.52 542 ASP A O 1
ATOM 4340 N N . ASP A 1 543 ? 20.350 -33.528 -31.810 1.00 26.62 543 ASP A N 1
ATOM 4341 C CA . ASP A 1 543 ? 18.922 -33.447 -32.137 1.00 26.62 543 ASP A CA 1
ATOM 4342 C C . ASP A 1 543 ? 18.518 -31.961 -32.175 1.00 26.62 543 ASP A C 1
ATOM 4344 O O . ASP A 1 543 ? 17.986 -31.381 -31.223 1.00 26.62 543 ASP A O 1
ATOM 4348 N N . LEU A 1 544 ? 18.829 -31.311 -33.301 1.00 28.78 544 LEU A N 1
ATOM 4349 C CA . LEU A 1 544 ? 18.348 -29.980 -33.672 1.00 28.78 544 LEU A CA 1
ATOM 4350 C C . LEU A 1 544 ? 17.338 -30.124 -34.814 1.00 28.78 544 LEU A C 1
ATOM 4352 O O . LEU A 1 544 ? 17.702 -30.243 -35.982 1.00 28.78 544 LEU A O 1
ATOM 4356 N N . ALA A 1 545 ? 16.052 -30.082 -34.466 1.00 28.45 545 ALA A N 1
ATOM 4357 C CA . ALA A 1 545 ? 14.978 -29.853 -35.421 1.00 28.45 545 ALA A CA 1
ATOM 4358 C C . ALA A 1 545 ? 14.847 -28.344 -35.687 1.00 28.45 545 ALA A C 1
ATOM 4360 O O . ALA A 1 545 ? 14.534 -27.551 -34.798 1.00 28.45 545 ALA A O 1
ATOM 4361 N N . THR A 1 546 ? 15.124 -27.980 -36.932 1.00 29.52 546 THR A N 1
ATOM 4362 C CA . THR A 1 546 ? 14.979 -26.669 -37.568 1.00 29.52 546 THR A CA 1
ATOM 4363 C C . THR A 1 546 ? 13.516 -26.270 -37.768 1.00 29.52 546 THR A C 1
ATOM 4365 O O . THR A 1 546 ? 12.744 -27.104 -38.236 1.00 29.52 546 THR A O 1
ATOM 4368 N N . SER A 1 547 ? 13.179 -24.993 -37.548 1.00 27.67 547 SER A N 1
ATOM 4369 C CA . SER A 1 547 ? 12.404 -24.163 -38.496 1.00 27.67 547 SER A CA 1
ATOM 4370 C C . SER A 1 547 ? 12.109 -22.778 -37.898 1.00 27.67 547 SER A C 1
ATOM 4372 O O . SER A 1 547 ? 11.300 -22.675 -36.977 1.00 27.67 547 SER A O 1
ATOM 4374 N N . ASP A 1 548 ? 12.719 -21.739 -38.465 1.00 29.12 548 ASP A N 1
ATOM 4375 C CA . ASP A 1 548 ? 12.099 -20.417 -38.612 1.00 29.12 548 ASP A CA 1
ATOM 4376 C C . ASP A 1 548 ? 11.724 -20.289 -40.100 1.00 29.12 548 ASP A C 1
ATOM 4378 O O . ASP A 1 548 ? 12.492 -20.751 -40.944 1.00 29.12 548 ASP A O 1
ATOM 4382 N N . ASP A 1 549 ? 10.552 -19.731 -40.412 1.00 30.77 549 ASP A N 1
ATOM 4383 C CA . ASP A 1 549 ? 10.438 -18.606 -41.353 1.00 30.77 549 ASP A CA 1
ATOM 4384 C C . ASP A 1 549 ? 8.997 -18.073 -41.449 1.00 30.77 549 ASP A C 1
ATOM 4386 O O . ASP A 1 549 ? 8.013 -18.818 -41.494 1.00 30.77 549 ASP A O 1
ATOM 4390 N N . ASP A 1 550 ? 8.915 -16.742 -41.472 1.00 28.05 550 ASP A N 1
ATOM 4391 C CA . ASP A 1 550 ? 7.727 -15.927 -41.702 1.00 28.05 550 ASP A CA 1
ATOM 4392 C C . ASP A 1 550 ? 7.467 -15.725 -43.211 1.00 28.05 550 ASP A C 1
ATOM 4394 O O . ASP A 1 550 ? 8.386 -15.551 -44.007 1.00 28.05 550 ASP A O 1
ATOM 4398 N N . SER A 1 551 ? 6.179 -15.576 -43.542 1.00 29.33 551 SER A N 1
ATOM 4399 C CA . SER A 1 551 ? 5.592 -14.948 -44.744 1.00 29.33 551 SER A CA 1
ATOM 4400 C C . SER A 1 551 ? 5.666 -15.671 -46.104 1.00 29.33 551 SER A C 1
ATOM 4402 O O . SER A 1 551 ? 6.687 -15.652 -46.771 1.00 29.33 551 SER A O 1
ATOM 4404 N N . GLU A 1 552 ? 4.509 -16.152 -46.595 1.00 28.45 552 GLU A N 1
ATOM 4405 C CA . GLU A 1 552 ? 4.006 -15.828 -47.947 1.00 28.45 552 GLU A CA 1
ATOM 4406 C C . GLU A 1 552 ? 2.536 -16.267 -48.179 1.00 28.45 552 GLU A C 1
ATOM 4408 O O . GLU A 1 552 ? 2.139 -17.402 -47.933 1.00 28.45 552 GLU A O 1
ATOM 4413 N N . ILE A 1 553 ? 1.732 -15.291 -48.623 1.00 27.30 553 ILE A N 1
ATOM 4414 C CA . ILE A 1 553 ? 0.690 -15.310 -49.673 1.00 27.30 553 ILE A CA 1
ATOM 4415 C C . ILE A 1 553 ? -0.088 -16.629 -49.893 1.00 27.30 553 ILE A C 1
ATOM 4417 O O . ILE A 1 553 ? 0.405 -17.574 -50.502 1.00 27.30 553 ILE A O 1
ATOM 4421 N N . ILE A 1 554 ? -1.384 -16.635 -49.542 1.00 29.06 554 ILE A N 1
ATOM 4422 C CA . ILE A 1 554 ? -2.309 -17.742 -49.847 1.00 29.06 554 ILE A CA 1
ATOM 4423 C C . ILE A 1 554 ? -3.176 -17.403 -51.066 1.00 29.06 554 ILE A C 1
ATOM 4425 O O . ILE A 1 554 ? -4.086 -16.575 -51.004 1.00 29.06 554 ILE A O 1
ATOM 4429 N N . GLY A 1 555 ? -2.906 -18.105 -52.167 1.00 25.39 555 GLY A N 1
ATOM 4430 C CA . GLY A 1 555 ? -3.812 -18.276 -53.298 1.00 25.39 555 GLY A CA 1
ATOM 4431 C C . GLY A 1 555 ? -4.796 -19.424 -53.053 1.00 25.39 555 GLY A C 1
ATOM 4432 O O . GLY A 1 555 ? -4.423 -20.506 -52.607 1.00 25.39 555 GLY A O 1
ATOM 4433 N N . LEU A 1 556 ? -6.065 -19.157 -53.356 1.00 26.30 556 LEU A N 1
ATOM 4434 C CA . LEU A 1 556 ? -7.207 -20.071 -53.319 1.00 26.30 556 LEU A CA 1
ATOM 4435 C C . LEU A 1 556 ? -6.975 -21.362 -54.122 1.00 26.30 556 LEU A C 1
ATOM 4437 O O . LEU A 1 556 ? -6.570 -21.293 -55.280 1.00 26.30 556 LEU A O 1
ATOM 4441 N N . ASN A 1 557 ? -7.415 -22.506 -53.581 1.00 25.67 557 ASN A N 1
ATOM 4442 C CA . ASN A 1 557 ? -8.215 -23.452 -54.361 1.00 25.67 557 ASN A CA 1
ATOM 4443 C C . ASN A 1 557 ? -9.055 -24.418 -53.510 1.00 25.67 557 ASN A C 1
ATOM 4445 O O . ASN A 1 557 ? -8.661 -24.874 -52.442 1.00 25.67 557 ASN A O 1
ATOM 4449 N N . LYS A 1 558 ? -10.244 -24.681 -54.059 1.00 25.34 558 LYS A N 1
ATOM 4450 C CA . LYS A 1 558 ? -11.357 -25.518 -53.595 1.00 25.34 558 LYS A CA 1
ATOM 4451 C C . LYS A 1 558 ? -10.974 -26.979 -53.337 1.00 25.34 558 LYS A C 1
ATOM 4453 O O . LYS A 1 558 ? -10.325 -27.587 -54.182 1.00 25.34 558 LYS A O 1
ATOM 4458 N N . ALA A 1 559 ? -11.570 -27.573 -52.303 1.00 25.03 559 ALA A N 1
ATOM 4459 C CA . ALA A 1 559 ? -12.055 -28.955 -52.340 1.00 25.03 559 ALA A CA 1
ATOM 4460 C C . ALA A 1 559 ? -13.173 -29.165 -51.301 1.00 25.03 559 ALA A C 1
ATOM 4462 O O . ALA A 1 559 ? -13.039 -28.808 -50.135 1.00 25.03 559 ALA A O 1
ATOM 4463 N N . GLU A 1 560 ? -14.289 -29.698 -51.791 1.00 24.47 560 GLU A N 1
ATOM 4464 C CA . GLU A 1 560 ? -15.517 -30.079 -51.091 1.00 24.47 560 GLU A CA 1
ATOM 4465 C C . GLU A 1 560 ? -15.356 -31.361 -50.246 1.00 24.47 560 GLU A C 1
ATOM 4467 O O . GLU A 1 560 ? -14.396 -32.106 -50.438 1.00 24.47 560 GLU A O 1
ATOM 4472 N N . LYS A 1 561 ? -16.409 -31.645 -49.452 1.00 25.98 561 LYS A N 1
ATOM 4473 C CA . LYS A 1 561 ? -16.793 -32.889 -48.735 1.00 25.98 561 LYS A CA 1
ATOM 4474 C C . LYS A 1 561 ? -16.497 -32.921 -47.236 1.00 25.98 561 LYS A C 1
ATOM 4476 O O . LYS A 1 561 ? -15.426 -32.531 -46.807 1.00 25.98 561 LYS A O 1
ATOM 4481 N N . GLU A 1 562 ? -17.349 -33.445 -46.360 1.00 25.02 562 GLU A N 1
ATOM 4482 C CA . GLU A 1 562 ? -18.723 -33.968 -46.394 1.00 25.02 562 GLU A CA 1
ATOM 4483 C C . GLU A 1 562 ? -19.163 -34.015 -44.915 1.00 25.02 562 GLU A C 1
ATOM 4485 O O . GLU A 1 562 ? -18.352 -34.264 -44.022 1.00 25.02 562 GLU A O 1
ATOM 4490 N N . ILE A 1 563 ? -20.439 -33.747 -44.655 1.00 25.73 563 ILE A N 1
ATOM 4491 C CA . ILE A 1 563 ? -21.066 -33.743 -43.324 1.00 25.73 563 ILE A CA 1
ATOM 4492 C C . ILE A 1 563 ? -21.460 -35.178 -42.933 1.00 25.73 563 ILE A C 1
ATOM 4494 O O . ILE A 1 563 ? -21.977 -35.896 -43.790 1.00 25.73 563 ILE A O 1
ATOM 4498 N N . PRO A 1 564 ? -21.416 -35.549 -41.638 1.00 25.88 564 PRO A N 1
ATOM 4499 C CA . PRO A 1 564 ? -22.396 -36.479 -41.098 1.00 25.88 564 PRO A CA 1
ATOM 4500 C C . PRO A 1 564 ? -23.265 -35.835 -40.010 1.00 25.88 564 PRO A C 1
ATOM 4502 O O . PRO A 1 564 ? -22.794 -35.309 -39.003 1.00 25.88 564 PRO A O 1
ATOM 4505 N N . VAL A 1 565 ? -24.571 -35.918 -40.260 1.00 24.08 565 VAL A N 1
ATOM 4506 C CA . VAL A 1 565 ? -25.686 -35.688 -39.338 1.00 24.08 565 VAL A CA 1
ATOM 4507 C C . VAL A 1 565 ? -25.936 -36.967 -38.537 1.00 24.08 565 VAL A C 1
ATOM 4509 O O . VAL A 1 565 ? -25.910 -38.043 -39.129 1.00 24.08 565 VAL A O 1
ATOM 4512 N N . CYS A 1 566 ? -26.219 -36.830 -37.237 1.00 24.14 566 CYS A N 1
ATOM 4513 C CA . CYS A 1 566 ? -27.131 -37.618 -36.372 1.00 24.14 566 CYS A CA 1
ATOM 4514 C C . CYS A 1 566 ? -26.742 -37.324 -34.907 1.00 24.14 566 CYS A C 1
ATOM 4516 O O . CYS A 1 566 ? -25.559 -37.292 -34.601 1.00 24.14 566 CYS A O 1
ATOM 4518 N N . GLY A 1 567 ? -27.622 -37.119 -33.934 1.00 24.95 567 GLY A N 1
ATOM 4519 C CA . GLY A 1 567 ? -29.074 -37.195 -33.857 1.00 24.95 567 GLY A CA 1
ATOM 4520 C C . GLY A 1 567 ? -29.494 -36.851 -32.418 1.00 24.95 567 GLY A C 1
ATOM 4521 O O . GLY A 1 567 ? -28.666 -36.863 -31.510 1.00 24.95 567 GLY A O 1
ATOM 4522 N N . ASN A 1 568 ? -30.764 -36.479 -32.279 1.00 24.14 568 ASN A N 1
ATOM 4523 C CA . ASN A 1 568 ? -31.479 -36.068 -31.069 1.00 24.14 568 ASN A CA 1
ATOM 4524 C C . ASN A 1 568 ? -31.214 -36.924 -29.823 1.00 24.14 568 ASN A C 1
ATOM 4526 O O . ASN A 1 568 ? -31.100 -38.134 -29.951 1.00 24.14 568 ASN A O 1
ATOM 4530 N N . ASP A 1 569 ? -31.332 -36.304 -28.644 1.00 26.50 569 ASP A N 1
ATOM 4531 C CA . ASP A 1 569 ? -32.272 -36.792 -27.630 1.00 26.50 569 ASP A CA 1
ATOM 4532 C C . ASP A 1 569 ? -32.821 -35.638 -26.774 1.00 26.50 569 ASP A C 1
ATOM 4534 O O . ASP A 1 569 ? -32.109 -34.728 -26.348 1.00 26.50 569 ASP A O 1
ATOM 4538 N N . ASN A 1 570 ? -34.145 -35.678 -26.624 1.00 25.06 570 ASN A N 1
ATOM 4539 C CA . ASN A 1 570 ? -34.993 -34.796 -25.834 1.00 25.06 570 ASN A CA 1
ATOM 4540 C C . ASN A 1 570 ? -34.755 -35.004 -24.335 1.00 25.06 570 ASN A C 1
ATOM 4542 O O . ASN A 1 570 ? -34.660 -36.148 -23.914 1.00 25.06 570 ASN A O 1
ATOM 4546 N N . GLU A 1 571 ? -34.891 -33.951 -23.525 1.00 27.28 571 GLU A N 1
ATOM 4547 C CA . GLU A 1 571 ? -35.669 -34.050 -22.283 1.00 27.28 571 GLU A CA 1
ATOM 4548 C C . GLU A 1 571 ? -36.177 -32.671 -21.822 1.00 27.28 571 GLU A C 1
ATOM 4550 O O . GLU A 1 571 ? -35.501 -31.650 -21.933 1.00 27.28 571 GLU A O 1
ATOM 4555 N N . GLN A 1 572 ? -37.447 -32.668 -21.414 1.00 22.78 572 GLN A N 1
ATOM 4556 C CA . GLN A 1 572 ? -38.318 -31.532 -21.104 1.00 22.78 572 GLN A CA 1
ATOM 4557 C C . GLN A 1 572 ? -38.260 -31.121 -19.618 1.00 22.78 572 GLN A C 1
ATOM 4559 O O . GLN A 1 572 ? -37.807 -31.891 -18.779 1.00 22.78 572 GLN A O 1
ATOM 4564 N N . PHE A 1 573 ? -38.917 -29.981 -19.339 1.00 23.45 573 PHE A N 1
ATOM 4565 C CA . PHE A 1 573 ? -39.364 -29.397 -18.053 1.00 23.45 573 PHE A CA 1
ATOM 4566 C C . PHE A 1 573 ? -38.375 -28.429 -17.377 1.00 23.45 573 PHE A C 1
ATOM 4568 O O . PHE A 1 573 ? -37.198 -28.723 -17.244 1.00 23.45 573 PHE A O 1
ATOM 4575 N N . SER A 1 574 ? -38.768 -27.248 -16.888 1.00 24.47 574 SER A N 1
ATOM 4576 C CA . SER A 1 574 ? -40.055 -26.533 -16.858 1.00 24.47 574 SER A CA 1
ATOM 4577 C C . SER A 1 574 ? -39.795 -25.054 -16.556 1.00 24.47 574 SER A C 1
ATOM 4579 O O . SER A 1 574 ? -38.878 -24.727 -15.803 1.00 24.47 574 SER A O 1
ATOM 4581 N N . SER A 1 575 ? -40.626 -24.182 -17.118 1.00 22.61 575 SER A N 1
ATOM 4582 C CA . SER A 1 575 ? -40.691 -22.748 -16.849 1.00 22.61 575 SER A CA 1
ATOM 4583 C C . SER A 1 575 ? -41.244 -22.447 -15.451 1.00 22.61 575 SER A C 1
ATOM 4585 O O . SER A 1 575 ? -42.043 -23.219 -14.927 1.00 22.61 575 SER A O 1
ATOM 4587 N N . ASP A 1 576 ? -40.824 -21.328 -14.852 1.00 23.30 576 ASP A N 1
ATOM 4588 C CA . ASP A 1 576 ? -41.718 -20.198 -14.539 1.00 23.30 576 ASP A CA 1
ATOM 4589 C C . ASP A 1 576 ? -41.010 -19.153 -13.659 1.00 23.30 576 ASP A C 1
ATOM 4591 O O . ASP A 1 576 ? -40.663 -19.406 -12.507 1.00 23.30 576 ASP A O 1
ATOM 4595 N N . SER A 1 577 ? -40.823 -17.942 -14.193 1.00 23.45 577 SER A N 1
ATOM 4596 C CA . SER A 1 577 ? -41.404 -16.698 -13.653 1.00 23.45 577 SER A CA 1
ATOM 4597 C C . SER A 1 577 ? -40.672 -15.443 -14.157 1.00 23.45 577 SER A C 1
ATOM 4599 O O . SER A 1 577 ? -39.451 -15.421 -14.268 1.00 23.45 577 SER A O 1
ATOM 4601 N N . LEU A 1 578 ? -41.483 -14.396 -14.382 1.00 25.00 578 LEU A N 1
ATOM 4602 C CA . LEU A 1 578 ? -41.176 -12.961 -14.560 1.00 25.00 578 LEU A CA 1
ATOM 4603 C C . LEU A 1 578 ? -41.183 -12.388 -15.999 1.00 25.00 578 LEU A C 1
ATOM 4605 O O . LEU A 1 578 ? -40.160 -12.214 -16.649 1.00 25.00 578 LEU A O 1
ATOM 4609 N N . ALA A 1 579 ? -42.416 -12.092 -16.446 1.00 24.75 579 ALA A N 1
ATOM 4610 C CA . ALA A 1 579 ? -42.938 -10.793 -16.929 1.00 24.75 579 ALA A CA 1
ATOM 4611 C C . ALA A 1 579 ? -41.971 -9.834 -17.675 1.00 24.75 579 ALA A C 1
ATOM 4613 O O . ALA A 1 579 ? -41.025 -9.331 -17.083 1.00 24.75 579 ALA A O 1
ATOM 4614 N N . GLN A 1 580 ? -42.158 -9.639 -18.997 1.00 22.53 580 GLN A N 1
ATOM 4615 C CA . GLN A 1 580 ? -42.836 -8.490 -19.677 1.00 22.53 580 GLN A CA 1
ATOM 4616 C C . GLN A 1 580 ? -42.165 -7.123 -19.405 1.00 22.53 580 GLN A C 1
ATOM 4618 O O . GLN A 1 580 ? -42.094 -6.725 -18.253 1.00 22.53 580 GLN A O 1
ATOM 4623 N N . CYS A 1 581 ? -41.715 -6.277 -20.345 1.00 22.41 581 CYS A N 1
ATOM 4624 C CA . CYS A 1 581 ? -41.861 -6.047 -21.804 1.00 22.41 581 CYS A CA 1
ATOM 4625 C C . CYS A 1 581 ? -40.908 -4.853 -22.167 1.00 22.41 581 CYS A C 1
ATOM 4627 O O . CYS A 1 581 ? -40.370 -4.255 -21.236 1.00 22.41 581 CYS A O 1
ATOM 4629 N N . PRO A 1 582 ? -40.815 -4.316 -23.408 1.00 27.58 582 PRO A N 1
ATOM 4630 C CA . PRO A 1 582 ? -40.842 -4.911 -24.747 1.00 27.58 582 PRO A CA 1
ATOM 4631 C C . PRO A 1 582 ? -39.613 -4.490 -25.609 1.00 27.58 582 PRO A C 1
ATOM 4633 O O . PRO A 1 582 ? -39.121 -3.368 -25.522 1.00 27.58 582 PRO A O 1
ATOM 4636 N N . LEU A 1 583 ? -39.166 -5.365 -26.514 1.00 21.91 583 LEU A N 1
ATOM 4637 C CA . LEU A 1 583 ? -38.250 -5.025 -27.613 1.00 21.91 583 LEU A CA 1
ATOM 4638 C C . LEU A 1 583 ? -39.065 -4.814 -28.896 1.00 21.91 583 LEU A C 1
ATOM 4640 O O . LEU A 1 583 ? -39.873 -5.669 -29.261 1.00 21.91 583 LEU A O 1
ATOM 4644 N N . HIS A 1 584 ? -38.842 -3.692 -29.582 1.00 23.38 584 HIS A N 1
ATOM 4645 C CA . HIS A 1 584 ? -39.276 -3.500 -30.966 1.00 23.38 584 HIS A CA 1
ATOM 4646 C C . HIS A 1 584 ? -38.299 -4.215 -31.920 1.00 23.38 584 HIS A C 1
ATOM 4648 O O . HIS A 1 584 ? -37.088 -4.097 -31.729 1.00 23.38 584 HIS A O 1
ATOM 4654 N N . PRO A 1 585 ? -38.790 -4.935 -32.946 1.00 23.22 585 PRO A N 1
ATOM 4655 C CA . PRO A 1 585 ? -37.948 -5.608 -33.923 1.00 23.22 585 PRO A CA 1
ATOM 4656 C C . PRO A 1 585 ? -37.641 -4.668 -35.094 1.00 23.22 585 PRO A C 1
ATOM 4658 O O . PRO A 1 585 ? -38.549 -4.036 -35.634 1.00 23.22 585 PRO A O 1
ATOM 4661 N N . ILE A 1 586 ? -36.383 -4.620 -35.530 1.00 22.92 586 ILE A N 1
ATOM 4662 C CA . ILE A 1 586 ? -36.044 -4.154 -36.876 1.00 22.92 586 ILE A CA 1
ATOM 4663 C C . ILE A 1 586 ? -35.397 -5.319 -37.619 1.00 22.92 586 ILE A C 1
ATOM 4665 O O . ILE A 1 586 ? -34.427 -5.930 -37.178 1.00 22.92 586 ILE A O 1
ATOM 4669 N N . SER A 1 587 ? -36.052 -5.643 -38.723 1.00 22.02 587 SER A N 1
ATOM 4670 C CA . SER A 1 587 ? -35.761 -6.642 -39.737 1.00 22.02 587 SER A CA 1
ATOM 4671 C C . SER A 1 587 ? -34.416 -6.411 -40.430 1.00 22.02 587 SER A C 1
ATOM 4673 O O . SER A 1 587 ? -34.145 -5.314 -40.912 1.00 22.02 587 SER A O 1
ATOM 4675 N N . LEU A 1 588 ? -33.623 -7.479 -40.532 1.00 22.28 588 LEU A N 1
ATOM 4676 C CA . LEU A 1 588 ? -32.462 -7.595 -41.414 1.00 22.28 588 LEU A CA 1
ATOM 4677 C C . LEU A 1 588 ? -32.936 -7.952 -42.829 1.00 22.28 588 LEU A C 1
ATOM 4679 O O . LEU A 1 588 ? -33.472 -9.040 -43.039 1.00 22.28 588 LEU A O 1
ATOM 4683 N N . GLU A 1 589 ? -32.701 -7.058 -43.789 1.00 22.66 589 GLU A N 1
ATOM 4684 C CA . GLU A 1 589 ? -32.612 -7.418 -45.204 1.00 22.66 589 GLU A CA 1
ATOM 4685 C C . GLU A 1 589 ? -31.145 -7.573 -45.614 1.00 22.66 589 GLU A C 1
ATOM 4687 O O . GLU A 1 589 ? -30.252 -6.842 -45.191 1.00 22.66 589 GLU A O 1
ATOM 4692 N N . SER A 1 590 ? -30.934 -8.598 -46.429 1.00 25.89 590 SER A N 1
ATOM 4693 C CA . SER A 1 590 ? -29.688 -9.084 -47.006 1.00 25.89 590 SER A CA 1
ATOM 4694 C C . SER A 1 590 ? -29.016 -8.098 -47.965 1.00 25.89 590 SER A C 1
ATOM 4696 O O . SER A 1 590 ? -29.670 -7.576 -48.867 1.00 25.89 590 SER A O 1
ATOM 4698 N N . GLY A 1 591 ? -27.689 -7.987 -47.882 1.00 23.50 591 GLY A N 1
ATOM 4699 C CA . GLY A 1 591 ? -26.857 -7.398 -48.931 1.00 23.50 591 GLY A CA 1
ATOM 4700 C C . GLY A 1 591 ? -25.369 -7.574 -48.637 1.00 23.50 591 GLY A C 1
ATOM 4701 O O . GLY A 1 591 ? -24.825 -6.919 -47.758 1.00 23.50 591 GLY A O 1
ATOM 4702 N N . GLU A 1 592 ? -24.711 -8.478 -49.362 1.00 25.42 592 GLU A N 1
ATOM 4703 C CA . GLU A 1 592 ? -23.257 -8.652 -49.350 1.00 25.42 592 GLU A CA 1
ATOM 4704 C C . GLU A 1 592 ? -22.542 -7.400 -49.891 1.00 25.42 592 GLU A C 1
ATOM 4706 O O . GLU A 1 592 ? -22.739 -7.038 -51.051 1.00 25.42 592 GLU A O 1
ATOM 4711 N N . ALA A 1 593 ? -21.644 -6.794 -49.104 1.00 24.83 593 ALA A N 1
ATOM 4712 C CA . ALA A 1 593 ? -20.537 -5.977 -49.613 1.00 24.83 593 ALA A CA 1
ATOM 4713 C C . ALA A 1 593 ? -19.415 -5.794 -48.565 1.00 24.83 593 ALA A C 1
ATOM 4715 O O . ALA A 1 593 ? -19.568 -5.069 -47.594 1.00 24.83 593 ALA A O 1
ATOM 4716 N N . LYS A 1 594 ? -18.299 -6.489 -48.824 1.00 25.84 594 LYS A N 1
ATOM 4717 C CA . LYS A 1 594 ? -16.869 -6.147 -48.646 1.00 25.84 594 LYS A CA 1
ATOM 4718 C C . LYS A 1 594 ? -16.380 -5.346 -47.417 1.00 25.84 594 LYS A C 1
ATOM 4720 O O . LYS A 1 594 ? -16.810 -4.240 -47.131 1.00 25.84 594 LYS A O 1
ATOM 4725 N N . SER A 1 595 ? -15.344 -5.936 -46.815 1.00 33.59 595 SER A N 1
ATOM 4726 C CA . SER A 1 595 ? -14.376 -5.421 -45.840 1.00 33.59 595 SER A CA 1
ATOM 4727 C C . SER A 1 595 ? -13.993 -3.949 -46.018 1.00 33.59 595 SER A C 1
ATOM 4729 O O . SER A 1 595 ? -13.502 -3.599 -47.087 1.00 33.59 595 SER A O 1
ATOM 4731 N N . ASP A 1 596 ? -14.216 -3.163 -44.958 1.00 28.80 596 ASP A N 1
ATOM 4732 C CA . ASP A 1 596 ? -13.463 -1.968 -44.496 1.00 28.80 596 ASP A CA 1
ATOM 4733 C C . ASP A 1 596 ? -14.299 -1.098 -43.511 1.00 28.80 596 ASP A C 1
ATOM 4735 O O . ASP A 1 596 ? -14.049 0.092 -43.345 1.00 28.80 596 ASP A O 1
ATOM 4739 N N . ALA A 1 597 ? -15.295 -1.669 -42.810 1.00 26.53 597 ALA A N 1
ATOM 4740 C CA . ALA A 1 597 ? -16.261 -0.900 -42.004 1.00 26.53 597 ALA A CA 1
ATOM 4741 C C . ALA A 1 597 ? -16.032 -0.891 -40.471 1.00 26.53 597 ALA A C 1
ATOM 4743 O O . ALA A 1 597 ? -16.562 -0.015 -39.793 1.00 26.53 597 ALA A O 1
ATOM 4744 N N . GLU A 1 598 ? -15.205 -1.775 -39.893 1.00 29.36 598 GLU A N 1
ATOM 4745 C CA . GLU A 1 598 ? -15.017 -1.826 -38.421 1.00 29.36 598 GLU A CA 1
ATOM 4746 C C . GLU A 1 598 ? -14.177 -0.655 -37.861 1.00 29.36 598 GLU A C 1
ATOM 4748 O O . GLU A 1 598 ? -14.267 -0.317 -36.681 1.00 29.36 598 GLU A O 1
ATOM 4753 N N . SER A 1 599 ? -13.405 0.031 -38.709 1.00 32.16 599 SER A N 1
ATOM 4754 C CA . SER A 1 599 ? -12.672 1.250 -38.334 1.00 32.16 599 SER A CA 1
ATOM 4755 C C . SER A 1 599 ? -13.561 2.498 -38.337 1.00 32.16 599 SER A C 1
ATOM 4757 O O . SER A 1 599 ? -13.318 3.418 -37.563 1.00 32.16 599 SER A O 1
ATOM 4759 N N . GLU A 1 600 ? -14.577 2.551 -39.202 1.00 30.58 600 GLU A N 1
ATOM 4760 C CA . GLU A 1 600 ? -15.435 3.732 -39.368 1.00 30.58 600 GLU A CA 1
ATOM 4761 C C . GLU A 1 600 ? -16.604 3.739 -38.378 1.00 30.58 600 GLU A C 1
ATOM 4763 O O . GLU A 1 600 ? -17.004 4.801 -37.909 1.00 30.58 600 GLU A O 1
ATOM 4768 N N . GLU A 1 601 ? -17.126 2.567 -38.007 1.00 31.09 601 GLU A N 1
ATOM 4769 C CA . GLU A 1 601 ? -18.209 2.451 -37.024 1.00 31.09 601 GLU A CA 1
ATOM 4770 C C . GLU A 1 601 ? -17.716 2.751 -35.600 1.00 31.09 601 GLU A C 1
ATOM 4772 O O . GLU A 1 601 ? -18.409 3.417 -34.834 1.00 31.09 601 GLU A O 1
ATOM 4777 N N . THR A 1 602 ? -16.464 2.392 -35.286 1.00 32.44 602 THR A N 1
ATOM 4778 C CA . THR A 1 602 ? -15.802 2.756 -34.023 1.00 32.44 602 THR A CA 1
ATOM 4779 C C . THR A 1 602 ? -15.493 4.258 -33.957 1.00 32.44 602 THR A C 1
ATOM 4781 O O . THR A 1 602 ? -15.714 4.883 -32.922 1.00 32.44 602 THR A O 1
ATOM 4784 N N . SER A 1 603 ? -15.055 4.871 -35.066 1.00 32.22 603 SER A N 1
ATOM 4785 C CA . SER A 1 603 ? -14.846 6.325 -35.152 1.00 32.22 603 SER A CA 1
ATOM 4786 C C . SER A 1 603 ? -16.153 7.118 -35.078 1.00 32.22 603 SER A C 1
ATOM 4788 O O . SER A 1 603 ? -16.196 8.113 -34.363 1.00 32.22 603 SER A O 1
ATOM 4790 N N . ARG A 1 604 ? -17.242 6.652 -35.709 1.00 32.09 604 ARG A N 1
ATOM 4791 C CA . ARG A 1 604 ? -18.569 7.289 -35.596 1.00 32.09 604 ARG A CA 1
ATOM 4792 C C . ARG A 1 604 ? -19.185 7.134 -34.201 1.00 32.09 604 ARG A C 1
ATOM 4794 O O . ARG A 1 604 ? -19.890 8.035 -33.760 1.00 32.09 604 ARG A O 1
ATOM 4801 N N . LEU A 1 605 ? -18.895 6.043 -33.481 1.00 33.34 605 LEU A N 1
ATOM 4802 C CA . LEU A 1 605 ? -19.297 5.882 -32.075 1.00 33.34 605 LEU A CA 1
ATOM 4803 C C . LEU A 1 605 ? -18.541 6.846 -31.144 1.00 33.34 605 LEU A C 1
ATOM 4805 O O . LEU A 1 605 ? -19.121 7.362 -30.192 1.00 33.34 605 LEU A O 1
ATOM 4809 N N . ILE A 1 606 ? -17.257 7.095 -31.425 1.00 33.41 606 ILE A N 1
ATOM 4810 C CA . ILE A 1 606 ? -16.417 8.047 -30.682 1.00 33.41 606 ILE A CA 1
ATOM 4811 C C . ILE A 1 606 ? -16.826 9.496 -30.993 1.00 33.41 606 ILE A C 1
ATOM 4813 O O . ILE A 1 606 ? -16.917 10.302 -30.072 1.00 33.41 606 ILE A O 1
ATOM 4817 N N . GLU A 1 607 ? -17.134 9.821 -32.251 1.00 34.44 607 GLU A N 1
ATOM 4818 C CA . GLU A 1 607 ? -17.646 11.143 -32.645 1.00 34.44 607 GLU A CA 1
ATOM 4819 C C . GLU A 1 607 ? -19.057 11.402 -32.088 1.00 34.44 607 GLU A C 1
ATOM 4821 O O . GLU A 1 607 ? -19.320 12.489 -31.584 1.00 34.44 607 GLU A O 1
ATOM 4826 N N . GLY A 1 608 ? -19.932 10.388 -32.046 1.00 31.92 608 GLY A N 1
ATOM 4827 C CA . GLY A 1 608 ? -21.251 10.495 -31.410 1.00 31.92 608 GLY A CA 1
ATOM 4828 C C . GLY A 1 608 ? -21.203 10.688 -29.886 1.00 31.92 608 GLY A C 1
ATOM 4829 O O . GLY A 1 608 ? -22.027 11.411 -29.334 1.00 31.92 608 GLY A O 1
ATOM 4830 N N . LEU A 1 609 ? -20.211 10.102 -29.199 1.00 34.00 609 LEU A N 1
ATOM 4831 C CA . LEU A 1 609 ? -19.981 10.309 -27.759 1.00 34.00 609 LEU A CA 1
ATOM 4832 C C . LEU A 1 609 ? -19.426 11.708 -27.433 1.00 34.00 609 LEU A C 1
ATOM 4834 O O . LEU A 1 609 ? -19.639 12.202 -26.325 1.00 34.00 609 LEU A O 1
ATOM 4838 N N . LEU A 1 610 ? -18.730 12.345 -28.380 1.00 33.66 610 LEU A N 1
ATOM 4839 C CA . LEU A 1 610 ? -18.221 13.714 -28.248 1.00 33.66 610 LEU A CA 1
ATOM 4840 C C . LEU A 1 610 ? -19.322 14.771 -28.453 1.00 33.66 610 LEU A C 1
ATOM 4842 O O . LEU A 1 610 ? -19.265 15.819 -27.813 1.00 33.66 610 LEU A O 1
ATOM 4846 N N . ASP A 1 611 ? -20.349 14.474 -29.257 1.00 33.81 611 ASP A N 1
ATOM 4847 C CA . ASP A 1 611 ? -21.510 15.358 -29.463 1.00 33.81 611 ASP A CA 1
ATOM 4848 C C . ASP A 1 611 ? -22.527 15.314 -28.301 1.00 33.81 611 ASP A C 1
ATOM 4850 O O . ASP A 1 611 ? -23.170 16.323 -28.006 1.00 33.81 611 ASP A O 1
ATOM 4854 N N . GLU A 1 612 ? -22.657 14.184 -27.589 1.00 31.08 612 GLU A N 1
ATOM 4855 C CA . GLU A 1 612 ? -23.517 14.072 -26.392 1.00 31.08 612 GLU A CA 1
ATOM 4856 C C . GLU A 1 612 ? -22.872 14.657 -25.117 1.00 31.08 612 GLU A C 1
ATOM 4858 O O . GLU A 1 612 ? -23.577 15.046 -24.182 1.00 31.08 612 GLU A O 1
ATOM 4863 N N . TYR A 1 613 ? -21.538 14.770 -25.085 1.00 36.12 613 TYR A N 1
ATOM 4864 C CA . TYR A 1 613 ? -20.760 15.302 -23.962 1.00 36.12 613 TYR A CA 1
ATOM 4865 C C . TYR A 1 613 ? -19.605 16.193 -24.462 1.00 36.12 613 TYR A C 1
ATOM 4867 O O . TYR A 1 613 ? -18.445 15.765 -24.457 1.00 36.12 613 TYR A O 1
ATOM 4875 N N . PRO A 1 614 ? -19.875 17.463 -24.826 1.00 31.48 614 PRO A N 1
ATOM 4876 C CA . PRO A 1 614 ? -18.865 18.362 -25.399 1.00 31.48 614 PRO A CA 1
ATOM 4877 C C . PRO A 1 614 ? -17.672 18.665 -24.468 1.00 31.48 614 PRO A C 1
ATOM 4879 O O . PRO A 1 614 ? -16.661 19.204 -24.908 1.00 31.48 614 PRO A O 1
ATOM 4882 N N . THR A 1 615 ? -17.731 18.272 -23.192 1.00 32.12 615 THR A N 1
ATOM 4883 C CA . THR A 1 615 ? -16.651 18.439 -22.205 1.00 32.12 615 THR A CA 1
ATOM 4884 C C . THR A 1 615 ? -15.544 17.378 -22.282 1.00 32.12 615 THR A C 1
ATOM 4886 O O . THR A 1 615 ? -14.518 17.525 -21.619 1.00 32.12 615 THR A O 1
ATOM 4889 N N . LEU A 1 616 ? -15.685 16.332 -23.107 1.00 32.16 616 LEU A N 1
ATOM 4890 C CA . LEU A 1 616 ? -14.627 15.331 -23.330 1.00 32.16 616 LEU A CA 1
ATOM 4891 C C . LEU A 1 616 ? -13.491 15.834 -24.245 1.00 32.16 616 LEU A C 1
ATOM 4893 O O . LEU A 1 616 ? -12.381 15.311 -24.168 1.00 32.16 616 LEU A O 1
ATOM 4897 N N . GLY A 1 617 ? -13.732 16.880 -25.045 1.00 30.39 617 GLY A N 1
ATOM 4898 C CA . GLY A 1 617 ? -12.710 17.567 -25.849 1.00 30.39 617 GLY A CA 1
ATOM 4899 C C . GLY A 1 617 ? -11.907 18.637 -25.094 1.00 30.39 617 GLY A C 1
ATOM 4900 O O . GLY A 1 617 ? -10.886 19.102 -25.595 1.00 30.39 617 GLY A O 1
ATOM 4901 N N . GLU A 1 618 ? -12.325 19.008 -23.878 1.00 29.55 618 GLU A N 1
ATOM 4902 C CA . GLU A 1 618 ? -11.666 20.041 -23.059 1.00 29.55 618 GLU A CA 1
ATOM 4903 C C . GLU A 1 618 ? -10.785 19.471 -21.932 1.00 29.55 618 GLU A C 1
ATOM 4905 O O . GLU A 1 618 ? -9.997 20.197 -21.328 1.00 29.55 618 GLU A O 1
ATOM 4910 N N . CYS A 1 619 ? -10.795 18.156 -21.690 1.00 29.75 619 CYS A N 1
ATOM 4911 C CA . CYS A 1 619 ? -9.922 17.538 -20.681 1.00 29.75 619 CYS A CA 1
ATOM 4912 C C . CYS A 1 619 ? -8.456 17.329 -21.126 1.00 29.75 619 CYS A C 1
ATOM 4914 O O . CYS A 1 619 ? -7.686 16.695 -20.407 1.00 29.75 619 CYS A O 1
ATOM 4916 N N . SER A 1 620 ? -8.038 17.908 -22.257 1.00 29.91 620 SER A N 1
ATOM 4917 C CA . SER A 1 620 ? -6.626 18.054 -22.655 1.00 29.91 620 SER A CA 1
ATOM 4918 C C . SER A 1 620 ? -6.068 19.477 -22.487 1.00 29.91 620 SER A C 1
ATOM 4920 O O . SER A 1 620 ? -4.945 19.742 -22.909 1.00 29.91 620 SER A O 1
ATOM 4922 N N . LEU A 1 621 ? -6.806 20.388 -21.842 1.00 27.12 621 LEU A N 1
ATOM 4923 C CA . LEU A 1 621 ? -6.380 21.766 -21.564 1.00 27.12 621 LEU A CA 1
ATOM 4924 C C . LEU A 1 621 ? -6.762 22.188 -20.135 1.00 27.12 621 LEU A C 1
ATOM 4926 O O . LEU A 1 621 ? -7.520 23.123 -19.920 1.00 27.12 621 LEU A O 1
ATOM 4930 N N . VAL A 1 622 ? -6.175 21.536 -19.131 1.00 27.88 622 VAL A N 1
ATOM 4931 C CA . VAL A 1 622 ? -6.014 22.148 -17.800 1.00 27.88 622 VAL A CA 1
ATOM 4932 C C . VAL A 1 622 ? -4.522 22.232 -17.496 1.00 27.88 622 VAL A C 1
ATOM 4934 O O . VAL A 1 622 ? -3.980 21.577 -16.616 1.00 27.88 622 VAL A O 1
ATOM 4937 N N . SER A 1 623 ? -3.834 23.034 -18.308 1.00 32.22 623 SER A N 1
ATOM 4938 C CA . SER A 1 623 ? -2.530 23.610 -17.977 1.00 32.22 623 SER A CA 1
ATOM 4939 C C . SER A 1 623 ? -2.449 25.051 -18.493 1.00 32.22 623 SER A C 1
ATOM 4941 O O . SER A 1 623 ? -1.490 25.422 -19.159 1.00 32.22 623 SER A O 1
ATOM 4943 N N . VAL A 1 624 ? -3.477 25.870 -18.256 1.00 26.45 624 VAL A N 1
ATOM 4944 C CA . VAL A 1 624 ? -3.429 27.307 -18.576 1.00 26.45 624 VAL A CA 1
ATOM 4945 C C . VAL A 1 624 ? -4.238 28.101 -17.543 1.00 26.45 624 VAL A C 1
ATOM 4947 O O . VAL A 1 624 ? -5.356 28.542 -17.785 1.00 26.45 624 VAL A O 1
ATOM 4950 N N . HIS A 1 625 ? -3.656 28.290 -16.362 1.00 25.88 625 HIS A N 1
ATOM 4951 C CA . HIS A 1 625 ? -3.990 29.407 -15.464 1.00 25.88 625 HIS A CA 1
ATOM 4952 C C . HIS A 1 625 ? -2.728 30.206 -15.100 1.00 25.88 625 HIS A C 1
ATOM 4954 O O . HIS A 1 625 ? -2.565 30.711 -13.996 1.00 25.88 625 HIS A O 1
ATOM 4960 N N . GLN A 1 626 ? -1.810 30.321 -16.067 1.00 29.50 626 GLN A N 1
ATOM 4961 C CA . GLN A 1 626 ? -0.550 31.057 -15.926 1.00 29.50 626 GLN A CA 1
ATOM 4962 C C . GLN A 1 626 ? -0.272 32.060 -17.060 1.00 29.50 626 GLN A C 1
ATOM 4964 O O . GLN A 1 626 ? 0.859 32.494 -17.220 1.00 29.50 626 GLN A O 1
ATOM 4969 N N . THR A 1 627 ? -1.284 32.496 -17.819 1.00 27.52 627 THR A N 1
ATOM 4970 C CA . THR A 1 627 ? -1.099 33.432 -18.954 1.00 27.52 627 THR A CA 1
ATOM 4971 C C . THR A 1 627 ? -1.932 34.714 -18.893 1.00 27.52 627 THR A C 1
ATOM 4973 O O . THR A 1 627 ? -2.066 35.397 -19.901 1.00 27.52 627 THR A O 1
ATOM 4976 N N . GLU A 1 628 ? -2.408 35.127 -17.714 1.00 27.47 628 GLU A N 1
ATOM 4977 C CA . GLU A 1 628 ? -2.868 36.519 -17.513 1.00 27.47 628 GLU A CA 1
ATOM 4978 C C . GLU A 1 628 ? -1.789 37.426 -16.890 1.00 27.47 628 GLU A C 1
ATOM 4980 O O . GLU A 1 628 ? -1.909 38.646 -16.936 1.00 27.47 628 GLU A O 1
ATOM 4985 N N . ARG A 1 629 ? -0.671 36.865 -16.397 1.00 29.41 629 ARG A N 1
ATOM 4986 C CA . ARG A 1 629 ? 0.479 37.645 -15.887 1.00 29.41 629 ARG A CA 1
ATOM 4987 C C . ARG A 1 629 ? 1.577 37.922 -16.918 1.00 29.41 629 ARG A C 1
ATOM 4989 O O . ARG A 1 629 ? 2.346 38.856 -16.729 1.00 29.41 629 ARG A O 1
ATOM 4996 N N . GLU A 1 630 ? 1.642 37.169 -18.014 1.00 31.20 630 GLU A N 1
ATOM 4997 C CA . GLU A 1 630 ? 2.697 37.340 -19.028 1.00 31.20 630 GLU A CA 1
ATOM 4998 C C . GLU A 1 630 ? 2.326 38.324 -20.150 1.00 31.20 630 GLU A C 1
ATOM 5000 O O . GLU A 1 630 ? 3.214 38.847 -20.818 1.00 31.20 630 GLU A O 1
ATOM 5005 N N . VAL A 1 631 ? 1.043 38.675 -20.306 1.00 29.89 631 VAL A N 1
ATOM 5006 C CA . VAL A 1 631 ? 0.622 39.766 -21.209 1.00 29.89 631 VAL A CA 1
ATOM 5007 C C . VAL A 1 631 ? 0.913 41.142 -20.589 1.00 29.89 631 VAL A C 1
ATOM 5009 O O . VAL A 1 631 ? 1.253 42.075 -21.310 1.00 29.89 631 VAL A O 1
ATOM 5012 N N . ALA A 1 632 ? 0.918 41.247 -19.255 1.00 31.08 632 ALA A N 1
ATOM 5013 C CA . ALA A 1 632 ? 1.301 42.468 -18.538 1.00 31.08 632 ALA A CA 1
ATOM 5014 C C . ALA A 1 632 ? 2.810 42.787 -18.627 1.00 31.08 632 ALA A C 1
ATOM 5016 O O . ALA A 1 632 ? 3.214 43.924 -18.415 1.00 31.08 632 ALA A O 1
ATOM 5017 N N . LEU A 1 633 ? 3.653 41.811 -18.987 1.00 29.72 633 LEU A N 1
ATOM 5018 C CA . LEU A 1 633 ? 5.111 41.978 -19.084 1.00 29.72 633 LEU A CA 1
ATOM 5019 C C . LEU A 1 633 ? 5.600 42.460 -20.463 1.00 29.72 633 LEU A C 1
ATOM 5021 O O . LEU A 1 633 ? 6.799 42.673 -20.641 1.00 29.72 633 LEU A O 1
ATOM 5025 N N . LEU A 1 634 ? 4.699 42.665 -21.431 1.00 27.77 634 LEU A N 1
ATOM 5026 C CA . LEU A 1 634 ? 5.040 43.220 -22.749 1.00 27.77 634 LEU A CA 1
ATOM 5027 C C . LEU A 1 634 ? 4.715 44.719 -22.895 1.00 27.77 634 LEU A C 1
ATOM 5029 O O . LEU A 1 634 ? 5.258 45.354 -23.801 1.00 27.77 634 LEU A O 1
ATOM 5033 N N . GLU A 1 635 ? 3.918 45.311 -21.998 1.00 31.41 635 GLU A N 1
ATOM 5034 C CA . GLU A 1 635 ? 3.542 46.737 -22.068 1.00 31.41 635 GLU A CA 1
ATOM 5035 C C . GLU A 1 635 ? 4.481 47.688 -21.295 1.00 31.41 635 GLU A C 1
ATOM 5037 O O . GLU A 1 635 ? 4.554 48.867 -21.634 1.00 31.41 635 GLU A O 1
ATOM 5042 N N . ASP A 1 636 ? 5.326 47.191 -20.385 1.00 30.20 636 ASP A N 1
ATOM 5043 C CA . ASP A 1 636 ? 6.263 48.024 -19.598 1.00 30.20 636 ASP A CA 1
ATOM 5044 C C . ASP A 1 636 ? 7.632 48.261 -20.269 1.00 30.20 636 ASP A C 1
ATOM 5046 O O . ASP A 1 636 ? 8.616 48.667 -19.649 1.00 30.20 636 ASP A O 1
ATOM 5050 N N . SER A 1 637 ? 7.698 48.089 -21.591 1.00 30.98 637 SER A N 1
ATOM 5051 C CA . SER A 1 637 ? 8.837 48.526 -22.412 1.00 30.98 637 SER A CA 1
ATOM 5052 C C . SER A 1 637 ? 8.833 50.042 -22.710 1.00 30.98 637 SER A C 1
ATOM 5054 O O . SER A 1 637 ? 9.661 50.529 -23.484 1.00 30.98 637 SER A O 1
ATOM 5056 N N . LEU A 1 638 ? 7.951 50.819 -22.063 1.00 29.11 638 LEU A N 1
ATOM 5057 C CA . LEU A 1 638 ? 7.777 52.264 -22.262 1.00 29.11 638 LEU A CA 1
ATOM 5058 C C . LEU A 1 638 ? 7.873 53.047 -20.937 1.00 29.11 638 LEU A C 1
ATOM 5060 O O . LEU A 1 638 ? 6.905 53.574 -20.407 1.00 29.11 638 LEU A O 1
ATOM 5064 N N . ASN A 1 639 ? 9.104 53.126 -20.437 1.00 31.84 639 ASN A N 1
ATOM 5065 C CA . ASN A 1 639 ? 9.635 54.012 -19.394 1.00 31.84 639 ASN A CA 1
ATOM 5066 C C . ASN A 1 639 ? 8.871 55.358 -19.205 1.00 31.84 639 ASN A C 1
ATOM 5068 O O . ASN A 1 639 ? 8.980 56.209 -20.084 1.00 31.84 639 ASN A O 1
ATOM 5072 N N . ILE A 1 640 ? 8.201 55.581 -18.058 1.00 27.02 640 ILE A N 1
ATOM 5073 C CA . ILE A 1 640 ? 7.998 56.870 -17.339 1.00 27.02 640 ILE A CA 1
ATOM 5074 C C . ILE A 1 640 ? 7.584 56.560 -15.879 1.00 27.02 640 ILE A C 1
ATOM 5076 O O . ILE A 1 640 ? 6.705 55.744 -15.628 1.00 27.02 640 ILE A O 1
ATOM 5080 N N . SER A 1 641 ? 8.239 57.220 -14.919 1.00 31.64 641 SER A N 1
ATOM 5081 C CA . SER A 1 641 ? 8.028 57.123 -13.467 1.00 31.64 641 SER A CA 1
ATOM 5082 C C . SER A 1 641 ? 6.739 57.790 -12.978 1.00 31.64 641 SER A C 1
ATOM 5084 O O . SER A 1 641 ? 6.421 58.868 -13.467 1.00 31.64 641 SER A O 1
ATOM 5086 N N . GLU A 1 642 ? 6.124 57.255 -11.916 1.00 25.36 642 GLU A N 1
ATOM 5087 C CA . GLU A 1 642 ? 5.849 57.950 -10.636 1.00 25.36 642 GLU A CA 1
ATOM 5088 C C . GLU A 1 642 ? 4.934 57.107 -9.718 1.00 25.36 642 GLU A C 1
ATOM 5090 O O . GLU A 1 642 ? 3.938 56.545 -10.160 1.00 25.36 642 GLU A O 1
ATOM 5095 N N . SER A 1 643 ? 5.235 57.125 -8.410 1.00 27.09 643 SER A N 1
ATOM 5096 C CA . SER A 1 643 ? 4.368 56.767 -7.260 1.00 27.09 643 SER A CA 1
ATOM 5097 C C . SER A 1 643 ? 4.154 55.268 -6.940 1.00 27.09 643 SER A C 1
ATOM 5099 O O . SER A 1 643 ? 3.118 54.679 -7.207 1.00 27.09 643 SER A O 1
ATOM 5101 N N . PHE A 1 644 ? 5.131 54.551 -6.375 1.00 28.45 644 PHE A N 1
ATOM 5102 C CA . PHE A 1 644 ? 5.590 54.568 -4.964 1.00 28.45 644 PHE A CA 1
ATOM 5103 C C . PHE A 1 644 ? 4.577 54.141 -3.876 1.00 28.45 644 PHE A C 1
ATOM 5105 O O . PHE A 1 644 ? 4.991 53.959 -2.741 1.00 28.45 644 PHE A O 1
ATOM 5112 N N . TRP A 1 645 ? 3.296 53.883 -4.164 1.00 30.91 645 TRP A N 1
ATOM 5113 C CA . TRP A 1 645 ? 2.386 53.368 -3.123 1.00 30.91 645 TRP A CA 1
ATOM 5114 C C . TRP A 1 645 ? 1.273 52.485 -3.689 1.00 30.91 645 TRP A C 1
ATOM 5116 O O . TRP A 1 645 ? 0.250 53.007 -4.127 1.00 30.91 645 TRP A O 1
ATOM 5126 N N . ARG A 1 646 ? 1.438 51.155 -3.609 1.00 25.53 646 ARG A N 1
ATOM 5127 C CA . ARG A 1 646 ? 0.359 50.203 -3.268 1.00 25.53 646 ARG A CA 1
ATOM 5128 C C . ARG A 1 646 ? 0.895 48.773 -3.105 1.00 25.53 646 ARG A C 1
ATOM 5130 O O . ARG A 1 646 ? 1.161 48.077 -4.073 1.00 25.53 646 ARG A O 1
ATOM 5137 N N . ASN A 1 647 ? 1.065 48.443 -1.827 1.00 31.72 647 ASN A N 1
ATOM 5138 C CA . ASN A 1 647 ? 1.197 47.159 -1.137 1.00 31.72 647 ASN A CA 1
ATOM 5139 C C . ASN A 1 647 ? 0.811 45.884 -1.903 1.00 31.72 647 ASN A C 1
ATOM 5141 O O . ASN A 1 647 ? -0.299 45.803 -2.415 1.00 31.72 647 ASN A O 1
ATOM 5145 N N . ASP A 1 648 ? 1.693 44.880 -1.829 1.00 30.12 648 ASP A N 1
ATOM 5146 C CA . ASP A 1 648 ? 1.393 43.537 -1.299 1.00 30.12 648 ASP A CA 1
ATOM 5147 C C . ASP A 1 648 ? 2.709 42.744 -1.149 1.00 30.12 648 ASP A C 1
ATOM 5149 O O . ASP A 1 648 ? 3.202 42.121 -2.089 1.00 30.12 648 ASP A O 1
ATOM 5153 N N . THR A 1 649 ? 3.297 42.780 0.048 1.00 31.03 649 THR A N 1
ATOM 5154 C CA . THR A 1 649 ? 4.328 41.827 0.486 1.00 31.03 649 THR A CA 1
ATOM 5155 C C . THR A 1 649 ? 3.933 41.275 1.851 1.00 31.03 649 THR A C 1
ATOM 5157 O O . THR A 1 649 ? 3.796 42.015 2.824 1.00 31.03 649 THR A O 1
ATOM 5160 N N . GLU A 1 650 ? 3.701 39.961 1.894 1.00 30.09 650 GLU A N 1
ATOM 5161 C CA . GLU A 1 650 ? 3.367 39.201 3.096 1.00 30.09 650 GLU A CA 1
ATOM 5162 C C . GLU A 1 650 ? 4.506 39.244 4.122 1.00 30.09 650 GLU A C 1
ATOM 5164 O O . GLU A 1 650 ? 5.674 38.998 3.823 1.00 30.09 650 GLU A O 1
ATOM 5169 N N . ILE A 1 651 ? 4.116 39.560 5.353 1.00 29.66 651 ILE A N 1
ATOM 5170 C CA . ILE A 1 651 ? 4.934 39.637 6.559 1.00 29.66 651 ILE A CA 1
ATOM 5171 C C . ILE A 1 651 ? 5.079 38.223 7.144 1.00 29.66 651 ILE A C 1
ATOM 5173 O O . ILE A 1 651 ? 4.075 37.554 7.392 1.00 29.66 651 ILE A O 1
ATOM 5177 N N . GLN A 1 652 ? 6.309 37.780 7.423 1.00 31.03 652 GLN A N 1
ATOM 5178 C CA . GLN A 1 652 ? 6.554 36.645 8.320 1.00 31.03 652 GLN A CA 1
ATOM 5179 C C . GLN A 1 652 ? 6.392 37.100 9.777 1.00 31.03 652 GLN A C 1
ATOM 5181 O O . GLN A 1 652 ? 6.986 38.094 10.193 1.00 31.03 652 GLN A O 1
ATOM 5186 N N . TRP A 1 653 ? 5.577 36.384 10.553 1.00 31.50 653 TRP A N 1
ATOM 5187 C CA . TRP A 1 653 ? 5.327 36.690 11.962 1.00 31.50 653 TRP A CA 1
ATOM 5188 C C . TRP A 1 653 ? 6.407 36.068 12.854 1.00 31.50 653 TRP A C 1
ATOM 5190 O O . TRP A 1 653 ? 6.619 34.859 12.818 1.00 31.50 653 TRP A O 1
ATOM 5200 N N . VAL A 1 654 ? 7.055 36.894 13.678 1.00 37.28 654 VAL A N 1
ATOM 5201 C CA . VAL A 1 654 ? 7.859 36.450 14.826 1.00 37.28 654 VAL A CA 1
ATOM 5202 C C . VAL A 1 654 ? 6.916 36.346 16.029 1.00 37.28 654 VAL A C 1
ATOM 5204 O O . VAL A 1 654 ? 6.226 37.314 16.349 1.00 37.28 654 VAL A O 1
ATOM 5207 N N . GLU A 1 655 ? 6.831 35.170 16.658 1.00 40.56 655 GLU A N 1
ATOM 5208 C CA . GLU A 1 655 ? 5.795 34.852 17.661 1.00 40.56 655 GLU A CA 1
ATOM 5209 C C . GLU A 1 655 ? 6.000 35.499 19.042 1.00 40.56 655 GLU A C 1
ATOM 5211 O O . GLU A 1 655 ? 5.063 35.500 19.840 1.00 40.56 655 GLU A O 1
ATOM 5216 N N . ASP A 1 656 ? 7.150 36.122 19.327 1.00 45.56 656 ASP A N 1
ATOM 5217 C CA . ASP A 1 656 ? 7.352 36.848 20.585 1.00 45.56 656 ASP A CA 1
ATOM 5218 C C . ASP A 1 656 ? 7.879 38.271 20.353 1.00 45.56 656 ASP A C 1
ATOM 5220 O O . ASP A 1 656 ? 9.068 38.532 20.165 1.00 45.56 656 ASP A O 1
ATOM 5224 N N . ALA A 1 657 ? 6.955 39.234 20.378 1.00 45.19 657 ALA A N 1
ATOM 5225 C CA . ALA A 1 657 ? 7.255 40.653 20.204 1.00 45.19 657 ALA A CA 1
ATOM 5226 C C . ALA A 1 657 ? 8.215 41.199 21.276 1.00 45.19 657 ALA A C 1
ATOM 5228 O O . ALA A 1 657 ? 8.776 42.280 21.103 1.00 45.19 657 ALA A O 1
ATOM 5229 N N . LYS A 1 658 ? 8.402 40.491 22.395 1.00 46.00 658 LYS A N 1
ATOM 5230 C CA . LYS A 1 658 ? 9.278 40.936 23.474 1.00 46.00 658 LYS A CA 1
ATOM 5231 C C . LYS A 1 658 ? 10.754 40.657 23.176 1.00 46.00 658 LYS A C 1
ATOM 5233 O O . LYS A 1 658 ? 11.573 41.541 23.411 1.00 46.00 658 LYS A O 1
ATOM 5238 N N . GLU A 1 659 ? 11.073 39.503 22.593 1.00 52.88 659 GLU A N 1
ATOM 5239 C CA . GLU A 1 659 ? 12.443 39.149 22.184 1.00 52.88 659 GLU A CA 1
ATOM 5240 C C . GLU A 1 659 ? 12.939 40.050 21.049 1.00 52.88 659 GLU A C 1
ATOM 5242 O O . GLU A 1 659 ? 14.064 40.546 21.088 1.00 52.88 659 GLU A O 1
ATOM 5247 N N . VAL A 1 660 ? 12.060 40.362 20.091 1.00 52.34 660 VAL A N 1
ATOM 5248 C CA . VAL A 1 660 ? 12.363 41.306 19.002 1.00 52.34 660 VAL A CA 1
ATOM 5249 C C . VAL A 1 660 ? 12.696 42.692 19.555 1.00 52.34 660 VAL A C 1
ATOM 5251 O O . VAL A 1 660 ? 13.640 43.335 19.104 1.00 52.34 660 VAL A O 1
ATOM 5254 N N . MET A 1 661 ? 11.952 43.159 20.559 1.00 54.12 661 MET A N 1
ATOM 5255 C CA . MET A 1 661 ? 12.180 44.480 21.145 1.00 54.12 661 MET A CA 1
ATOM 5256 C C . MET A 1 661 ? 13.445 44.536 22.013 1.00 54.12 661 MET A C 1
ATOM 5258 O O . MET A 1 661 ? 14.155 45.537 21.955 1.00 54.12 661 MET A O 1
ATOM 5262 N N . GLU A 1 662 ? 13.763 43.479 22.768 1.00 57.22 662 GLU A N 1
ATOM 5263 C CA . GLU A 1 662 ? 15.011 43.390 23.547 1.00 57.22 662 GLU A CA 1
ATOM 5264 C C . GLU A 1 662 ? 16.250 43.351 22.630 1.00 57.22 662 GLU A C 1
ATOM 5266 O O . GLU A 1 662 ? 17.259 44.003 22.910 1.00 57.22 662 GLU A O 1
ATOM 5271 N N . PHE A 1 663 ? 16.154 42.670 21.485 1.00 54.12 663 PHE A N 1
ATOM 5272 C CA . PHE A 1 663 ? 17.218 42.618 20.480 1.00 54.12 663 PHE A CA 1
ATOM 5273 C C . PHE A 1 663 ? 17.418 43.959 19.752 1.00 54.12 663 PHE A C 1
ATOM 5275 O O . PHE A 1 663 ? 18.549 44.406 19.552 1.00 54.12 663 PHE A O 1
ATOM 5282 N N . LEU A 1 664 ? 16.331 44.658 19.408 1.00 53.97 664 LEU A N 1
ATOM 5283 C CA . LEU A 1 664 ? 16.404 45.992 18.800 1.00 53.97 664 LEU A CA 1
ATOM 5284 C C . LEU A 1 664 ? 17.003 47.033 19.762 1.00 53.97 664 LEU A C 1
ATOM 5286 O O . LEU A 1 664 ? 17.806 47.867 19.337 1.00 53.97 664 LEU A O 1
ATOM 5290 N N . GLU A 1 665 ? 16.698 46.949 21.060 1.00 61.94 665 GLU A N 1
ATOM 5291 C CA . GLU A 1 665 ? 17.356 47.776 22.082 1.00 61.94 665 GLU A CA 1
ATOM 5292 C C . GLU A 1 665 ? 18.859 47.453 22.204 1.00 61.94 665 GLU A C 1
ATOM 5294 O O . GLU A 1 665 ? 19.669 48.376 22.325 1.00 61.94 665 GLU A O 1
ATOM 5299 N N . MET A 1 666 ? 19.261 46.177 22.087 1.00 58.88 666 MET A N 1
ATOM 5300 C CA . MET A 1 666 ? 20.678 45.772 22.029 1.00 58.88 666 MET A CA 1
ATOM 5301 C C . MET A 1 666 ? 21.422 46.334 20.808 1.00 58.88 666 MET A C 1
ATOM 5303 O O . MET A 1 666 ? 22.606 46.657 20.913 1.00 58.88 666 MET A O 1
ATOM 5307 N N . LEU A 1 667 ? 20.738 46.504 19.674 1.00 50.50 667 LEU A N 1
ATOM 5308 C CA . LEU A 1 667 ? 21.283 47.125 18.460 1.00 50.50 667 LEU A CA 1
ATOM 5309 C C . LEU A 1 667 ? 21.268 48.666 18.496 1.00 50.50 667 LEU A C 1
ATOM 5311 O O . LEU A 1 667 ? 21.649 49.311 17.519 1.00 50.50 667 LEU A O 1
ATOM 5315 N N . GLY A 1 668 ? 20.867 49.272 19.621 1.00 48.47 668 GLY A N 1
ATOM 5316 C CA . GLY A 1 668 ? 20.862 50.723 19.819 1.00 48.47 668 GLY A CA 1
ATOM 5317 C C . GLY A 1 668 ? 19.663 51.441 19.194 1.00 48.47 668 GLY A C 1
ATOM 5318 O O . GLY A 1 668 ? 19.685 52.668 19.066 1.00 48.47 668 GLY A O 1
ATOM 5319 N N . VAL A 1 669 ? 18.615 50.707 18.811 1.00 55.62 669 VAL A N 1
ATOM 5320 C CA . VAL A 1 669 ? 17.399 51.273 18.223 1.00 55.62 669 VAL A CA 1
ATOM 5321 C C . VAL A 1 669 ? 16.495 51.810 19.336 1.00 55.62 669 VAL A C 1
ATOM 5323 O O . VAL A 1 669 ? 15.892 51.060 20.099 1.00 55.62 669 VAL A O 1
ATOM 5326 N N . SER A 1 670 ? 16.419 53.138 19.451 1.00 55.53 670 SER A N 1
ATOM 5327 C CA . SER A 1 670 ? 15.609 53.836 20.458 1.00 55.53 670 SER A CA 1
ATOM 5328 C C . SER A 1 670 ? 14.169 54.061 19.984 1.00 55.53 670 SER A C 1
ATOM 5330 O O . SER A 1 670 ? 13.908 54.338 18.818 1.00 55.53 670 SER A O 1
ATOM 5332 N N . ARG A 1 671 ? 13.227 54.000 20.929 1.00 52.28 671 ARG A N 1
ATOM 5333 C CA . ARG A 1 671 ? 11.768 53.960 20.723 1.00 52.28 671 ARG A CA 1
ATOM 5334 C C . ARG A 1 671 ? 11.106 55.276 20.270 1.00 52.28 671 ARG A C 1
ATOM 5336 O O . ARG A 1 671 ? 9.899 55.419 20.443 1.00 52.28 671 ARG A O 1
ATOM 5343 N N . SER A 1 672 ? 11.863 56.259 19.787 1.00 49.47 672 SER A N 1
ATOM 5344 C CA . SER A 1 672 ? 11.416 57.659 19.777 1.00 49.47 672 SER A CA 1
ATOM 5345 C C . SER A 1 672 ? 11.099 58.291 18.425 1.00 49.47 672 SER A C 1
ATOM 5347 O O . SER A 1 672 ? 10.971 59.507 18.412 1.00 49.47 672 SER A O 1
ATOM 5349 N N . ASP A 1 673 ? 10.925 57.549 17.332 1.00 36.81 673 ASP A N 1
ATOM 5350 C CA . ASP A 1 673 ? 10.478 58.151 16.068 1.00 36.81 673 ASP A CA 1
ATOM 5351 C C . ASP A 1 673 ? 9.436 57.270 15.364 1.00 36.81 673 ASP A C 1
ATOM 5353 O O . ASP A 1 673 ? 9.581 56.054 15.270 1.00 36.81 673 ASP A O 1
ATOM 5357 N N . GLU A 1 674 ? 8.360 57.893 14.873 1.00 46.25 674 GLU A N 1
ATOM 5358 C CA . GLU A 1 674 ? 7.215 57.275 14.172 1.00 46.25 674 GLU A CA 1
ATOM 5359 C C . GLU A 1 674 ? 7.569 56.690 12.782 1.00 46.25 674 GLU A C 1
ATOM 5361 O O . GLU A 1 674 ? 6.699 56.484 11.936 1.00 46.25 674 GLU A O 1
ATOM 5366 N N . GLN A 1 675 ? 8.842 56.383 12.534 1.00 48.19 675 GLN A N 1
ATO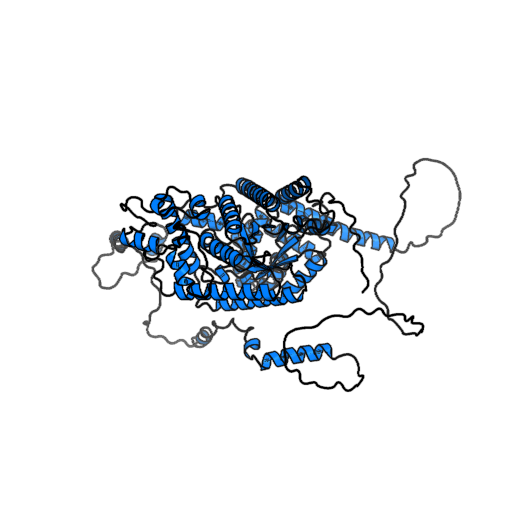M 5367 C CA . GLN A 1 675 ? 9.317 55.646 11.368 1.00 48.19 675 GLN A CA 1
ATOM 5368 C C . GLN A 1 675 ? 10.242 54.523 11.842 1.00 48.19 675 GLN A C 1
ATOM 5370 O O . GLN A 1 675 ? 11.261 54.772 12.482 1.00 48.19 675 GLN A O 1
ATOM 5375 N N . LEU A 1 676 ? 9.863 53.277 11.539 1.00 43.91 676 LEU A N 1
ATOM 5376 C CA . LEU A 1 676 ? 10.711 52.102 11.754 1.00 43.91 676 LEU A CA 1
ATOM 5377 C C . LEU A 1 676 ? 12.061 52.327 11.046 1.00 43.91 676 LEU A C 1
ATOM 5379 O O . LEU A 1 676 ? 12.050 52.664 9.860 1.00 43.91 676 LEU A O 1
ATOM 5383 N N . PRO A 1 677 ? 13.209 52.173 11.729 1.00 47.66 677 PRO A N 1
ATOM 5384 C CA . PRO A 1 677 ? 14.503 52.398 11.100 1.00 47.66 677 PRO A CA 1
ATOM 5385 C C . PRO A 1 677 ? 14.793 51.314 10.059 1.00 47.66 677 PRO A C 1
ATOM 5387 O O . PRO A 1 677 ? 14.564 50.128 10.297 1.00 47.66 677 PRO A O 1
ATOM 5390 N N . GLU A 1 678 ? 15.320 51.727 8.906 1.00 50.50 678 GLU A N 1
ATOM 5391 C CA . GLU A 1 678 ? 15.846 50.810 7.896 1.00 50.50 678 GLU A CA 1
ATOM 5392 C C . GLU A 1 678 ? 17.081 50.093 8.460 1.00 50.50 678 GLU A C 1
ATOM 5394 O O . GLU A 1 678 ? 18.091 50.723 8.779 1.00 50.50 678 GLU A O 1
ATOM 5399 N N . LEU A 1 679 ? 16.990 48.770 8.607 1.00 54.31 679 LEU A N 1
ATOM 5400 C CA . LEU A 1 679 ? 18.121 47.930 8.999 1.00 54.31 679 LEU A CA 1
ATOM 5401 C C . LEU A 1 679 ? 19.113 47.837 7.837 1.00 54.31 679 LEU A C 1
ATOM 5403 O O . LEU A 1 679 ? 18.719 47.615 6.689 1.00 54.31 679 LEU A O 1
ATOM 5407 N N . SER A 1 680 ? 20.407 47.975 8.127 1.00 55.69 680 SER A N 1
ATOM 5408 C CA . SER A 1 680 ? 21.432 47.757 7.107 1.00 55.69 680 SER A CA 1
ATOM 5409 C C . SER A 1 680 ? 21.530 46.272 6.742 1.00 55.69 680 SER A C 1
ATOM 5411 O O . SER A 1 680 ? 21.207 45.389 7.540 1.00 55.69 680 SER A O 1
ATOM 5413 N N . VAL A 1 681 ? 22.023 45.981 5.534 1.00 48.22 681 VAL A N 1
ATOM 5414 C CA . VAL A 1 681 ? 22.241 44.601 5.056 1.00 48.22 681 VAL A CA 1
ATOM 5415 C C . VAL A 1 681 ? 23.117 43.805 6.031 1.00 48.22 681 VAL A C 1
ATOM 5417 O O . VAL A 1 681 ? 22.832 42.646 6.302 1.00 48.22 681 VAL A O 1
ATOM 5420 N N . GLU A 1 682 ? 24.116 44.448 6.635 1.00 51.06 682 GLU A N 1
ATOM 5421 C CA . GLU A 1 682 ? 25.008 43.828 7.622 1.00 51.06 682 GLU A CA 1
ATOM 5422 C C . GLU A 1 682 ? 24.274 43.459 8.923 1.00 51.06 682 GLU A C 1
ATOM 5424 O O . GLU A 1 682 ? 24.583 42.438 9.530 1.00 51.06 682 GLU A O 1
ATOM 5429 N N . GLN A 1 683 ? 23.267 44.238 9.338 1.00 52.44 683 GLN A N 1
ATOM 5430 C CA . GLN A 1 683 ? 22.439 43.920 10.510 1.00 52.44 683 GLN A CA 1
ATOM 5431 C C . GLN A 1 683 ? 21.474 42.760 10.232 1.00 52.44 683 GLN A C 1
ATOM 5433 O O . GLN A 1 683 ? 21.243 41.929 11.109 1.00 52.44 683 GLN A O 1
ATOM 5438 N N . ILE A 1 684 ? 20.953 42.670 9.005 1.00 52.81 684 ILE A N 1
ATOM 5439 C CA . ILE A 1 684 ? 20.098 41.560 8.558 1.00 52.81 684 ILE A CA 1
ATOM 5440 C C . ILE A 1 684 ? 20.912 40.265 8.444 1.00 52.81 684 ILE A C 1
ATOM 5442 O O . ILE A 1 684 ? 20.462 39.211 8.890 1.00 52.81 684 ILE A O 1
ATOM 5446 N N . GLU A 1 685 ? 22.129 40.331 7.899 1.00 45.66 685 GLU A N 1
ATOM 5447 C CA . GLU A 1 685 ? 23.025 39.172 7.826 1.00 45.66 685 GLU A CA 1
ATOM 5448 C C . GLU A 1 685 ? 23.455 38.684 9.212 1.00 45.66 685 GLU A C 1
ATOM 5450 O O . GLU A 1 685 ? 23.626 37.482 9.405 1.00 45.66 685 GLU A O 1
ATOM 5455 N N . MET A 1 686 ? 23.599 39.580 10.190 1.00 52.69 686 MET A N 1
ATOM 5456 C CA . MET A 1 686 ? 23.883 39.185 11.569 1.00 52.69 686 MET A CA 1
ATOM 5457 C C . MET A 1 686 ? 22.693 38.444 12.200 1.00 52.69 686 MET A C 1
ATOM 5459 O O . MET A 1 686 ? 22.898 37.405 12.815 1.00 52.69 686 MET A O 1
ATOM 5463 N N . PHE A 1 687 ? 21.460 38.920 11.975 1.00 50.50 687 PHE A N 1
ATOM 5464 C CA . PHE A 1 687 ? 20.227 38.288 12.471 1.00 50.50 687 PHE A CA 1
ATOM 5465 C C . PHE A 1 687 ? 19.958 36.902 11.869 1.00 50.50 687 PHE A C 1
ATOM 5467 O O . PHE A 1 687 ? 19.410 36.043 12.540 1.00 50.50 687 PHE A O 1
ATOM 5474 N N . LEU A 1 688 ? 20.325 36.671 10.607 1.00 48.59 688 LEU A N 1
ATOM 5475 C CA . LEU A 1 688 ? 20.136 35.363 9.965 1.00 48.59 688 LEU A CA 1
ATOM 5476 C C . LEU A 1 688 ? 21.210 34.331 10.344 1.00 48.59 688 LEU A C 1
ATOM 5478 O O . LEU A 1 688 ? 21.037 33.147 10.054 1.00 48.59 688 LEU A O 1
ATOM 5482 N N . ASN A 1 689 ? 22.336 34.778 10.910 1.00 44.94 689 ASN A N 1
ATOM 5483 C CA . ASN A 1 689 ? 23.464 33.916 11.266 1.00 44.94 689 ASN A CA 1
ATOM 5484 C C . ASN A 1 689 ? 23.490 33.499 12.749 1.00 44.94 689 ASN A C 1
ATOM 5486 O O . ASN A 1 689 ? 24.152 32.504 13.055 1.00 44.94 689 ASN A O 1
ATOM 5490 N N . GLU A 1 690 ? 22.823 34.234 13.646 1.00 40.22 690 GLU A N 1
ATOM 5491 C CA . GLU A 1 690 ? 22.503 33.785 15.018 1.00 40.22 690 GLU A CA 1
ATOM 5492 C C . GLU A 1 690 ? 21.193 32.989 15.039 1.00 40.22 690 GLU A C 1
ATOM 5494 O O . GLU A 1 690 ? 21.141 31.993 15.802 1.00 40.22 690 GLU A O 1
#

Foldseek 3Di:
DDDPDPPPPDFLDPLFLLQLCLLPVLDDLLLLVQLLVQLVCLQDPCCLVCVVVVLVVCCVPPNDVVSQVVCCSHLCVQFFQEAALVSLLVVQVSCVVLLAHAQEEALFADDLPDPDPQPQLVVVLVRLLVNLVSVLVVVDLAHEYEDELVRLFPPPLLLLLLLLLVLLLVLLCVQLVDDSLRLQLDFAALVSLVPDLPQRDRVPDGDDPVLSVQLSVLFDADPVGTGHLAQACLLPLPCVVVSSCSSGSNPRPSVPPPVSSVRSSSSSVSLCVSLVSSVVSSYAYEYDDDDPSSCSPSLSVQLNSQLPRFQQAHRYAYEFALQFPCRLSSLVSSLSVCVVSNGAYHYEYHNDLCQVVQVVVCVVVVHDRRGDPDPVSSVVSRLVSVVVQLVSCVVDDQRRYAYADEDLDPVSVVSNVVSCVVVVVTPPDPPPSSLVRYAYEYRRSPSSSPQSSCSVSPHHHYHHHYYHRPVSCVVVSSSVSNVSNVCSVVSVSSSVSSVVVSVVVVVVVVVVVVVPDPPPDDDDDDDDDDDDDDDDDDDDDDDDDDDDDDDDDDDDDDDDDDDDDDDDDDDDDDDDDDDDDDDDDDDDDDDDDDDDPPVVVVVVVVVVVCVVPVCVVVVVDPPPPPPVVVVVVVPPPDDDDDDDDDDDDDDDDDPDPVVVVVVCVVVVNDPPDPDDDDDDPVRVVVVVVD

Radius of gyration: 33.2 Å; chains: 1; bounding box: 95×101×95 Å

pLDDT: mean 71.58, std 25.8, range [21.41, 98.56]

Sequence (690 aa):
LSSGGLKRNGTVGEVKFDDSKIAFGHKTKIQLLRSMAVLKLCSTKMVLDRGEDLFKILRWTFGDRISNSLMKATFYGHFVAGENLHDAVETVKRLKARNVRSLLDYCFEQTLDNDSDGSVEECTLKTLIGCIDALAGLNDPLQMVAIKLTSLGCPKMLLTLSDSWTRTLTMVERRTGLSWENLLESPIAADKFNLNNSNLRCGDHQLTAELYNKWLDNLRKTDDGLVDLYPYGILDRVNAWKCIKRMMLADCGMLDDENLQWKYEAMVRRLNEIVDHAVRRNVRIVVDAEQSYFLPMTNILSLELMRKYCKNEPVVFITYQAYLKQANKLVANALQLARRWQCVIGTKLVRGAYMEHERQRALLLGYTSPINDTYDLTNETYDNILDLLIKEIKSRQIGKVHLICATHNEQSVKHLLANLKSLQLHSTRPTSKCADNISFGQLYGMCDQISFPLADAGFLVYKYLPFGPVGEVLPYLLRRAQENSAVMEKTQFEYNLMKQELKRRLFCIFWLKMENVPKESKANVENDDDSDSSAVTAIIDDDLATSDDDSEIIGLNKAEKEIPVCGNDNEQFSSDSLAQCPLHPISLESGEAKSDAESEETSRLIEGLLDEYPTLGECSLVSVHQTEREVALLEDSLNISESFWRNDTEIQWVEDAKEVMEFLEMLGVSRSDEQLPELSVEQIEMFLNE